Protein AF-0000000087418492 (afdb_homodimer)

pLDDT: mean 70.51, std 34.25, range [21.16, 98.94]

Secondary structure (DSSP, 8-state):
---------------GGGGHHHHHHHHHH-----------------S----------GGGGGGGGGGS--------------------S----SS-HHHHHHHHHHHHHHHHHHHHHHHHHHHHHHH--SGGGHHHHHHHHHHHHHHHHHHHHHHHHHHHTT-----GGG-----GGGS--S-TT-HHHHHHHHHHHHHHHHHHHHHHHHHHTTT-HHHHHHHHHHHHHHHHHHHHHHHHHHHHHHH-/---------------GGGGHHHHHHHHHH-----------------S----------GGGGGGGGGGG--------------------S----SS-HHHHHHHHHHHHHHHHHHHHHHHHHHHHHHH--SGGGHHHHHHHHHHHHHHHHHHHHHHHHHHHTT-----GGG-----GGGS--S-TT-HHHHHHHHHHHHHHHHHHHHHHHHHHTTT-HHHHHHHHHHHHHHHHHHHHHHHHHHHHHHH-

Solvent-accessible surface area (backbone atoms only — not comparable to full-atom values): 29375 Å² total; per-residue (Å²): 136,84,77,77,78,74,77,76,75,76,73,78,67,71,82,74,71,73,59,62,70,60,52,62,61,57,52,65,70,58,65,74,76,72,76,77,81,86,80,75,80,69,74,76,63,81,83,77,74,73,80,70,79,71,80,68,73,72,76,76,58,64,75,68,60,69,73,70,68,86,77,82,69,78,77,75,80,66,81,67,77,70,72,76,68,71,69,64,72,72,69,58,75,84,38,49,68,67,57,50,53,51,50,41,54,54,46,51,51,51,26,50,52,24,50,45,46,28,43,22,26,52,19,47,30,57,48,48,40,60,80,86,30,48,68,57,25,50,53,30,52,61,43,28,61,55,30,45,49,52,22,52,54,41,39,49,50,31,38,73,76,72,41,75,40,67,23,49,78,70,69,74,74,78,63,74,61,41,44,67,64,92,58,37,66,50,52,64,56,49,43,52,15,50,40,52,50,28,50,51,50,42,53,50,30,52,52,47,34,60,70,18,62,99,48,33,63,69,61,22,50,55,32,51,56,53,33,53,52,36,51,51,53,32,50,54,40,52,51,51,48,53,53,53,62,71,72,104,134,84,78,76,79,75,76,76,74,76,74,78,68,74,84,74,71,75,58,62,70,58,53,59,61,57,53,65,69,57,64,73,75,73,75,78,79,86,80,76,80,70,76,77,65,80,83,75,71,72,79,69,80,70,79,68,73,71,75,78,58,66,73,68,62,68,74,70,68,84,82,79,69,81,74,79,77,69,85,68,79,74,72,76,69,72,71,66,73,71,70,57,76,84,40,50,69,68,58,50,52,51,49,40,54,53,45,51,51,52,25,49,53,25,49,43,46,29,42,22,25,52,18,46,29,56,46,49,40,61,80,86,32,47,66,57,25,50,50,32,52,61,42,28,61,54,31,43,49,51,20,52,53,42,40,50,49,31,36,73,76,72,41,76,39,68,23,48,78,72,67,72,71,80,62,73,60,40,44,67,63,94,59,38,67,51,52,63,57,50,42,53,15,49,39,52,50,29,49,52,50,43,52,50,30,50,52,48,34,59,69,16,61,98,49,34,64,69,60,24,51,55,31,51,56,53,35,53,51,35,51,51,54,33,50,53,40,53,51,52,49,54,55,53,62,72,72,106

InterPro domains:
  IPR008331 Ferritin/DPS domain [PF00210] (113-244)
  IPR009040 Ferritin-like diiron domain [PS50905] (97-248)
  IPR009078 Ferritin-like superfamily [SSF47240] (95-244)
  IPR012347 Ferritin-like [G3DSA:1.20.1260.10] (94-247)

Structure (mmCIF, N/CA/C/O backbone):
data_AF-0000000087418492-model_v1
#
loop_
_entity.id
_entity.type
_entity.pdbx_description
1 polymer 'Ferritin-like domain protein'
#
loop_
_atom_site.group_PDB
_atom_site.id
_atom_site.type_symbol
_atom_site.label_atom_id
_atom_site.label_alt_id
_atom_site.label_comp_id
_atom_site.label_asym_id
_atom_site.label_entity_id
_atom_site.label_seq_id
_atom_site.pdbx_PDB_ins_code
_atom_site.Cartn_x
_atom_site.Cartn_y
_atom_site.Cartn_z
_atom_site.occupancy
_atom_site.B_iso_or_equiv
_atom_site.auth_seq_id
_atom_site.auth_comp_id
_atom_site.auth_asym_id
_atom_site.auth_atom_id
_atom_site.pdbx_PDB_model_num
ATOM 1 N N . MET A 1 1 ? 41.906 -41.469 24.531 1 24.77 1 MET A N 1
ATOM 2 C CA . MET A 1 1 ? 41.969 -40.5 23.422 1 24.77 1 MET A CA 1
ATOM 3 C C . MET A 1 1 ? 40.719 -39.625 23.375 1 24.77 1 MET A C 1
ATOM 5 O O . MET A 1 1 ? 39.594 -40.125 23.203 1 24.77 1 MET A O 1
ATOM 9 N N . THR A 1 2 ? 40.656 -38.594 24.281 1 26.53 2 THR A N 1
ATOM 10 C CA . THR A 1 2 ? 39.656 -37.656 24.766 1 26.53 2 THR A CA 1
ATOM 11 C C . THR A 1 2 ? 39.25 -36.688 23.641 1 26.53 2 THR A C 1
ATOM 13 O O . THR A 1 2 ? 40.062 -35.938 23.141 1 26.53 2 THR A O 1
ATOM 16 N N . GLY A 1 3 ? 38.562 -37.25 22.625 1 24.55 3 GLY A N 1
ATOM 17 C CA . GLY A 1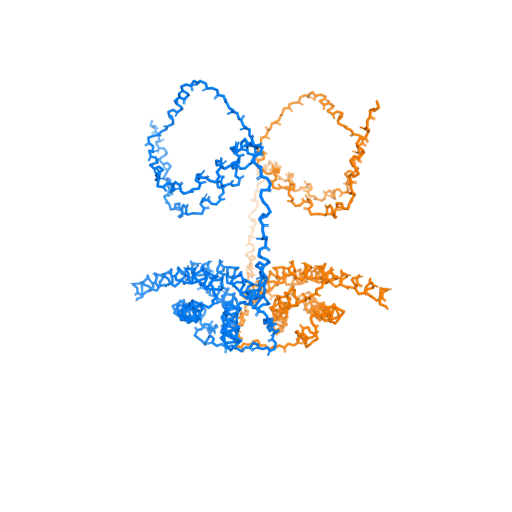 3 ? 38.156 -36.531 21.438 1 24.55 3 GLY A CA 1
ATOM 18 C C . GLY A 1 3 ? 37.406 -35.25 21.719 1 24.55 3 GLY A C 1
ATOM 19 O O . GLY A 1 3 ? 36.406 -35.281 22.453 1 24.55 3 GLY A O 1
ATOM 20 N N . ASN A 1 4 ? 38.125 -34.062 21.875 1 24.94 4 ASN A N 1
ATOM 21 C CA . ASN A 1 4 ? 37.688 -32.688 22.094 1 24.94 4 ASN A CA 1
ATOM 22 C C . ASN A 1 4 ? 36.719 -32.219 21.016 1 24.94 4 ASN A C 1
ATOM 24 O O . ASN A 1 4 ? 37.094 -32.188 19.828 1 24.94 4 ASN A O 1
ATOM 28 N N . TYR A 1 5 ? 35.469 -32.656 21.031 1 24.55 5 TYR A N 1
ATOM 29 C CA . TYR A 1 5 ? 34.469 -32.188 20.094 1 24.55 5 TYR A CA 1
ATOM 30 C C . TYR A 1 5 ? 34.344 -30.672 20.141 1 24.55 5 TYR A C 1
ATOM 32 O O . TYR A 1 5 ? 34.094 -30.094 21.188 1 24.55 5 TYR A O 1
ATOM 40 N N . GLU A 1 6 ? 35.344 -29.891 19.5 1 25.05 6 GLU A N 1
ATOM 41 C CA . GLU A 1 6 ? 35.312 -28.438 19.375 1 25.05 6 GLU A CA 1
ATOM 42 C C . GLU A 1 6 ? 34.062 -27.984 18.594 1 25.05 6 GLU A C 1
ATOM 44 O O . GLU A 1 6 ? 33.844 -28.422 17.469 1 25.05 6 GLU A O 1
ATOM 49 N N . PHE A 1 7 ? 32.969 -27.875 19.266 1 23.45 7 PHE A N 1
ATOM 50 C CA . PHE A 1 7 ? 31.766 -27.234 18.719 1 23.45 7 PHE A CA 1
ATOM 51 C C . PHE A 1 7 ? 32.094 -25.859 18.141 1 23.45 7 PHE A C 1
ATOM 53 O O . PHE A 1 7 ? 32.656 -25.016 18.828 1 23.45 7 PHE A O 1
ATOM 60 N N . LEU A 1 8 ? 32.594 -25.797 16.922 1 24.36 8 LEU A N 1
ATOM 61 C CA . LEU A 1 8 ? 32.812 -24.547 16.203 1 24.36 8 LEU A CA 1
ATOM 62 C C . LEU A 1 8 ? 31.547 -23.719 16.125 1 24.36 8 LEU A C 1
ATOM 64 O O . LEU A 1 8 ? 30.531 -24.172 15.602 1 24.36 8 LEU A O 1
ATOM 68 N N . ILE A 1 9 ? 31.203 -23.031 17.203 1 24.17 9 ILE A N 1
ATOM 69 C CA . ILE A 1 9 ? 30.156 -22.016 17.25 1 24.17 9 ILE A CA 1
ATOM 70 C C . ILE A 1 9 ? 30.391 -20.984 16.141 1 24.17 9 ILE A C 1
ATOM 72 O O . ILE A 1 9 ? 31.422 -20.328 16.094 1 24.17 9 ILE A O 1
ATOM 76 N N . SER A 1 10 ? 30.094 -21.406 14.898 1 23.59 10 SER A N 1
ATOM 77 C CA . SER A 1 10 ? 30.156 -20.422 13.828 1 23.59 10 SER A CA 1
ATOM 78 C C . SER A 1 10 ? 29.453 -19.125 14.234 1 23.59 10 SER A C 1
ATOM 80 O O . SER A 1 10 ? 28.375 -19.156 14.828 1 23.59 10 SER A O 1
ATOM 82 N N . ASP A 1 11 ? 30.188 -18.094 14.5 1 26.8 11 ASP A N 1
ATOM 83 C CA . ASP A 1 11 ? 30.016 -16.688 14.875 1 26.8 11 ASP A CA 1
ATOM 84 C C . ASP A 1 11 ? 28.984 -16 13.984 1 26.8 11 ASP A C 1
ATOM 86 O O . ASP A 1 11 ? 28.891 -14.781 13.977 1 26.8 11 ASP A O 1
ATOM 90 N N . ALA A 1 12 ? 28.516 -16.703 12.914 1 25.92 12 ALA A N 1
ATOM 91 C CA . ALA A 1 12 ? 27.797 -15.805 12.008 1 25.92 12 ALA A CA 1
ATOM 92 C C . ALA A 1 12 ? 26.547 -15.227 12.68 1 25.92 12 ALA A C 1
ATOM 94 O O . ALA A 1 12 ? 25.422 -15.539 12.289 1 25.92 12 ALA A O 1
ATOM 95 N N . CYS A 1 13 ? 26.469 -15.211 14.039 1 25.44 13 CYS A N 1
ATOM 96 C CA . CYS A 1 13 ? 25.219 -14.758 14.641 1 25.44 13 CYS A CA 1
ATOM 97 C C . CYS A 1 13 ? 24.875 -13.336 14.203 1 25.44 13 CYS A C 1
ATOM 99 O O . CYS A 1 13 ? 25.703 -12.43 14.352 1 25.44 13 CYS A O 1
ATOM 101 N N . PRO A 1 14 ? 23.969 -13.242 13.219 1 24.33 14 PRO A N 1
ATOM 102 C CA . PRO A 1 14 ? 23.547 -11.922 12.742 1 24.33 14 PRO A CA 1
ATOM 103 C C . PRO A 1 14 ? 23.328 -10.922 13.875 1 24.33 14 PRO A C 1
ATOM 105 O O . PRO A 1 14 ? 23.234 -11.312 15.039 1 24.33 14 PRO A O 1
ATOM 108 N N . LYS A 1 15 ? 23.312 -9.602 13.508 1 24.16 15 LYS A N 1
ATOM 109 C CA . LYS A 1 15 ? 23.391 -8.336 14.227 1 24.16 15 LYS A CA 1
ATOM 110 C C . LYS A 1 15 ? 22.312 -8.242 15.297 1 24.16 15 LYS A C 1
ATOM 112 O O . LYS A 1 15 ? 21.203 -8.758 15.117 1 24.16 15 LYS A O 1
ATOM 117 N N . GLN A 1 16 ? 22.688 -8.023 16.578 1 25.05 16 GLN A N 1
ATOM 118 C CA . GLN A 1 16 ? 22.141 -7.789 17.906 1 25.05 16 GLN A CA 1
ATOM 119 C C . GLN A 1 16 ? 21.078 -6.695 17.891 1 25.05 16 GLN A C 1
ATOM 121 O O . GLN A 1 16 ? 20.562 -6.305 18.922 1 25.05 16 GLN A O 1
ATOM 126 N N . HIS A 1 17 ? 20.844 -6.109 16.719 1 24.67 17 HIS A N 1
ATOM 127 C CA . HIS A 1 17 ? 20.172 -4.836 16.938 1 24.67 17 HIS A CA 1
ATOM 128 C C . HIS A 1 17 ? 18.766 -5.047 17.484 1 24.67 17 HIS A C 1
ATOM 130 O O . HIS A 1 17 ? 18.125 -4.105 17.969 1 24.67 17 HIS A O 1
ATOM 136 N N . GLN A 1 18 ? 18.188 -6.156 17.047 1 24.22 18 GLN A N 1
ATOM 137 C CA . GLN A 1 18 ? 16.75 -6.082 17.25 1 24.22 18 GLN A CA 1
ATOM 138 C C . GLN A 1 18 ? 16.359 -6.367 18.688 1 24.22 18 GLN A C 1
ATOM 140 O O . GLN A 1 18 ? 15.195 -6.621 19 1 24.22 18 GLN A O 1
ATOM 145 N N . LEU A 1 19 ? 17.391 -6.598 19.547 1 28.31 19 LEU A N 1
ATOM 146 C CA . LEU A 1 19 ? 17 -7.109 20.844 1 28.31 19 LEU A CA 1
ATOM 147 C C . LEU A 1 19 ? 16.312 -6.02 21.672 1 28.31 19 LEU A C 1
ATOM 149 O O . LEU A 1 19 ? 15.875 -6.27 22.797 1 28.31 19 LEU A O 1
ATOM 153 N N . GLY A 1 20 ? 16.516 -4.836 21.156 1 27.22 20 GLY A N 1
ATOM 154 C CA . GLY A 1 20 ? 16.188 -3.76 22.078 1 27.22 20 GLY A CA 1
ATOM 155 C C . GLY A 1 20 ? 14.719 -3.736 22.484 1 27.22 20 GLY A C 1
ATOM 156 O O . GLY A 1 20 ? 14.391 -3.395 23.625 1 27.22 20 GLY A O 1
ATOM 157 N N . HIS A 1 21 ? 13.906 -4.016 21.469 1 29.98 21 HIS A N 1
ATOM 158 C CA . HIS A 1 21 ? 12.531 -3.639 21.75 1 29.98 21 HIS A CA 1
ATOM 159 C C . HIS A 1 21 ? 11.867 -4.652 22.672 1 29.98 21 HIS A C 1
ATOM 161 O O . HIS A 1 21 ? 10.742 -4.434 23.141 1 29.98 21 HIS A O 1
ATOM 167 N N . TYR A 1 22 ? 12.516 -5.859 22.734 1 31.2 22 TYR A N 1
ATOM 168 C CA . TYR A 1 22 ? 11.797 -6.879 23.484 1 31.2 22 TYR A CA 1
ATOM 169 C C . TYR A 1 22 ? 11.93 -6.645 24.984 1 31.2 22 TYR A C 1
ATOM 171 O O . TYR A 1 22 ? 11.188 -7.219 25.781 1 31.2 22 TYR A O 1
ATOM 179 N N . SER A 1 23 ? 12.977 -5.867 25.312 1 29.39 23 SER A N 1
ATOM 180 C CA . SER A 1 23 ? 13.242 -5.723 26.734 1 29.39 23 SER A CA 1
ATOM 181 C C . SER A 1 23 ? 12.109 -4.973 27.438 1 29.39 23 SER A C 1
ATOM 183 O O . SER A 1 23 ? 11.75 -5.293 28.562 1 29.39 23 SER A O 1
ATOM 185 N N . GLU A 1 24 ? 11.586 -4.016 26.688 1 30.03 24 GLU A N 1
ATOM 186 C CA . GLU A 1 24 ? 10.664 -3.143 27.406 1 30.03 24 GLU A CA 1
ATOM 187 C C . GLU A 1 24 ? 9.367 -3.877 27.766 1 30.03 24 GLU A C 1
ATOM 189 O O . GLU A 1 24 ? 8.773 -3.627 28.812 1 30.03 24 GLU A O 1
ATOM 194 N N . PHE A 1 25 ? 9.039 -4.832 26.891 1 29.27 25 PHE A N 1
ATOM 195 C CA . PHE A 1 25 ? 7.742 -5.449 27.156 1 29.27 25 PHE A CA 1
ATOM 196 C C . PHE A 1 25 ? 7.801 -6.348 28.375 1 29.27 25 PHE A C 1
ATOM 198 O O . PHE A 1 25 ? 6.859 -6.391 29.172 1 29.27 25 PHE A O 1
ATOM 205 N N . ILE A 1 26 ? 9.039 -6.938 28.609 1 29.98 26 ILE A N 1
ATOM 206 C CA . ILE A 1 26 ? 9.109 -7.891 29.703 1 29.98 26 ILE A CA 1
ATOM 207 C C . ILE A 1 26 ? 9.062 -7.145 31.031 1 29.98 26 ILE A C 1
ATOM 209 O O . ILE A 1 26 ? 8.445 -7.613 32 1 29.98 26 ILE A O 1
ATOM 213 N N . ALA A 1 27 ? 9.578 -5.957 30.906 1 27.22 27 ALA A N 1
ATOM 214 C CA . ALA A 1 27 ? 9.711 -5.238 32.156 1 27.22 27 ALA A CA 1
ATOM 215 C C . ALA A 1 27 ? 8.344 -4.922 32.781 1 27.22 27 ALA A C 1
ATOM 217 O O . ALA A 1 27 ? 8.172 -4.953 34 1 27.22 27 ALA A O 1
ATOM 218 N N . CYS A 1 28 ? 7.379 -4.566 31.844 1 27.27 28 CYS A N 1
ATOM 219 C CA . CYS A 1 28 ? 6.129 -4.035 32.375 1 27.27 28 CYS A CA 1
ATOM 220 C C . CYS A 1 28 ? 5.363 -5.109 33.156 1 27.27 28 CYS A C 1
ATOM 222 O O . CYS A 1 28 ? 4.602 -4.805 34.062 1 27.27 28 CYS A O 1
ATOM 224 N N . MET A 1 29 ? 5.562 -6.34 32.625 1 27.28 29 MET A N 1
ATOM 225 C CA . MET A 1 29 ? 4.672 -7.32 33.25 1 27.28 29 MET A CA 1
ATOM 226 C C . MET A 1 29 ? 5.082 -7.602 34.688 1 27.28 29 MET A C 1
ATOM 228 O O . MET A 1 29 ? 4.34 -8.242 35.438 1 27.28 29 MET A O 1
ATOM 232 N N . LEU A 1 30 ? 6.5 -7.539 34.844 1 31.09 30 LEU A N 1
ATOM 233 C CA . LEU A 1 30 ? 6.871 -7.98 36.156 1 31.09 30 LEU A CA 1
ATOM 234 C C . LEU A 1 30 ? 6.559 -6.906 37.219 1 31.09 30 LEU A C 1
ATOM 236 O O . LEU A 1 30 ? 7.113 -5.805 37.156 1 31.09 30 LEU A O 1
ATOM 240 N N . GLY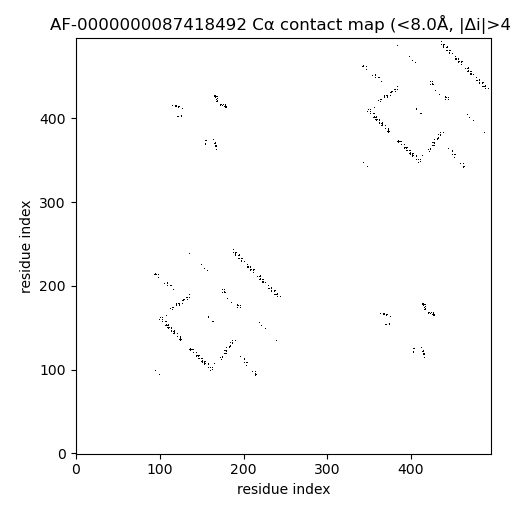 A 1 31 ? 5.332 -6.539 37.406 1 25.97 31 GLY A N 1
ATOM 241 C CA . GLY A 1 31 ? 4.758 -5.629 38.375 1 25.97 31 GLY A CA 1
ATOM 242 C C . GLY A 1 31 ? 5.395 -5.746 39.75 1 25.97 31 GLY A C 1
ATOM 243 O O . GLY A 1 31 ? 4.902 -5.168 40.719 1 25.97 31 GLY A O 1
ATOM 244 N N . THR A 1 32 ? 6.199 -6.887 39.844 1 26.66 32 THR A N 1
ATOM 245 C CA . THR A 1 32 ? 6.391 -7.172 41.25 1 26.66 32 THR A CA 1
ATOM 246 C C . THR A 1 32 ? 7.254 -6.098 41.906 1 26.66 32 THR A C 1
ATOM 248 O O . THR A 1 32 ? 8.328 -5.762 41.406 1 26.66 32 THR A O 1
ATOM 251 N N . SER A 1 33 ? 6.637 -5.059 42.438 1 26.44 33 SER A N 1
ATOM 252 C CA . SER A 1 33 ? 7.184 -4.012 43.312 1 26.44 33 SER A CA 1
ATOM 253 C C . SER A 1 33 ? 8 -4.602 44.438 1 26.44 33 SER A C 1
ATOM 255 O O . SER A 1 33 ? 7.449 -4.965 45.5 1 26.44 33 SER A O 1
ATOM 257 N N . LEU A 1 34 ? 8.82 -5.707 44.156 1 26.03 34 LEU A N 1
ATOM 258 C CA . LEU A 1 34 ? 9.484 -6.219 45.344 1 26.03 34 LEU A CA 1
ATOM 259 C C . LEU A 1 34 ? 10.445 -5.184 45.906 1 26.03 34 LEU A C 1
ATOM 261 O O . LEU A 1 34 ? 11.43 -4.812 45.281 1 26.03 34 LEU A O 1
ATOM 265 N N . CYS A 1 35 ? 9.922 -4.199 46.688 1 24.14 35 CYS A N 1
ATOM 266 C CA . CYS A 1 35 ? 10.68 -3.23 47.469 1 24.14 35 CYS A CA 1
ATOM 267 C C . CYS A 1 35 ? 11.617 -3.936 48.469 1 24.14 35 CYS A C 1
ATOM 269 O O . CYS A 1 35 ? 11.758 -3.508 49.594 1 24.14 35 CYS A O 1
ATOM 271 N N . THR A 1 36 ? 12.211 -5.156 48.125 1 23.66 36 THR A N 1
ATOM 272 C CA . THR A 1 36 ? 12.898 -5.73 49.281 1 23.66 36 THR A CA 1
ATOM 273 C C . THR A 1 36 ? 14.102 -4.875 49.656 1 23.66 36 THR A C 1
ATOM 275 O O . THR A 1 36 ? 14.734 -4.25 48.812 1 23.66 36 THR A O 1
ATOM 278 N N . PRO A 1 37 ? 14.227 -4.516 50.969 1 24.38 37 PRO A N 1
ATOM 279 C CA . PRO A 1 37 ? 15.234 -3.678 51.625 1 24.38 37 PRO A CA 1
ATOM 280 C C . PRO A 1 37 ? 16.656 -4.039 51.188 1 24.38 37 PRO A C 1
ATOM 282 O O . PRO A 1 37 ? 17.438 -3.164 50.812 1 24.38 37 PRO A O 1
ATOM 285 N N . GLN A 1 38 ? 17.281 -4.969 52 1 23.98 38 GLN A N 1
ATOM 286 C CA . GLN A 1 38 ? 18.672 -4.918 52.438 1 23.98 38 GLN A CA 1
ATOM 287 C C . GLN A 1 38 ? 19.594 -5.371 51.312 1 23.98 38 GLN A C 1
ATOM 289 O O . GLN A 1 38 ? 20.609 -4.727 51.031 1 23.98 38 GLN A O 1
ATOM 294 N N . GLY A 1 39 ? 19.812 -6.77 51.156 1 22.36 39 GLY A N 1
ATOM 295 C CA . GLY A 1 39 ? 21 -7.617 51.125 1 22.36 39 GLY A CA 1
ATOM 296 C C . GLY A 1 39 ? 21.688 -7.641 49.781 1 22.36 39 GLY A C 1
ATOM 297 O O . GLY A 1 39 ? 21.094 -7.25 48.781 1 22.36 39 GLY A O 1
ATOM 298 N N . VAL A 1 40 ? 23.016 -8.125 49.719 1 25.64 40 VAL A N 1
ATOM 299 C CA . VAL A 1 40 ? 24.25 -8.156 48.938 1 25.64 40 VAL A CA 1
ATOM 300 C C . VAL A 1 40 ? 24.031 -8.961 47.656 1 25.64 40 VAL A C 1
ATOM 302 O O . VAL A 1 40 ? 24.922 -9.039 46.812 1 25.64 40 VAL A O 1
ATOM 305 N N . THR A 1 41 ? 22.844 -9.086 47.094 1 24.58 41 THR A N 1
ATOM 306 C CA . THR A 1 41 ? 22.922 -10.281 46.25 1 24.58 41 THR A CA 1
ATOM 307 C C . THR A 1 41 ? 23.859 -10.062 45.062 1 24.58 41 THR A C 1
ATOM 309 O O . THR A 1 41 ? 23.625 -9.188 44.219 1 24.58 41 THR A O 1
ATOM 312 N N . ALA A 1 42 ? 25.172 -10.102 45.375 1 24.28 42 ALA A N 1
ATOM 313 C CA . ALA A 1 42 ? 26.203 -9.945 44.344 1 24.28 42 ALA A CA 1
ATOM 314 C C . ALA A 1 42 ? 26.047 -10.977 43.219 1 24.28 42 ALA A C 1
ATOM 316 O O . ALA A 1 42 ? 26.125 -12.18 43.469 1 24.28 42 ALA A O 1
ATOM 317 N N . ALA A 1 43 ? 24.859 -10.992 42.594 1 24.62 43 ALA A N 1
ATOM 318 C CA . ALA A 1 43 ? 24.922 -12.07 41.625 1 24.62 43 ALA A CA 1
ATOM 319 C C . ALA A 1 43 ? 26.047 -11.836 40.625 1 24.62 43 ALA A C 1
ATOM 321 O O . ALA A 1 43 ? 26.141 -10.766 40 1 24.62 43 ALA A O 1
ATOM 322 N N . PHE A 1 44 ? 27.234 -12.352 40.906 1 24.02 44 PHE A N 1
ATOM 323 C CA . PHE A 1 44 ? 28.484 -12.328 40.156 1 24.02 44 PHE A CA 1
ATOM 324 C C . PHE A 1 44 ? 28.281 -12.828 38.75 1 24.02 44 PHE A C 1
ATOM 326 O O . PHE A 1 44 ? 28.172 -14.031 38.5 1 24.02 44 PHE A O 1
ATOM 333 N N . PHE A 1 45 ? 27.234 -12.484 38.094 1 23.3 45 PHE A N 1
ATOM 334 C CA . PHE A 1 45 ? 27.422 -13.156 36.812 1 23.3 45 PHE A CA 1
ATOM 335 C C . PHE A 1 45 ? 28.688 -12.68 36.125 1 23.3 45 PHE A C 1
ATOM 337 O O . PHE A 1 45 ? 29.234 -11.633 36.5 1 23.3 45 PHE A O 1
ATOM 344 N N . GLY A 1 46 ? 29.125 -13.258 35.062 1 28.42 46 GLY A N 1
ATOM 345 C CA . GLY A 1 46 ? 30.359 -13.039 34.312 1 28.42 46 GLY A CA 1
ATOM 346 C C . GLY A 1 46 ? 30.609 -11.586 33.969 1 28.42 46 GLY A C 1
ATOM 347 O O . GLY A 1 46 ? 29.719 -10.742 34.156 1 28.42 46 GLY A O 1
ATOM 348 N N . GLY A 1 47 ? 31.828 -11.164 33.594 1 27.41 47 GLY A N 1
ATOM 349 C CA . GLY A 1 47 ? 32.688 -9.992 33.438 1 27.41 47 GLY A CA 1
ATOM 350 C C . GLY A 1 47 ? 32.062 -8.93 32.531 1 27.41 47 GLY A C 1
ATOM 351 O O . GLY A 1 47 ? 32.75 -7.969 32.156 1 27.41 47 GLY A O 1
ATOM 352 N N . ILE A 1 48 ? 31.078 -9.297 31.688 1 26.42 48 ILE A N 1
ATOM 353 C CA . ILE A 1 48 ? 30.922 -8.289 30.656 1 26.42 48 ILE A CA 1
ATOM 354 C C . ILE A 1 48 ? 30.281 -7.031 31.25 1 26.42 48 ILE A C 1
ATOM 356 O O . ILE A 1 48 ? 29.203 -7.094 31.844 1 26.42 48 ILE A O 1
ATOM 360 N N . GLU A 1 49 ? 31.062 -6.199 31.75 1 26.84 49 GLU A N 1
ATOM 361 C CA . GLU A 1 49 ? 30.672 -4.902 32.281 1 26.84 49 GLU A CA 1
ATOM 362 C C . GLU A 1 49 ? 29.922 -4.066 31.266 1 26.84 49 GLU A C 1
ATOM 364 O O . GLU A 1 49 ? 30.422 -3.811 30.172 1 26.84 49 GLU A O 1
ATOM 369 N N . VAL A 1 50 ? 28.75 -4.391 31.062 1 22.67 50 VAL A N 1
ATOM 370 C CA . VAL A 1 50 ? 28.047 -3.502 30.156 1 22.67 50 VAL A CA 1
ATOM 371 C C . VAL A 1 50 ? 27.844 -2.139 30.812 1 22.67 50 VAL A C 1
ATOM 373 O O . VAL A 1 50 ? 27.344 -2.055 31.938 1 22.67 50 VAL A O 1
ATOM 376 N N . LYS A 1 51 ? 28.781 -1.219 30.516 1 24.12 51 LYS A N 1
ATOM 377 C CA . LYS A 1 51 ? 28.688 0.168 30.969 1 24.12 51 LYS A CA 1
ATOM 378 C C . LYS A 1 51 ? 27.406 0.825 30.469 1 24.12 51 LYS A C 1
ATOM 380 O O . LYS A 1 51 ? 27.078 0.745 29.281 1 24.12 51 LYS A O 1
ATOM 385 N N . ILE A 1 52 ? 26.297 0.693 31.172 1 25.03 52 ILE A N 1
ATOM 386 C CA . ILE A 1 52 ? 25.047 1.392 30.891 1 25.03 52 ILE A CA 1
ATOM 387 C C . ILE A 1 52 ? 25.297 2.896 30.844 1 25.03 52 ILE A C 1
ATOM 389 O O . ILE A 1 52 ? 25.906 3.465 31.75 1 25.03 52 ILE A O 1
ATOM 393 N N . PRO A 1 53 ? 25.328 3.453 29.625 1 22.86 53 PRO A N 1
ATOM 394 C CA . PRO A 1 53 ? 25.641 4.887 29.547 1 22.86 53 PRO A CA 1
ATOM 395 C C . PRO A 1 53 ? 24.688 5.73 30.391 1 22.86 53 PRO A C 1
ATOM 397 O O . PRO A 1 53 ? 23.516 5.383 30.547 1 22.86 53 PRO A O 1
ATOM 400 N N . ARG A 1 54 ? 25.156 6.289 31.453 1 24.03 54 ARG A N 1
ATOM 401 C CA . ARG A 1 54 ? 24.609 7.129 32.5 1 24.03 54 ARG A CA 1
ATOM 402 C C . ARG A 1 54 ? 23.797 8.289 31.938 1 24.03 54 ARG A C 1
ATOM 404 O O . ARG A 1 54 ? 23.266 9.117 32.656 1 24.03 54 ARG A O 1
ATOM 411 N N . HIS A 1 55 ? 23.906 8.625 30.625 1 24.48 55 HIS A N 1
ATOM 412 C CA . HIS A 1 55 ? 23.547 10.031 30.516 1 24.48 55 HIS A CA 1
ATOM 413 C C . HIS A 1 55 ? 22.031 10.227 30.625 1 24.48 55 HIS A C 1
ATOM 415 O O . HIS A 1 55 ? 21.312 10.094 29.641 1 24.48 55 HIS A O 1
ATOM 421 N N . ILE A 1 56 ? 21.359 9.414 31.438 1 25.7 56 ILE A N 1
ATOM 422 C CA . ILE A 1 56 ? 19.938 9.711 31.484 1 25.7 56 ILE A CA 1
ATOM 423 C C . ILE A 1 56 ? 19.719 11.164 31.891 1 25.7 56 ILE A C 1
ATOM 425 O O . ILE A 1 56 ? 20.266 11.625 32.906 1 25.7 56 ILE A O 1
ATOM 429 N N . SER A 1 57 ? 19.391 12.039 30.953 1 22.16 57 SER A N 1
ATOM 430 C CA . SER A 1 57 ? 19.219 13.469 31.172 1 22.16 57 SER A CA 1
ATOM 431 C C . SER A 1 57 ? 18.188 13.742 32.25 1 22.16 57 SER A C 1
ATOM 433 O O . SER A 1 57 ? 17.203 13.008 32.406 1 22.16 57 SER A O 1
ATOM 435 N N . PRO A 1 58 ? 18.531 14.367 33.344 1 26.36 58 PRO A N 1
ATOM 436 C CA . PRO A 1 58 ? 17.828 14.727 34.594 1 26.36 58 PRO A CA 1
ATOM 437 C C . PRO A 1 58 ? 16.484 15.391 34.344 1 26.36 58 PRO A C 1
ATOM 439 O O . PRO A 1 58 ? 15.797 15.781 35.281 1 26.36 58 PRO A O 1
ATOM 442 N N . PHE A 1 59 ? 16.109 15.68 33.062 1 27.64 59 PHE A N 1
ATOM 443 C CA . PHE A 1 59 ? 15.039 16.656 33 1 27.64 59 PHE A CA 1
ATOM 444 C C . PHE A 1 59 ? 13.734 16.094 33.562 1 27.64 59 PHE A C 1
ATOM 446 O O . PHE A 1 59 ? 12.812 16.844 33.875 1 27.64 59 PHE A O 1
ATOM 453 N N . GLN A 1 60 ? 13.594 14.766 33.562 1 24.91 60 GLN A N 1
ATOM 454 C CA . GLN A 1 60 ? 12.234 14.305 33.812 1 24.91 60 GLN A CA 1
ATOM 455 C C . GLN A 1 60 ? 11.859 14.453 35.281 1 24.91 60 GLN A C 1
ATOM 457 O O . GLN A 1 60 ? 10.75 14.078 35.688 1 24.91 60 GLN A O 1
ATOM 462 N N . SER A 1 61 ? 12.891 14.859 36 1 23.8 61 SER A N 1
ATOM 463 C CA . SER A 1 61 ? 12.648 14.617 37.406 1 23.8 61 SER A CA 1
ATOM 464 C C . SER A 1 61 ? 11.602 15.578 37.969 1 23.8 61 SER A C 1
ATOM 466 O O . SER A 1 61 ? 10.898 15.25 38.938 1 23.8 61 SER A O 1
ATOM 468 N N . GLU A 1 62 ? 11.656 16.75 37.406 1 27.36 62 GLU A N 1
ATOM 469 C CA . GLU A 1 62 ? 11.172 17.781 38.312 1 27.36 62 GLU A CA 1
ATOM 470 C C . GLU A 1 62 ? 9.656 17.75 38.438 1 27.36 62 GLU A C 1
ATOM 472 O O . GLU A 1 62 ? 9.078 18.469 39.281 1 27.36 62 GLU A O 1
ATOM 477 N N . ARG A 1 63 ? 8.984 17.047 37.562 1 24.95 63 ARG A N 1
ATOM 478 C CA . ARG A 1 63 ? 7.543 17.297 37.562 1 24.95 63 ARG A CA 1
ATOM 479 C C . ARG A 1 63 ? 6.898 16.734 38.812 1 24.95 63 ARG A C 1
ATOM 481 O O . ARG A 1 63 ? 5.699 16.906 39.031 1 24.95 63 ARG A O 1
ATOM 488 N N . TRP A 1 64 ? 7.754 15.852 39.438 1 25.64 64 TRP A N 1
ATOM 489 C CA . TRP A 1 64 ? 7.043 15.125 40.5 1 25.64 64 TRP A CA 1
ATOM 490 C C . TRP A 1 64 ? 6.672 16.062 41.625 1 25.64 64 TRP A C 1
ATOM 492 O O . TRP A 1 64 ? 5.82 15.719 42.469 1 25.64 64 TRP A O 1
ATOM 502 N N . ARG A 1 65 ? 7.539 17.094 41.688 1 25.7 65 ARG A N 1
ATOM 503 C CA . ARG A 1 65 ? 7.586 17.703 43.031 1 25.7 65 ARG A CA 1
ATOM 504 C C . ARG A 1 65 ? 6.297 18.453 43.344 1 25.7 65 ARG A C 1
ATOM 506 O O . ARG A 1 65 ? 6.09 18.906 44.469 1 25.7 65 ARG A O 1
ATOM 513 N N . ARG A 1 66 ? 5.715 18.875 42.219 1 26.2 66 ARG A N 1
ATOM 514 C CA . ARG A 1 66 ? 4.898 20.047 42.531 1 26.2 66 ARG A CA 1
ATOM 515 C C . ARG A 1 66 ? 3.699 19.672 43.375 1 26.2 66 ARG A C 1
ATOM 517 O O . ARG A 1 66 ? 2.859 20.516 43.688 1 26.2 66 ARG A O 1
ATOM 524 N N . SER A 1 67 ? 3.541 18.328 43.469 1 23.44 67 SER A N 1
ATOM 525 C CA . SER A 1 67 ? 2.213 18.094 44.031 1 23.44 67 SER A CA 1
ATOM 526 C C . SER A 1 67 ? 2.133 18.578 45.469 1 23.44 67 SER A C 1
ATOM 528 O O . SER A 1 67 ? 1.06 18.562 46.062 1 23.44 67 SER A O 1
ATOM 530 N N . CYS A 1 68 ? 3.338 18.516 46.062 1 23.2 68 CYS A N 1
ATOM 531 C CA . CYS A 1 68 ? 3.057 18.375 47.469 1 23.2 68 CYS A CA 1
ATOM 532 C C . CYS A 1 68 ? 2.525 19.672 48.062 1 23.2 68 CYS A C 1
ATOM 534 O O . CYS A 1 68 ? 2.143 19.734 49.25 1 23.2 68 CYS A O 1
ATOM 536 N N . ARG A 1 69 ? 3.008 20.844 47.531 1 21.17 69 ARG A N 1
ATOM 537 C CA . ARG A 1 69 ? 3.334 21.859 48.531 1 21.17 69 ARG A CA 1
ATOM 538 C C . ARG A 1 69 ? 2.074 22.391 49.219 1 21.17 69 ARG A C 1
ATOM 540 O O . ARG A 1 69 ? 1.999 22.438 50.438 1 21.17 69 ARG A O 1
ATOM 547 N N . THR A 1 70 ? 1.43 23.562 48.688 1 21.47 70 THR A N 1
ATOM 548 C CA . THR A 1 70 ? 1.326 24.891 49.281 1 21.47 70 THR A CA 1
ATOM 549 C C . THR A 1 70 ? 0.079 25.016 50.156 1 21.47 70 THR A C 1
ATOM 551 O O . THR A 1 70 ? -0.993 24.531 49.781 1 21.47 70 THR A O 1
ATOM 554 N N . ASP A 1 71 ? 0.286 25.016 51.531 1 22.34 71 ASP A N 1
ATOM 555 C CA . ASP A 1 71 ? -0.574 25.281 52.688 1 22.34 71 ASP A CA 1
ATOM 556 C C . ASP A 1 71 ? -1.445 26.516 52.438 1 22.34 71 ASP A C 1
ATOM 558 O O . ASP A 1 71 ? -0.965 27.531 51.938 1 22.34 71 ASP A O 1
ATOM 562 N N . GLY A 1 72 ? -2.723 26.422 52.219 1 23.89 72 GLY A N 1
ATOM 563 C CA . GLY A 1 72 ? -3.861 27.281 51.906 1 23.89 72 GLY A CA 1
ATOM 564 C C . GLY A 1 72 ? -4.035 28.422 52.875 1 23.89 72 GLY A C 1
ATOM 565 O O . GLY A 1 72 ? -4.961 28.422 53.719 1 23.89 72 GLY A O 1
ATOM 566 N N . GLY A 1 73 ? -2.82 29.062 53.438 1 23.38 73 GLY A N 1
ATOM 567 C CA . GLY A 1 73 ? -3.209 30.125 54.344 1 23.38 73 GLY A CA 1
ATOM 568 C C . GLY A 1 73 ? -4.23 31.078 53.781 1 23.38 73 GLY A C 1
ATOM 569 O O . GLY A 1 73 ? -4.41 31.125 52.562 1 23.38 73 GLY A O 1
ATOM 570 N N . LEU A 1 74 ? -5.004 31.781 54.594 1 25.41 74 LEU A N 1
ATOM 571 C CA . LEU A 1 74 ? -6.227 32.562 54.625 1 25.41 74 LEU A CA 1
ATOM 572 C C . LEU A 1 74 ? -6.066 33.844 53.781 1 25.41 74 LEU A C 1
ATOM 574 O O . LEU A 1 74 ? -6.906 34.719 53.812 1 25.41 74 LEU A O 1
ATOM 578 N N . TYR A 1 75 ? -5.027 33.938 52.844 1 22.47 75 TYR A N 1
ATOM 579 C CA . TYR A 1 75 ? -4.891 35.344 52.438 1 22.47 75 TYR A CA 1
ATOM 580 C C . TYR A 1 75 ? -6.203 35.875 51.875 1 22.47 75 TYR A C 1
ATOM 582 O O . TYR A 1 75 ? -7.039 35.094 51.375 1 22.47 75 TYR A O 1
ATOM 590 N N . ASN A 1 76 ? -6.477 37.156 52.375 1 23.17 76 ASN A N 1
ATOM 591 C CA . ASN A 1 76 ? -7.504 38.156 52.188 1 23.17 76 ASN A CA 1
ATOM 592 C C . ASN A 1 76 ? -7.805 38.375 50.688 1 23.17 76 ASN A C 1
ATOM 594 O O . ASN A 1 76 ? -6.902 38.344 49.875 1 23.17 76 ASN A O 1
ATOM 598 N N . ARG A 1 77 ? -9.016 38.156 50.375 1 24.17 77 ARG A N 1
ATOM 599 C CA . ARG A 1 77 ? -9.797 38.094 49.156 1 24.17 77 ARG A CA 1
ATOM 600 C C . ARG A 1 77 ? -9.719 39.406 48.375 1 24.17 77 ARG A C 1
ATOM 602 O O . ARG A 1 77 ? -10.484 40.312 48.656 1 24.17 77 ARG A O 1
ATOM 609 N N . GLY A 1 78 ? -8.469 40.125 48.406 1 24.47 78 GLY A N 1
ATOM 610 C CA . GLY A 1 78 ? -8.625 41.344 47.625 1 24.47 78 GLY A CA 1
ATOM 611 C C . GLY A 1 78 ? -9.266 41.125 46.281 1 24.47 78 GLY A C 1
ATOM 612 O O . GLY A 1 78 ? -9.25 40.031 45.75 1 24.47 78 GLY A O 1
ATOM 613 N N . HIS A 1 79 ? -10.289 41.969 46 1 25.62 79 HIS A N 1
ATOM 614 C CA . HIS A 1 79 ? -11.125 42.125 44.812 1 25.62 79 HIS A CA 1
ATOM 615 C C . HIS A 1 79 ? -10.281 42.062 43.531 1 25.62 79 HIS A C 1
ATOM 617 O O . HIS A 1 79 ? -9.5 43 43.281 1 25.62 79 HIS A O 1
ATOM 623 N N . ASN A 1 80 ? -9.445 41 43.406 1 24.3 80 ASN A N 1
ATOM 624 C CA . ASN A 1 80 ? -8.695 41.062 42.156 1 24.3 80 ASN A CA 1
ATOM 625 C C . ASN A 1 80 ? -9.609 41.25 40.969 1 24.3 80 ASN A C 1
ATOM 627 O O . ASN A 1 80 ? -10.555 40.469 40.781 1 24.3 80 ASN A O 1
ATOM 631 N N . LYS A 1 81 ? -9.859 42.594 40.594 1 29.14 81 LYS A N 1
ATOM 632 C CA . LYS A 1 81 ? -10.391 42.938 39.281 1 29.14 81 LYS A CA 1
ATOM 633 C C . LYS A 1 81 ? -9.852 42 38.188 1 29.14 81 LYS A C 1
ATOM 635 O O . LYS A 1 81 ? -8.641 41.938 37.969 1 29.14 81 LYS A O 1
ATOM 640 N N . HIS A 1 82 ? -10.492 40.875 38.156 1 26.2 82 HIS A N 1
ATOM 641 C CA . HIS A 1 82 ? -10.203 39.938 37.094 1 26.2 82 HIS A CA 1
ATOM 642 C C . HIS A 1 82 ? -10.336 40.594 35.719 1 26.2 82 HIS A C 1
ATOM 644 O O . HIS A 1 82 ? -11.406 41.094 35.375 1 26.2 82 HIS A O 1
ATOM 650 N N . ALA A 1 83 ? -9.383 41.531 35.406 1 28.17 83 ALA A N 1
ATOM 651 C CA . ALA A 1 83 ? -9.336 41.875 33.969 1 28.17 83 ALA A CA 1
ATOM 652 C C . ALA A 1 83 ? -9.555 40.625 33.125 1 28.17 83 ALA A C 1
ATOM 654 O O . ALA A 1 83 ? -8.93 39.594 33.344 1 28.17 83 ALA A O 1
ATOM 655 N N . GLY A 1 84 ? -10.812 40.469 32.719 1 28.55 84 GLY A N 1
ATOM 656 C CA . GLY A 1 84 ? -11.172 39.5 31.688 1 28.55 84 GLY A CA 1
ATOM 657 C C . GLY A 1 84 ? -10.133 39.375 30.594 1 28.55 84 GLY A C 1
ATOM 658 O O . GLY A 1 84 ? -10 40.281 29.766 1 28.55 84 GLY A O 1
ATOM 659 N N . PHE A 1 85 ? -8.953 38.969 30.922 1 28.97 85 PHE A N 1
ATOM 660 C CA . PHE A 1 85 ? -8.18 38.594 29.75 1 28.97 85 PHE A CA 1
ATOM 661 C C . PHE A 1 85 ? -8.992 37.688 28.828 1 28.97 85 PHE A C 1
ATOM 663 O O . PHE A 1 85 ? -9.438 36.594 29.25 1 28.97 85 PHE A O 1
ATOM 670 N N . LYS A 1 86 ? -9.82 38.312 28.031 1 33.16 86 LYS A N 1
ATOM 671 C CA . LYS A 1 86 ? -10.289 37.531 26.891 1 33.16 86 LYS A CA 1
ATOM 672 C C . LYS A 1 86 ? -9.164 36.688 26.328 1 33.16 86 LYS A C 1
ATOM 674 O O . LYS A 1 86 ? -8.148 37.188 25.859 1 33.16 86 LYS A O 1
ATOM 679 N N . PHE A 1 87 ? -8.953 35.562 26.969 1 32.47 87 PHE A N 1
ATOM 680 C CA . PHE A 1 87 ? -8.258 34.562 26.172 1 32.47 87 PHE A CA 1
ATOM 681 C C . PHE A 1 87 ? -8.82 34.5 24.75 1 32.47 87 PHE A C 1
ATOM 683 O O . PHE A 1 87 ? -9.977 34.125 24.562 1 32.47 87 PHE A O 1
ATOM 690 N N . ASN A 1 88 ? -8.484 35.5 23.984 1 32.41 88 ASN A N 1
ATOM 691 C CA . ASN A 1 88 ? -8.672 35.156 22.562 1 32.41 88 ASN A CA 1
ATOM 692 C C . ASN A 1 88 ? -8.312 33.719 22.297 1 32.41 88 ASN A C 1
ATOM 694 O O . ASN A 1 88 ? -7.141 33.344 22.266 1 32.41 88 ASN A O 1
ATOM 698 N N . ALA A 1 89 ? -8.961 32.75 22.812 1 37.25 89 ALA A N 1
ATOM 699 C CA . ALA A 1 89 ? -8.914 31.312 22.484 1 37.25 89 ALA A CA 1
ATOM 700 C C . ALA A 1 89 ? -8.625 31.094 21 1 37.25 89 ALA A C 1
ATOM 702 O O . ALA A 1 89 ? -8.43 29.969 20.562 1 37.25 89 ALA A O 1
ATOM 703 N N . GLU A 1 90 ? -9.102 32.031 20.203 1 35.31 90 GLU A N 1
ATOM 704 C CA . GLU A 1 90 ? -8.641 31.781 18.828 1 35.31 90 GLU A CA 1
ATOM 705 C C . GLU A 1 90 ? -7.125 31.859 18.734 1 35.31 90 GLU A C 1
ATOM 707 O O . GLU A 1 90 ? -6.57 32.906 18.375 1 35.31 90 GLU A O 1
ATOM 712 N N . GLU A 1 91 ? -6.43 31.719 19.734 1 38.25 91 GLU A N 1
ATOM 713 C CA . GLU A 1 91 ? -5.055 31.594 19.266 1 38.25 91 GLU A CA 1
ATOM 714 C C . GLU A 1 91 ? -4.977 30.703 18.031 1 38.25 91 GLU A C 1
ATOM 716 O O . GLU A 1 91 ? -5.105 29.484 18.125 1 38.25 91 GLU A O 1
ATOM 721 N N . ASP A 1 92 ? -5.617 30.953 16.844 1 42.81 92 ASP A N 1
ATOM 722 C CA . ASP A 1 92 ? -5.586 30.562 15.438 1 42.81 92 ASP A CA 1
ATOM 723 C C . ASP A 1 92 ? -4.227 29.984 15.062 1 42.81 92 ASP A C 1
ATOM 725 O O . ASP A 1 92 ? -3.191 30.422 15.57 1 42.81 92 ASP A O 1
ATOM 729 N N . SER A 1 93 ? -4.016 28.719 14.758 1 53.03 93 SER A N 1
ATOM 730 C CA . SER A 1 93 ? -2.832 28.266 14.039 1 53.03 93 SER A CA 1
ATOM 731 C C . SER A 1 93 ? -2.178 29.406 13.266 1 53.03 93 SER A C 1
ATOM 733 O O . SER A 1 93 ? -2.854 30.141 12.539 1 53.03 93 SER A O 1
ATOM 735 N N . THR A 1 94 ? -1.304 30.219 13.867 1 68.19 94 THR A N 1
ATOM 736 C CA . THR A 1 94 ? -0.464 31.281 13.328 1 68.19 94 THR A CA 1
ATOM 737 C C . THR A 1 94 ? -0.022 30.953 11.906 1 68.19 94 THR A C 1
ATOM 739 O O . THR A 1 94 ? 0.546 31.812 11.219 1 68.19 94 THR A O 1
ATOM 742 N N . MET A 1 95 ? -0.39 29.719 11.508 1 83.12 95 MET A N 1
ATOM 743 C CA . MET A 1 95 ? 0.01 29.375 10.148 1 83.12 95 MET A CA 1
ATOM 744 C C . MET A 1 95 ? -0.96 29.969 9.133 1 83.12 95 MET A C 1
ATOM 746 O O . MET A 1 95 ? -2.176 29.812 9.258 1 83.12 95 MET A O 1
ATOM 750 N N . SER A 1 96 ? -0.472 30.859 8.297 1 88.94 96 SER A N 1
ATOM 751 C CA . SER A 1 96 ? -1.336 31.438 7.27 1 88.94 96 SER A CA 1
ATOM 752 C C . SER A 1 96 ? -2.008 30.344 6.438 1 88.94 96 SER A C 1
ATOM 754 O O . SER A 1 96 ? -1.469 29.25 6.297 1 88.94 96 SER A O 1
ATOM 756 N N . ASP A 1 97 ? -3.16 30.641 5.973 1 91.69 97 ASP A N 1
ATOM 757 C CA . ASP A 1 97 ? -3.932 29.688 5.172 1 91.69 97 ASP A CA 1
ATOM 758 C C . ASP A 1 97 ? -3.158 29.266 3.926 1 91.69 97 ASP A C 1
ATOM 760 O O . ASP A 1 97 ? -3.215 28.109 3.518 1 91.69 97 ASP A O 1
ATOM 764 N N . ASP A 1 98 ? -2.469 30.172 3.391 1 93.44 98 ASP A N 1
ATOM 765 C CA . ASP A 1 98 ? -1.705 29.891 2.182 1 93.44 98 ASP A CA 1
ATOM 766 C C . ASP A 1 98 ? -0.575 28.906 2.469 1 93.44 98 ASP A C 1
ATOM 768 O O . ASP A 1 98 ? -0.339 27.969 1.689 1 93.44 98 ASP A O 1
ATOM 772 N N . VAL A 1 99 ? 0.086 29.109 3.545 1 95.44 99 VAL A N 1
ATOM 773 C CA . VAL A 1 99 ? 1.18 28.219 3.926 1 95.44 99 VAL A CA 1
ATOM 774 C C . VAL A 1 99 ? 0.627 26.844 4.277 1 95.44 99 VAL A C 1
ATOM 776 O O . VAL A 1 99 ? 1.199 25.812 3.885 1 95.44 99 VAL A O 1
ATOM 779 N N . ARG A 1 100 ? -0.47 26.797 4.918 1 97.25 100 ARG A N 1
ATOM 780 C CA . ARG A 1 100 ? -1.117 25.547 5.281 1 97.25 100 ARG A CA 1
ATOM 781 C C . ARG A 1 100 ? -1.478 24.734 4.039 1 97.25 100 ARG A C 1
ATOM 783 O O . ARG A 1 100 ? -1.223 23.531 3.98 1 97.25 100 ARG A O 1
ATOM 790 N N . LYS A 1 101 ? -2.02 25.422 3.027 1 97.81 101 LYS A N 1
ATOM 791 C CA . LYS A 1 101 ? -2.393 24.75 1.78 1 97.81 101 LYS A CA 1
ATOM 792 C C . LYS A 1 101 ? -1.167 24.188 1.071 1 97.81 101 LYS A C 1
ATOM 794 O O . LYS A 1 101 ? -1.211 23.078 0.536 1 97.81 101 LYS A O 1
ATOM 799 N N . LYS A 1 102 ? -0.135 24.969 1.124 1 98.38 102 LYS A N 1
ATOM 800 C CA . LYS A 1 102 ? 1.103 24.5 0.502 1 98.38 102 LYS A CA 1
ATOM 801 C C . LYS A 1 102 ? 1.664 23.281 1.228 1 98.38 102 LYS A C 1
ATOM 803 O O . LYS A 1 102 ? 2.119 22.328 0.591 1 98.38 102 LYS A O 1
ATOM 808 N N . ILE A 1 103 ? 1.614 23.281 2.537 1 98.69 103 ILE A N 1
ATOM 809 C CA . ILE A 1 103 ? 2.092 22.156 3.33 1 98.69 103 ILE A CA 1
ATOM 810 C C . ILE A 1 103 ? 1.257 20.906 3.02 1 98.69 103 ILE A C 1
ATOM 812 O O . ILE A 1 103 ? 1.801 19.828 2.83 1 98.69 103 ILE A O 1
ATOM 816 N N . ILE A 1 104 ? -0.044 21.078 2.898 1 98.88 104 ILE A N 1
ATOM 817 C CA . ILE A 1 104 ? -0.941 19.969 2.611 1 98.88 104 ILE A CA 1
ATOM 818 C C . ILE A 1 104 ? -0.597 19.359 1.251 1 98.88 104 ILE A C 1
ATOM 820 O O . ILE A 1 104 ? -0.511 18.141 1.108 1 98.88 104 ILE A O 1
ATOM 824 N N . GLU A 1 105 ? -0.359 20.203 0.302 1 98.81 105 GLU A N 1
ATOM 825 C CA . GLU A 1 105 ? -0.034 19.734 -1.037 1 98.81 105 GLU A CA 1
ATOM 826 C C . GLU A 1 105 ? 1.292 18.969 -1.045 1 98.81 105 GLU A C 1
ATOM 828 O O . GLU A 1 105 ? 1.412 17.922 -1.688 1 98.81 105 GLU A O 1
ATOM 833 N N . GLU A 1 106 ? 2.266 19.5 -0.341 1 98.88 106 GLU A N 1
ATOM 834 C CA . GLU A 1 106 ? 3.566 18.844 -0.291 1 98.88 106 GLU A CA 1
ATOM 835 C C . GLU A 1 106 ? 3.498 17.547 0.528 1 98.88 106 GLU A C 1
ATOM 837 O O . GLU A 1 106 ? 4.207 16.578 0.234 1 98.88 106 GLU A O 1
ATOM 842 N N . LEU A 1 107 ? 2.645 17.484 1.561 1 98.94 107 LEU A N 1
ATOM 843 C CA . LEU A 1 107 ? 2.406 16.25 2.305 1 98.94 107 LEU A CA 1
ATOM 844 C C . LEU A 1 107 ? 1.796 15.18 1.404 1 98.94 107 LEU A C 1
ATOM 846 O O . LEU A 1 107 ? 2.129 14 1.522 1 98.94 107 LEU A O 1
ATOM 850 N N . LYS A 1 108 ? 0.911 15.57 0.48 1 98.94 108 LYS A N 1
ATOM 851 C CA . LYS A 1 108 ? 0.309 14.625 -0.449 1 98.94 108 LYS A CA 1
ATOM 852 C C . LYS A 1 108 ? 1.358 14.031 -1.385 1 98.94 108 LYS A C 1
ATOM 854 O O . LYS A 1 108 ? 1.29 12.852 -1.734 1 98.94 108 LYS A O 1
ATOM 859 N N . VAL A 1 109 ? 2.318 14.852 -1.741 1 98.94 109 VAL A N 1
ATOM 860 C CA . VAL A 1 109 ? 3.418 14.344 -2.559 1 98.94 109 VAL A CA 1
ATOM 861 C C . VAL A 1 109 ? 4.176 13.266 -1.793 1 98.94 109 VAL A C 1
ATOM 863 O O . VAL A 1 109 ? 4.41 12.172 -2.318 1 98.94 109 VAL A O 1
ATOM 866 N N . ALA A 1 110 ? 4.527 13.539 -0.54 1 98.94 110 ALA A N 1
ATOM 867 C CA . ALA A 1 110 ? 5.242 12.57 0.285 1 98.94 110 ALA A CA 1
ATOM 868 C C . ALA A 1 110 ? 4.41 11.305 0.492 1 98.94 110 ALA A C 1
ATOM 870 O O . ALA A 1 110 ? 4.941 10.195 0.454 1 98.94 110 ALA A O 1
ATOM 871 N N . TYR A 1 111 ? 3.096 11.492 0.741 1 98.94 111 TYR A N 1
ATOM 872 C CA . TYR A 1 111 ? 2.164 10.383 0.908 1 98.94 111 TYR A CA 1
ATOM 873 C C . TYR A 1 111 ? 2.221 9.445 -0.289 1 98.94 111 TYR A C 1
ATOM 875 O O . TYR A 1 111 ? 2.4 8.234 -0.127 1 98.94 111 TYR A O 1
ATOM 883 N N . TRP A 1 112 ? 2.207 9.961 -1.484 1 98.94 112 TRP A N 1
ATOM 884 C CA . TRP A 1 112 ? 2.203 9.156 -2.697 1 98.94 112 TRP A CA 1
ATOM 885 C C . TRP A 1 112 ? 3.57 8.523 -2.934 1 98.94 112 TRP A C 1
ATOM 887 O O . TRP A 1 112 ? 3.664 7.395 -3.432 1 98.94 112 TRP A O 1
ATOM 897 N N . MET A 1 113 ? 4.633 9.242 -2.596 1 98.88 113 MET A N 1
ATOM 898 C CA . MET A 1 113 ? 5.965 8.648 -2.723 1 98.88 113 MET A CA 1
ATOM 899 C C . MET A 1 113 ? 6.082 7.387 -1.88 1 98.88 113 MET A C 1
ATOM 901 O O . MET A 1 113 ? 6.613 6.375 -2.342 1 98.88 113 MET A O 1
ATOM 905 N N . GLU A 1 114 ? 5.547 7.441 -0.674 1 98.88 114 GLU A N 1
ATOM 906 C CA . GLU A 1 114 ? 5.621 6.285 0.215 1 98.88 114 GLU A CA 1
ATOM 907 C C . GLU A 1 114 ? 4.738 5.145 -0.288 1 98.88 114 GLU A C 1
ATOM 909 O O . GLU A 1 114 ? 5.148 3.98 -0.27 1 98.88 114 GLU A O 1
ATOM 914 N N . ILE A 1 115 ? 3.523 5.418 -0.759 1 98.94 115 ILE A N 1
ATOM 915 C CA . ILE A 1 115 ? 2.629 4.402 -1.304 1 98.94 115 ILE A CA 1
ATOM 916 C C . ILE A 1 115 ? 3.279 3.738 -2.516 1 98.94 115 ILE A C 1
ATOM 918 O O . ILE A 1 115 ? 3.246 2.514 -2.652 1 98.94 115 ILE A O 1
ATOM 922 N N . GLU A 1 116 ? 3.816 4.57 -3.354 1 98.94 116 GLU A N 1
ATOM 923 C CA . GLU A 1 116 ? 4.469 4.035 -4.543 1 98.94 116 GLU A CA 1
ATOM 924 C C . GLU A 1 116 ? 5.641 3.129 -4.172 1 98.94 116 GLU A C 1
ATOM 926 O O . GLU A 1 116 ? 5.848 2.086 -4.793 1 98.94 116 GLU A O 1
ATOM 931 N N . THR A 1 117 ? 6.398 3.582 -3.148 1 98.88 117 THR A N 1
ATOM 932 C CA . THR A 1 117 ? 7.523 2.787 -2.678 1 98.88 117 THR A CA 1
ATOM 933 C C . THR A 1 117 ? 7.055 1.43 -2.164 1 98.88 117 THR A C 1
ATOM 935 O O . THR A 1 117 ? 7.711 0.412 -2.389 1 98.88 117 THR A O 1
ATOM 938 N N . VAL A 1 118 ? 5.941 1.366 -1.508 1 98.88 118 VAL A N 1
ATOM 939 C CA . VAL A 1 118 ? 5.359 0.106 -1.06 1 98.88 118 VAL A CA 1
ATOM 940 C C . VAL A 1 118 ? 5.156 -0.824 -2.254 1 98.88 118 VAL A C 1
ATOM 942 O O . VAL A 1 118 ? 5.59 -1.979 -2.229 1 98.88 118 VAL A O 1
ATOM 945 N N . MET A 1 119 ? 4.57 -0.31 -3.326 1 98.88 119 MET A N 1
ATOM 946 C CA . MET A 1 119 ? 4.309 -1.096 -4.527 1 98.88 119 MET A CA 1
ATOM 947 C C . MET A 1 119 ? 5.605 -1.628 -5.129 1 98.88 119 MET A C 1
ATOM 949 O O . MET A 1 119 ? 5.719 -2.82 -5.414 1 98.88 119 MET A O 1
ATOM 953 N N . ASN A 1 120 ? 6.535 -0.787 -5.273 1 98.88 120 ASN A N 1
ATOM 954 C CA . ASN A 1 120 ? 7.762 -1.15 -5.977 1 98.88 120 ASN A CA 1
ATOM 955 C C . ASN A 1 120 ? 8.664 -2.027 -5.113 1 98.88 120 ASN A C 1
ATOM 957 O O . ASN A 1 120 ? 9.375 -2.889 -5.633 1 98.88 120 ASN A O 1
ATOM 961 N N . TYR A 1 121 ? 8.641 -1.811 -3.783 1 98.81 121 TYR A N 1
ATOM 962 C CA . TYR A 1 121 ? 9.414 -2.686 -2.908 1 98.81 121 TYR A CA 1
ATOM 963 C C . TYR A 1 121 ? 8.828 -4.094 -2.889 1 98.81 121 TYR A C 1
ATOM 965 O O . TYR A 1 121 ? 9.57 -5.078 -2.832 1 98.81 121 TYR A O 1
ATOM 973 N N . ILE A 1 122 ? 7.523 -4.211 -2.943 1 98.88 122 ILE A N 1
ATOM 974 C CA . ILE A 1 122 ? 6.906 -5.527 -3.082 1 98.88 122 ILE A CA 1
ATOM 975 C C . ILE A 1 122 ? 7.379 -6.184 -4.379 1 98.88 122 ILE A C 1
ATOM 977 O O . ILE A 1 122 ? 7.887 -7.309 -4.359 1 98.88 122 ILE A O 1
ATOM 981 N N . ALA A 1 123 ? 7.309 -5.477 -5.484 1 98.81 123 ALA A N 1
ATOM 982 C CA . ALA A 1 123 ? 7.641 -6.031 -6.793 1 98.81 123 ALA A CA 1
ATOM 983 C C . ALA A 1 123 ? 9.094 -6.48 -6.848 1 98.81 123 ALA A C 1
ATOM 985 O O . ALA A 1 123 ? 9.391 -7.617 -7.223 1 98.81 123 ALA A O 1
ATOM 986 N N . ASN A 1 124 ? 9.977 -5.633 -6.402 1 98.56 124 ASN A N 1
ATOM 987 C CA . ASN A 1 124 ? 11.398 -5.918 -6.566 1 98.56 124 ASN A CA 1
ATOM 988 C C . ASN A 1 124 ? 11.891 -6.945 -5.551 1 98.56 124 ASN A C 1
ATOM 990 O O . ASN A 1 124 ? 12.758 -7.762 -5.855 1 98.56 124 ASN A O 1
ATOM 994 N N . SER A 1 125 ? 11.344 -6.918 -4.309 1 98.31 125 SER A N 1
ATOM 995 C CA . SER A 1 125 ? 11.727 -7.918 -3.314 1 98.31 125 SER A CA 1
ATOM 996 C C . SER A 1 125 ? 11.359 -9.32 -3.775 1 98.31 125 SER A C 1
ATOM 998 O O . SER A 1 125 ? 12.047 -10.289 -3.428 1 98.31 125 SER A O 1
ATOM 1000 N N . ILE A 1 126 ? 10.375 -9.453 -4.586 1 98.56 126 ILE A N 1
ATOM 1001 C CA . ILE A 1 126 ? 9.859 -10.758 -4.977 1 98.56 126 ILE A CA 1
ATOM 1002 C C . ILE A 1 126 ? 10.445 -11.164 -6.328 1 98.56 126 ILE A C 1
ATOM 1004 O O . ILE A 1 126 ? 10.797 -12.328 -6.535 1 98.56 126 ILE A O 1
ATOM 1008 N N . ASN A 1 127 ? 10.602 -10.25 -7.262 1 98.44 127 ASN A N 1
ATOM 1009 C CA . ASN A 1 127 ? 11.07 -10.539 -8.609 1 98.44 127 ASN A CA 1
ATOM 1010 C C . ASN A 1 127 ? 12.547 -10.922 -8.625 1 98.44 127 ASN A C 1
ATOM 1012 O O . ASN A 1 127 ? 12.977 -11.742 -9.438 1 98.44 127 ASN A O 1
ATOM 1016 N N . LEU A 1 128 ? 13.328 -10.32 -7.738 1 97.31 128 LEU A N 1
ATOM 1017 C CA . LEU A 1 128 ? 14.766 -10.547 -7.762 1 97.31 128 LEU A CA 1
ATOM 1018 C C . LEU A 1 128 ? 15.086 -12.023 -7.555 1 97.31 128 LEU A C 1
ATOM 1020 O O . LEU A 1 128 ? 14.461 -12.688 -6.727 1 97.31 128 LEU A O 1
ATOM 1024 N N . ASP A 1 129 ? 15.992 -12.438 -8.312 1 95.19 129 ASP A N 1
ATOM 1025 C CA . ASP A 1 129 ? 16.469 -13.812 -8.242 1 95.19 129 ASP A CA 1
ATOM 1026 C C . ASP A 1 129 ? 17.953 -13.859 -7.922 1 95.19 129 ASP A C 1
ATOM 1028 O O . ASP A 1 129 ? 18.688 -12.891 -8.164 1 95.19 129 ASP A O 1
ATOM 1032 N N . GLY A 1 130 ? 18.375 -15.047 -7.387 1 90.81 130 GLY A N 1
ATOM 1033 C CA . GLY A 1 130 ? 19.797 -15.328 -7.184 1 90.81 130 GLY A CA 1
ATOM 1034 C C . GLY A 1 130 ? 20.219 -15.234 -5.73 1 90.81 130 GLY A C 1
ATOM 1035 O O . GLY A 1 130 ? 19.609 -14.484 -4.949 1 90.81 130 GLY A O 1
ATOM 1036 N N . VAL A 1 131 ? 21.141 -15.953 -5.41 1 88.06 131 VAL A N 1
ATOM 1037 C CA . VAL A 1 131 ? 21.641 -16.047 -4.043 1 88.06 131 VAL A CA 1
ATOM 1038 C C . VAL A 1 131 ? 22.188 -14.703 -3.59 1 88.06 131 VAL A C 1
ATOM 1040 O O . VAL A 1 131 ? 22 -14.305 -2.436 1 88.06 131 VAL A O 1
ATOM 1043 N N . ARG A 1 132 ? 22.766 -13.984 -4.523 1 87.56 132 ARG A N 1
ATOM 1044 C CA . ARG A 1 132 ? 23.375 -12.703 -4.203 1 87.56 132 ARG A CA 1
ATOM 1045 C C . ARG A 1 132 ? 22.328 -11.641 -3.891 1 87.56 132 ARG A C 1
ATOM 1047 O O . ARG A 1 132 ? 22.625 -10.617 -3.281 1 87.56 132 ARG A O 1
ATOM 1054 N N . ALA A 1 133 ? 21.172 -11.977 -4.32 1 93.69 133 ALA A N 1
ATOM 1055 C CA . ALA A 1 133 ? 20.109 -10.984 -4.191 1 93.69 133 ALA A CA 1
ATOM 1056 C C . ALA A 1 133 ? 19.375 -11.133 -2.859 1 93.69 133 ALA A C 1
ATOM 1058 O O . ALA A 1 133 ? 18.547 -10.297 -2.5 1 93.69 133 ALA A O 1
ATOM 1059 N N . GLU A 1 134 ? 19.672 -12.117 -2.09 1 95.81 134 GLU A N 1
ATOM 1060 C CA . GLU A 1 134 ? 18.859 -12.5 -0.942 1 95.81 134 GLU A CA 1
ATOM 1061 C C . GLU A 1 134 ? 18.812 -11.391 0.1 1 95.81 134 GLU A C 1
ATOM 1063 O O . GLU A 1 134 ? 17.75 -11.078 0.64 1 95.81 134 GLU A O 1
ATOM 1068 N N . GLU A 1 135 ? 19.969 -10.828 0.349 1 95.69 135 GLU A N 1
ATOM 1069 C CA . GLU A 1 135 ? 20.016 -9.758 1.348 1 95.69 135 GLU A CA 1
ATOM 1070 C C . GLU A 1 135 ? 19.203 -8.555 0.901 1 95.69 135 GLU A C 1
ATOM 1072 O O . GLU A 1 135 ? 18.547 -7.906 1.717 1 95.69 135 GLU A O 1
ATOM 1077 N N . ILE A 1 136 ? 19.219 -8.234 -0.354 1 97.75 136 ILE A N 1
ATOM 1078 C CA . ILE A 1 136 ? 18.484 -7.105 -0.908 1 97.75 136 ILE A CA 1
ATOM 1079 C C . ILE A 1 136 ? 16.984 -7.391 -0.864 1 97.75 136 ILE A C 1
ATOM 1081 O O . ILE A 1 136 ? 16.188 -6.527 -0.482 1 97.75 136 ILE A O 1
ATOM 1085 N N . LYS A 1 137 ? 16.578 -8.609 -1.243 1 98 137 LYS A N 1
ATOM 1086 C CA . LYS A 1 137 ? 15.188 -9.023 -1.182 1 98 137 LYS A CA 1
ATOM 1087 C C . LYS A 1 137 ? 14.625 -8.867 0.229 1 98 137 LYS A C 1
ATOM 1089 O O . LYS A 1 137 ? 13.531 -8.32 0.41 1 98 137 LYS A O 1
ATOM 1094 N N . LYS A 1 138 ? 15.383 -9.258 1.201 1 97.88 138 LYS A N 1
ATOM 1095 C CA . LYS A 1 138 ? 14.953 -9.203 2.598 1 97.88 138 LYS A CA 1
ATOM 1096 C C . LYS A 1 138 ? 14.836 -7.754 3.072 1 97.88 138 LYS A C 1
ATOM 1098 O O . LYS A 1 138 ? 13.891 -7.402 3.779 1 97.88 138 LYS A O 1
ATOM 1103 N N . ALA A 1 139 ? 15.836 -6.969 2.693 1 97.75 139 ALA A N 1
ATOM 1104 C CA . ALA A 1 139 ? 15.812 -5.559 3.086 1 97.75 139 ALA A CA 1
ATOM 1105 C C . ALA A 1 139 ? 14.594 -4.848 2.518 1 97.75 139 ALA A C 1
ATOM 1107 O O . ALA A 1 139 ? 13.906 -4.113 3.232 1 97.75 139 ALA A O 1
ATOM 1108 N N . LEU A 1 140 ? 14.312 -5.102 1.23 1 98.5 140 LEU A N 1
ATOM 1109 C CA . LEU A 1 140 ? 13.156 -4.48 0.588 1 98.5 140 LEU A CA 1
ATOM 1110 C C . LEU A 1 140 ? 11.859 -4.965 1.222 1 98.5 140 LEU A C 1
ATOM 1112 O O . LEU A 1 140 ? 10.961 -4.168 1.488 1 98.5 140 LEU A O 1
ATOM 1116 N N . ALA A 1 141 ? 11.742 -6.234 1.483 1 98.12 141 ALA A N 1
ATOM 1117 C CA . ALA A 1 141 ? 10.547 -6.805 2.094 1 98.12 141 ALA A CA 1
ATOM 1118 C C . ALA A 1 141 ? 10.305 -6.211 3.479 1 98.12 141 ALA A C 1
ATOM 1120 O O . ALA A 1 141 ? 9.164 -5.906 3.836 1 98.12 141 ALA A O 1
ATOM 1121 N N . ALA A 1 142 ? 11.328 -6.043 4.219 1 97.12 142 ALA A N 1
ATOM 1122 C CA . ALA A 1 142 ? 11.227 -5.488 5.566 1 97.12 142 ALA A CA 1
ATOM 1123 C C . ALA A 1 142 ? 10.766 -4.035 5.531 1 97.12 142 ALA A C 1
ATOM 1125 O O . ALA A 1 142 ? 10.055 -3.58 6.426 1 97.12 142 ALA A O 1
ATOM 1126 N N . ASP A 1 143 ? 11.148 -3.342 4.484 1 98.06 143 ASP A N 1
ATOM 1127 C CA . ASP A 1 143 ? 10.867 -1.912 4.41 1 98.06 143 ASP A CA 1
ATOM 1128 C C . ASP A 1 143 ? 9.438 -1.661 3.936 1 98.06 143 ASP A C 1
ATOM 1130 O O . ASP A 1 143 ? 8.922 -0.547 4.055 1 98.06 143 ASP A O 1
ATOM 1134 N N . VAL A 1 144 ? 8.742 -2.662 3.408 1 98.56 144 VAL A N 1
ATOM 1135 C CA . VAL A 1 144 ? 7.395 -2.486 2.877 1 98.56 144 VAL A CA 1
ATOM 1136 C C . VAL A 1 144 ? 6.469 -1.967 3.977 1 98.56 144 VAL A C 1
ATOM 1138 O O . VAL A 1 144 ? 5.789 -0.954 3.797 1 98.56 144 VAL A O 1
ATOM 1141 N N . GLN A 1 145 ? 6.504 -2.621 5.117 1 97.5 145 GLN A N 1
ATOM 1142 C CA . GLN A 1 145 ? 5.621 -2.225 6.207 1 97.5 145 GLN A CA 1
ATOM 1143 C C . GLN A 1 145 ? 6 -0.851 6.75 1 97.5 145 GLN A C 1
ATOM 1145 O O . GLN A 1 145 ? 5.129 -0.061 7.121 1 97.5 145 GLN A O 1
ATOM 1150 N N . GLU A 1 146 ? 7.254 -0.603 6.824 1 98 146 GLU A N 1
ATOM 1151 C CA . GLU A 1 146 ? 7.711 0.696 7.309 1 98 146 GLU A CA 1
ATOM 1152 C C . GLU A 1 146 ? 7.223 1.826 6.406 1 98 146 GLU A C 1
ATOM 1154 O O . GLU A 1 146 ? 6.703 2.832 6.891 1 98 146 GLU A O 1
ATOM 1159 N N . GLU A 1 147 ? 7.355 1.624 5.102 1 98.75 147 GLU A N 1
ATOM 1160 C CA . GLU A 1 147 ? 6.926 2.652 4.156 1 98.75 147 GLU A CA 1
ATOM 1161 C C . GLU A 1 147 ? 5.414 2.84 4.191 1 98.75 147 GLU A C 1
ATOM 1163 O O . GLU A 1 147 ? 4.918 3.957 4.031 1 98.75 147 GLU A O 1
ATOM 1168 N N . LEU A 1 148 ? 4.711 1.767 4.391 1 98.69 148 LEU A N 1
ATOM 1169 C CA . LEU A 1 148 ? 3.27 1.899 4.57 1 98.69 148 LEU A CA 1
ATOM 1170 C C . LEU A 1 148 ? 2.951 2.717 5.816 1 98.69 148 LEU A C 1
ATOM 1172 O O . LEU A 1 148 ? 2.045 3.553 5.801 1 98.69 148 LEU A O 1
ATOM 1176 N N . GLY A 1 149 ? 3.656 2.43 6.879 1 98.5 149 GLY A N 1
ATOM 1177 C CA . GLY A 1 149 ? 3.496 3.217 8.094 1 98.5 149 GLY A CA 1
ATOM 1178 C C . GLY A 1 149 ? 3.73 4.699 7.879 1 98.5 149 GLY A C 1
ATOM 1179 O O . GLY A 1 149 ? 2.979 5.531 8.383 1 98.5 149 GLY A O 1
ATOM 1180 N N . HIS A 1 150 ? 4.805 5.047 7.098 1 98.75 150 HIS A N 1
ATOM 1181 C CA . HIS A 1 150 ? 5.051 6.445 6.754 1 98.75 150 HIS A CA 1
ATOM 1182 C C . HIS A 1 150 ? 3.852 7.051 6.031 1 98.75 150 HIS A C 1
ATOM 1184 O O . HIS A 1 150 ? 3.406 8.148 6.375 1 98.75 150 HIS A O 1
ATOM 1190 N N . ALA A 1 151 ? 3.352 6.32 5.074 1 98.88 151 ALA A N 1
ATOM 1191 C CA . ALA A 1 151 ? 2.209 6.801 4.301 1 98.88 151 ALA A CA 1
ATOM 1192 C C . ALA A 1 151 ? 1.006 7.059 5.207 1 98.88 151 ALA A C 1
ATOM 1194 O O . ALA A 1 151 ? 0.327 8.078 5.07 1 98.88 151 ALA A O 1
ATOM 1195 N N . GLN A 1 152 ? 0.78 6.156 6.137 1 98.81 152 GLN A N 1
ATOM 1196 C CA . GLN A 1 152 ? -0.381 6.27 7.012 1 98.81 152 GLN A CA 1
ATOM 1197 C C . GLN A 1 152 ? -0.236 7.449 7.965 1 98.81 152 GLN A C 1
ATOM 1199 O O . GLN A 1 152 ? -1.208 8.156 8.234 1 98.81 152 GLN A O 1
ATOM 1204 N N . VAL A 1 153 ? 0.95 7.66 8.484 1 98.81 153 VAL A N 1
ATOM 1205 C CA . VAL A 1 153 ? 1.213 8.797 9.359 1 98.81 153 VAL A CA 1
ATOM 1206 C C . VAL A 1 153 ? 1.003 10.102 8.594 1 98.81 153 VAL A C 1
ATOM 1208 O O . VAL A 1 153 ? 0.387 11.039 9.109 1 98.81 153 VAL A O 1
ATOM 1211 N N . LEU A 1 154 ? 1.476 10.156 7.391 1 98.94 154 LEU A N 1
ATOM 1212 C CA . LEU A 1 154 ? 1.323 11.328 6.543 1 98.94 154 LEU A CA 1
ATOM 1213 C C . LEU A 1 154 ? -0.147 11.586 6.227 1 98.94 154 LEU A C 1
ATOM 1215 O O . LEU A 1 154 ? -0.605 12.734 6.266 1 98.94 154 LEU A O 1
ATOM 1219 N N . ALA A 1 155 ? -0.881 10.562 5.965 1 98.94 155 ALA A N 1
ATOM 1220 C CA . ALA A 1 155 ? -2.305 10.672 5.664 1 98.94 155 ALA A CA 1
ATOM 1221 C C . ALA A 1 155 ? -3.072 11.266 6.84 1 98.94 155 ALA A C 1
ATOM 1223 O O . ALA A 1 155 ? -3.898 12.164 6.664 1 98.94 155 ALA A O 1
ATOM 1224 N N . ARG A 1 156 ? -2.764 10.758 8.016 1 98.81 156 ARG A N 1
ATOM 1225 C CA . ARG A 1 156 ? -3.43 11.273 9.203 1 98.81 156 ARG A CA 1
ATOM 1226 C C . ARG A 1 156 ? -3.123 12.75 9.406 1 98.81 156 ARG A C 1
ATOM 1228 O O . ARG A 1 156 ? -4.008 13.531 9.773 1 98.81 156 ARG A O 1
ATOM 1235 N N . ARG A 1 157 ? -1.888 13.148 9.164 1 98.88 157 ARG A N 1
ATOM 1236 C CA . ARG A 1 157 ? -1.511 14.547 9.344 1 98.88 157 ARG A CA 1
ATOM 1237 C C . ARG A 1 157 ? -2.213 15.438 8.328 1 98.88 157 ARG A C 1
ATOM 1239 O O . ARG A 1 157 ? -2.662 16.531 8.664 1 98.88 157 ARG A O 1
ATOM 1246 N N . ILE A 1 158 ? -2.316 14.977 7.066 1 98.81 158 ILE A N 1
ATOM 1247 C CA . ILE A 1 158 ? -3.043 15.695 6.027 1 98.81 158 ILE A CA 1
ATOM 1248 C C . ILE A 1 158 ? -4.449 16.031 6.52 1 98.81 158 ILE A C 1
ATOM 1250 O O . ILE A 1 158 ? -4.879 17.188 6.445 1 98.81 158 ILE A O 1
ATOM 1254 N N . LYS A 1 159 ? -5.098 15.086 7.082 1 98.5 159 LYS A N 1
ATOM 1255 C CA . LYS A 1 159 ? -6.457 15.281 7.582 1 98.5 159 LYS A CA 1
ATOM 1256 C C . LYS A 1 159 ? -6.469 16.219 8.789 1 98.5 159 LYS A C 1
ATOM 1258 O O . LYS A 1 159 ? -7.305 17.125 8.867 1 98.5 159 LYS A O 1
ATOM 1263 N N . THR A 1 160 ? -5.535 16.062 9.695 1 98.31 160 THR A N 1
ATOM 1264 C CA . THR A 1 160 ? -5.48 16.828 10.945 1 98.31 160 THR A CA 1
ATOM 1265 C C . THR A 1 160 ? -5.395 18.312 10.664 1 98.31 160 THR A C 1
ATOM 1267 O O . THR A 1 160 ? -6 19.125 11.367 1 98.31 160 THR A O 1
ATOM 1270 N N . ILE A 1 161 ? -4.727 18.703 9.562 1 98 161 ILE A N 1
ATOM 1271 C CA . ILE A 1 161 ? -4.504 20.125 9.344 1 98 161 ILE A CA 1
ATOM 1272 C C . ILE A 1 161 ? -5.453 20.625 8.266 1 98 161 ILE A C 1
ATOM 1274 O O . ILE A 1 161 ? -5.199 21.672 7.645 1 98 161 ILE A O 1
ATOM 1278 N N . GLY A 1 162 ? -6.441 19.859 7.973 1 96.94 162 GLY A N 1
ATOM 1279 C CA . GLY A 1 162 ? -7.566 20.359 7.207 1 96.94 162 GLY A CA 1
ATOM 1280 C C . GLY A 1 162 ? -7.566 19.891 5.766 1 96.94 162 GLY A C 1
ATOM 1281 O O . GLY A 1 162 ? -8.352 20.391 4.949 1 96.94 162 GLY A O 1
ATOM 1282 N N . GLY A 1 163 ? -6.633 18.969 5.414 1 98 163 GLY A N 1
ATOM 1283 C CA . GLY A 1 163 ? -6.613 18.422 4.066 1 98 163 GLY A CA 1
ATOM 1284 C C . GLY A 1 163 ? -7.477 17.188 3.914 1 98 163 GLY A C 1
ATOM 1285 O O . GLY A 1 163 ? -8.07 16.703 4.887 1 98 163 GLY A O 1
ATOM 1286 N N . GLU A 1 164 ? -7.582 16.75 2.67 1 98.38 164 GLU A N 1
ATOM 1287 C CA . GLU A 1 164 ? -8.242 15.5 2.307 1 98.38 164 GLU A CA 1
ATOM 1288 C C . GLU A 1 164 ? -7.246 14.477 1.766 1 98.38 164 GLU A C 1
ATOM 1290 O O . GLU A 1 164 ? -6.461 14.789 0.863 1 98.38 164 GLU A O 1
ATOM 1295 N N . VAL A 1 165 ? -7.254 13.273 2.369 1 98.81 165 VAL A N 1
ATOM 1296 C CA . VAL A 1 165 ? -6.398 12.219 1.847 1 98.81 165 VAL A CA 1
ATOM 1297 C C . VAL A 1 165 ? -6.918 11.758 0.485 1 98.81 165 VAL A C 1
ATOM 1299 O O . VAL A 1 165 ? -8.086 11.391 0.353 1 98.81 165 VAL A O 1
ATOM 1302 N N . PRO A 1 166 ? -6.086 11.797 -0.553 1 98.75 166 PRO A N 1
ATOM 1303 C CA . PRO A 1 166 ? -6.562 11.422 -1.888 1 98.75 166 PRO A CA 1
ATOM 1304 C C . PRO A 1 166 ? -6.789 9.922 -2.035 1 98.75 166 PRO A C 1
ATOM 1306 O O . PRO A 1 166 ? -6.145 9.125 -1.352 1 98.75 166 PRO A O 1
ATOM 1309 N N . GLY A 1 167 ? -7.723 9.547 -2.895 1 98.62 167 GLY A N 1
ATOM 1310 C CA . GLY A 1 167 ? -7.965 8.156 -3.254 1 98.62 167 GLY A CA 1
ATOM 1311 C C . GLY A 1 167 ? -7.07 7.664 -4.375 1 98.62 167 GLY A C 1
ATOM 1312 O O . GLY A 1 167 ? -6.246 8.422 -4.895 1 98.62 167 GLY A O 1
ATOM 1313 N N . SER A 1 168 ? -7.262 6.477 -4.742 1 98.81 168 SER A N 1
ATOM 1314 C CA . SER A 1 168 ? -6.391 5.777 -5.676 1 98.81 168 SER A CA 1
ATOM 1315 C C . SER A 1 168 ? -6.348 6.48 -7.027 1 98.81 168 SER A C 1
ATOM 1317 O O . SER A 1 168 ? -5.344 6.414 -7.742 1 98.81 168 SER A O 1
ATOM 1319 N N . GLN A 1 169 ? -7.359 7.168 -7.422 1 98.62 169 GLN A N 1
ATOM 1320 C CA . GLN A 1 169 ? -7.438 7.785 -8.742 1 98.62 169 GLN A CA 1
ATOM 1321 C C . GLN A 1 169 ? -6.469 8.961 -8.859 1 98.62 169 GLN A C 1
ATOM 1323 O O . GLN A 1 169 ? -6.172 9.422 -9.961 1 98.62 169 GLN A O 1
ATOM 1328 N N . ALA A 1 170 ? -5.977 9.406 -7.762 1 98.62 170 ALA A N 1
ATOM 1329 C CA . ALA A 1 170 ? -5.055 10.539 -7.758 1 98.62 170 ALA A CA 1
ATOM 1330 C C . ALA A 1 170 ? -3.609 10.078 -7.918 1 98.62 170 ALA A C 1
ATOM 1332 O O . ALA A 1 170 ? -2.705 10.891 -8.102 1 98.62 170 ALA A O 1
ATOM 1333 N N . PHE A 1 171 ? -3.357 8.805 -7.875 1 98.88 171 PHE A N 1
ATOM 1334 C CA . PHE A 1 171 ? -1.997 8.281 -7.93 1 98.88 171 PHE A CA 1
ATOM 1335 C C . PHE A 1 171 ? -1.402 8.461 -9.32 1 98.88 171 PHE A C 1
ATOM 1337 O O . PHE A 1 171 ? -2.055 8.172 -10.328 1 98.88 171 PHE A O 1
ATOM 1344 N N . VAL A 1 172 ? -0.2 8.922 -9.352 1 98.38 172 VAL A N 1
ATOM 1345 C CA . VAL A 1 172 ? 0.625 8.992 -10.555 1 98.38 172 VAL A CA 1
ATOM 1346 C C . VAL A 1 172 ? 2.02 8.445 -10.258 1 98.38 172 VAL A C 1
ATOM 1348 O O . VAL A 1 172 ? 2.703 8.93 -9.352 1 98.38 172 VAL A O 1
ATOM 1351 N N . ALA A 1 173 ? 2.42 7.473 -11.008 1 98.5 173 ALA A N 1
ATOM 1352 C CA . ALA A 1 173 ? 3.725 6.855 -10.781 1 98.5 173 ALA A CA 1
ATOM 1353 C C . ALA A 1 173 ? 4.855 7.816 -11.141 1 98.5 173 ALA A C 1
ATOM 1355 O O . ALA A 1 173 ? 4.758 8.57 -12.109 1 98.5 173 ALA A O 1
ATOM 1356 N N . SER A 1 174 ? 5.973 7.727 -10.352 1 98.06 174 SER A N 1
ATOM 1357 C CA . SER A 1 174 ? 7.078 8.641 -10.609 1 98.06 174 SER A CA 1
ATOM 1358 C C . SER A 1 174 ? 8.422 7.973 -10.336 1 98.06 174 SER A C 1
ATOM 1360 O O . SER A 1 174 ? 9.477 8.586 -10.523 1 98.06 174 SER A O 1
ATOM 1362 N N . GLN A 1 175 ? 8.43 6.758 -9.875 1 98.25 175 GLN A N 1
ATOM 1363 C CA . GLN A 1 175 ? 9.672 6.051 -9.562 1 98.25 175 GLN A CA 1
ATOM 1364 C C . GLN A 1 175 ? 10.125 5.195 -10.742 1 98.25 175 GLN A C 1
ATOM 1366 O O . GLN A 1 175 ? 10.188 3.969 -10.641 1 98.25 175 GLN A O 1
ATOM 1371 N N . ASP A 1 176 ? 10.609 5.82 -11.758 1 97.56 176 ASP A N 1
ATOM 1372 C CA . ASP A 1 176 ? 10.93 5.195 -13.039 1 97.56 176 ASP A CA 1
ATOM 1373 C C . ASP A 1 176 ? 12.047 4.16 -12.883 1 97.56 176 ASP A C 1
ATOM 1375 O O . ASP A 1 176 ? 12 3.094 -13.492 1 97.56 176 ASP A O 1
ATOM 1379 N N . THR A 1 177 ? 13.016 4.426 -12.047 1 97.06 177 THR A N 1
ATOM 1380 C CA . THR A 1 177 ? 14.211 3.594 -11.961 1 97.06 177 THR A CA 1
ATOM 1381 C C . THR A 1 177 ? 13.969 2.396 -11.047 1 97.06 177 THR A C 1
ATOM 1383 O O . THR A 1 177 ? 14.852 1.55 -10.883 1 97.06 177 THR A O 1
ATOM 1386 N N . LEU A 1 178 ? 12.781 2.367 -10.461 1 97.38 178 LEU A N 1
ATOM 1387 C CA . LEU A 1 178 ? 12.5 1.288 -9.516 1 97.38 178 LEU A CA 1
ATOM 1388 C C . LEU A 1 178 ? 11.445 0.339 -10.078 1 97.38 178 LEU A C 1
ATOM 1390 O O . LEU A 1 178 ? 10.898 -0.484 -9.336 1 97.38 178 LEU A O 1
ATOM 1394 N N . GLN A 1 179 ? 11.141 0.514 -11.375 1 97.94 179 GLN A N 1
ATOM 1395 C CA . GLN A 1 179 ? 10.258 -0.439 -12.039 1 97.94 179 GLN A CA 1
ATOM 1396 C C . GLN A 1 179 ? 10.969 -1.76 -12.305 1 97.94 179 GLN A C 1
ATOM 1398 O O . GLN A 1 179 ? 12.172 -1.774 -12.578 1 97.94 179 GLN A O 1
ATOM 1403 N N . PRO A 1 180 ? 10.227 -2.873 -12.203 1 94.69 180 PRO A N 1
ATOM 1404 C CA . PRO A 1 180 ? 10.875 -4.16 -12.461 1 94.69 180 PRO A CA 1
ATOM 1405 C C . PRO A 1 180 ? 11.461 -4.258 -13.867 1 94.69 180 PRO A C 1
ATOM 14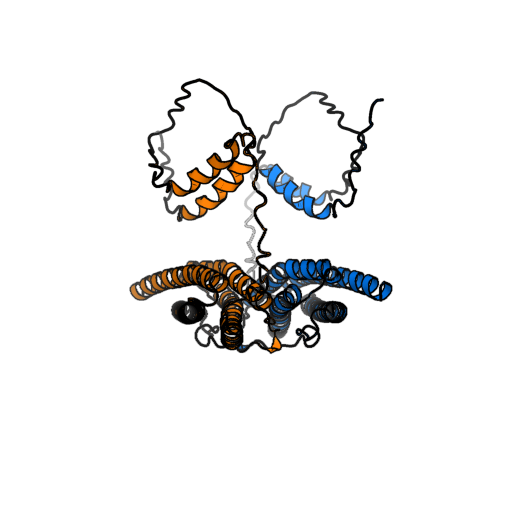07 O O . PRO A 1 180 ? 10.875 -3.736 -14.82 1 94.69 180 PRO A O 1
ATOM 1410 N N . THR A 1 181 ? 12.609 -4.938 -13.859 1 89.44 181 THR A N 1
ATOM 1411 C CA . THR A 1 181 ? 13.258 -5.191 -15.148 1 89.44 181 THR A CA 1
ATOM 1412 C C . THR A 1 181 ? 13.047 -6.641 -15.578 1 89.44 181 THR A C 1
ATOM 1414 O O . THR A 1 181 ? 12.656 -7.484 -14.773 1 89.44 181 THR A O 1
ATOM 1417 N N . SER A 1 182 ? 13.305 -6.906 -16.859 1 89.12 182 SER A N 1
ATOM 1418 C CA . SER A 1 182 ? 13.156 -8.266 -17.375 1 89.12 182 SER A CA 1
ATOM 1419 C C . SER A 1 182 ? 14.258 -9.18 -16.859 1 89.12 182 SER A C 1
ATOM 1421 O O . SER A 1 182 ? 14.078 -10.398 -16.766 1 89.12 182 SER A O 1
ATOM 1423 N N . ASP A 1 183 ? 15.391 -8.617 -16.516 1 94.38 183 ASP A N 1
ATOM 1424 C CA . ASP A 1 183 ? 16.469 -9.391 -15.906 1 94.38 183 ASP A CA 1
ATOM 1425 C C . ASP A 1 183 ? 16.359 -9.375 -14.383 1 94.38 183 ASP A C 1
ATOM 1427 O O . ASP A 1 183 ? 16.859 -8.461 -13.734 1 94.38 183 ASP A O 1
ATOM 1431 N N . HIS A 1 184 ? 15.852 -10.453 -13.828 1 95.5 184 HIS A N 1
ATOM 1432 C CA . HIS A 1 184 ? 15.578 -10.531 -12.398 1 95.5 184 HIS A CA 1
ATOM 1433 C C . HIS A 1 184 ? 16.844 -10.82 -11.609 1 95.5 184 HIS A C 1
ATOM 1435 O O . HIS A 1 184 ? 16.812 -10.906 -10.383 1 95.5 184 HIS A O 1
ATOM 1441 N N . THR A 1 185 ? 18.016 -10.883 -12.289 1 94.19 185 THR A N 1
ATOM 1442 C CA . THR A 1 185 ? 19.281 -11.086 -11.594 1 94.19 185 THR A CA 1
ATOM 1443 C C . THR A 1 185 ? 20.062 -9.789 -11.523 1 94.19 185 THR A C 1
ATOM 1445 O O . THR A 1 185 ? 21.141 -9.742 -10.922 1 94.19 185 THR A O 1
ATOM 1448 N N . ASP A 1 186 ? 19.438 -8.734 -12.109 1 93.81 186 ASP A N 1
ATOM 1449 C CA . ASP A 1 186 ? 20.094 -7.434 -12.109 1 93.81 186 ASP A CA 1
ATOM 1450 C C . ASP A 1 186 ? 19.875 -6.711 -10.781 1 93.81 186 ASP A C 1
ATOM 1452 O O . ASP A 1 186 ? 19.219 -5.672 -10.734 1 93.81 186 ASP A O 1
ATOM 1456 N N . VAL A 1 187 ? 20.578 -7.141 -9.766 1 95.69 187 VAL A N 1
ATOM 1457 C CA . VAL A 1 187 ? 20.422 -6.645 -8.406 1 95.69 187 VAL A CA 1
ATOM 1458 C C . VAL A 1 187 ? 20.906 -5.199 -8.32 1 95.69 187 VAL A C 1
ATOM 1460 O O . VAL A 1 187 ? 20.312 -4.379 -7.617 1 95.69 187 VAL A O 1
ATOM 1463 N N . MET A 1 188 ? 21.906 -4.871 -9.047 1 95.38 188 MET A N 1
ATOM 1464 C CA . MET A 1 188 ? 22.5 -3.539 -8.984 1 95.38 188 MET A CA 1
ATOM 1465 C C . MET A 1 188 ? 21.5 -2.482 -9.469 1 95.38 188 MET A C 1
ATOM 1467 O O . MET A 1 188 ? 21.406 -1.402 -8.875 1 95.38 188 MET A O 1
ATOM 1471 N N . SER A 1 189 ? 20.797 -2.783 -10.531 1 96 189 SER A N 1
ATOM 1472 C CA . SER A 1 189 ? 19.781 -1.851 -11.016 1 96 189 SER A CA 1
ATOM 1473 C C . SER A 1 189 ? 18.734 -1.581 -9.953 1 96 189 SER A C 1
ATOM 1475 O O . SER A 1 189 ? 18.281 -0.445 -9.797 1 96 189 SER A O 1
ATOM 1477 N N . VAL A 1 190 ? 18.344 -2.607 -9.242 1 97.75 190 VAL A N 1
ATOM 1478 C CA . VAL A 1 190 ? 17.344 -2.455 -8.188 1 97.75 190 VAL A CA 1
ATOM 1479 C C . VAL A 1 190 ? 17.922 -1.612 -7.055 1 97.75 190 VAL A C 1
ATOM 1481 O O . VAL A 1 190 ? 17.266 -0.704 -6.551 1 97.75 190 VAL A O 1
ATOM 1484 N N . ILE A 1 191 ? 19.172 -1.897 -6.641 1 98 191 ILE A N 1
ATOM 1485 C CA . ILE A 1 191 ? 19.844 -1.141 -5.582 1 98 191 ILE A CA 1
ATOM 1486 C C . ILE A 1 191 ? 19.875 0.34 -5.953 1 98 191 ILE A C 1
ATOM 1488 O O . ILE A 1 191 ? 19.5 1.197 -5.145 1 98 191 ILE A O 1
ATOM 1492 N N . LYS A 1 192 ? 20.266 0.63 -7.168 1 98.19 192 LYS A N 1
ATOM 1493 C CA . LYS A 1 192 ? 20.328 2.014 -7.629 1 98.19 192 LYS A CA 1
ATOM 1494 C C . LYS A 1 192 ? 18.953 2.65 -7.672 1 98.19 192 LYS A C 1
ATOM 1496 O O . LYS A 1 192 ? 18.797 3.836 -7.367 1 98.19 192 LYS A O 1
ATOM 1501 N N . GLY A 1 193 ? 17.953 1.906 -8.094 1 98.38 193 GLY A N 1
ATOM 1502 C CA . GLY A 1 193 ? 16.578 2.393 -8.07 1 98.38 193 GLY A CA 1
ATOM 1503 C C . GLY A 1 193 ? 16.094 2.746 -6.676 1 98.38 193 GLY A C 1
ATOM 1504 O O . GLY A 1 193 ? 15.414 3.756 -6.484 1 98.38 193 GLY A O 1
ATOM 1505 N N . VAL A 1 194 ? 16.453 1.912 -5.68 1 98.69 194 VAL A N 1
ATOM 1506 C CA . VAL A 1 194 ? 16.078 2.172 -4.293 1 98.69 194 VAL A CA 1
ATOM 1507 C C . VAL A 1 194 ? 16.75 3.461 -3.812 1 98.69 194 VAL A C 1
ATOM 1509 O O . VAL A 1 194 ? 16.094 4.305 -3.189 1 98.69 194 VAL A O 1
ATOM 1512 N N . ILE A 1 195 ? 18.031 3.58 -4.094 1 98.75 195 ILE A N 1
ATOM 1513 C CA . ILE A 1 195 ? 18.766 4.773 -3.689 1 98.75 195 ILE A CA 1
ATOM 1514 C C . ILE A 1 195 ? 18.109 6.012 -4.305 1 98.75 195 ILE A C 1
ATOM 1516 O O . ILE A 1 195 ? 17.922 7.02 -3.621 1 98.75 195 ILE A O 1
ATOM 1520 N N . ALA A 1 196 ? 17.688 5.953 -5.551 1 98.75 196 ALA A N 1
ATOM 1521 C CA . ALA A 1 196 ? 17.031 7.078 -6.215 1 98.75 196 ALA A CA 1
ATOM 1522 C C . ALA A 1 196 ? 15.711 7.414 -5.539 1 98.75 196 ALA A C 1
ATOM 1524 O O . ALA A 1 196 ? 15.391 8.586 -5.328 1 98.75 196 ALA A O 1
ATOM 1525 N N . ALA A 1 197 ? 14.922 6.391 -5.234 1 98.56 197 ALA A N 1
ATOM 1526 C CA . ALA A 1 197 ? 13.648 6.605 -4.555 1 98.56 197 ALA A CA 1
ATOM 1527 C C . ALA A 1 197 ? 13.859 7.242 -3.184 1 98.56 197 ALA A C 1
ATOM 1529 O O . ALA A 1 197 ? 13.148 8.18 -2.812 1 98.56 197 ALA A O 1
ATOM 1530 N N . GLU A 1 198 ? 14.852 6.719 -2.422 1 98.75 198 GLU A N 1
ATOM 1531 C CA . GLU A 1 198 ? 15.148 7.266 -1.102 1 98.75 198 GLU A CA 1
ATOM 1532 C C . GLU A 1 198 ? 15.656 8.703 -1.199 1 98.75 198 GLU A C 1
ATOM 1534 O O . GLU A 1 198 ? 15.312 9.539 -0.366 1 98.75 198 GLU A O 1
ATOM 1539 N N . ASP A 1 199 ? 16.453 8.977 -2.211 1 98.75 199 ASP A N 1
ATOM 1540 C CA . ASP A 1 199 ? 16.906 10.344 -2.447 1 98.75 199 ASP A CA 1
ATOM 1541 C C . ASP A 1 199 ? 15.711 11.273 -2.691 1 98.75 199 ASP A C 1
ATOM 1543 O O . ASP A 1 199 ? 15.688 12.406 -2.199 1 98.75 199 ASP A O 1
ATOM 1547 N N . GLY A 1 200 ? 14.805 10.789 -3.51 1 98.69 200 GLY A N 1
ATOM 1548 C CA . GLY A 1 200 ? 13.594 11.555 -3.729 1 98.69 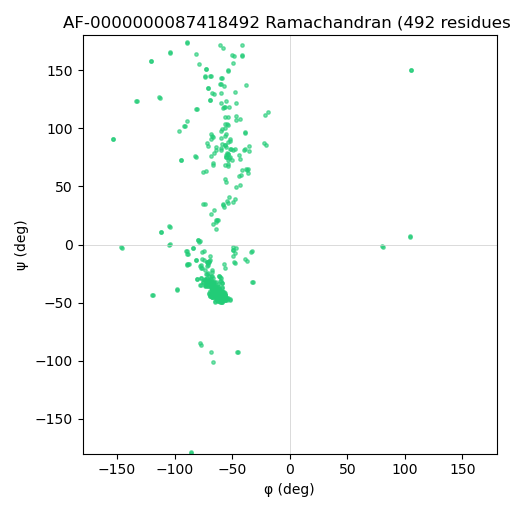200 GLY A CA 1
ATOM 1549 C C . GLY A 1 200 ? 12.82 11.828 -2.451 1 98.69 200 GLY A C 1
ATOM 1550 O O . GLY A 1 200 ? 12.383 12.953 -2.213 1 98.69 200 GLY A O 1
ATOM 1551 N N . ALA A 1 201 ? 12.664 10.805 -1.612 1 98.75 201 ALA A N 1
ATOM 1552 C CA . ALA A 1 201 ? 11.961 10.961 -0.339 1 98.75 201 ALA A CA 1
ATOM 1553 C C . ALA A 1 201 ? 12.695 11.93 0.578 1 98.75 201 ALA A C 1
ATOM 1555 O O . ALA A 1 201 ? 12.07 12.797 1.203 1 98.75 201 ALA A O 1
ATOM 1556 N N . ILE A 1 202 ? 14.008 11.781 0.689 1 98.88 202 ILE A N 1
ATOM 1557 C CA . ILE A 1 202 ? 14.836 12.648 1.523 1 98.88 202 ILE A CA 1
ATOM 1558 C C . ILE A 1 202 ? 14.688 14.102 1.076 1 98.88 202 ILE A C 1
ATOM 1560 O O . ILE A 1 202 ? 14.5 14.992 1.904 1 98.88 202 ILE A O 1
ATOM 1564 N N . LYS A 1 203 ? 14.742 14.328 -0.215 1 98.88 203 LYS A N 1
ATOM 1565 C CA . LYS A 1 203 ? 14.555 15.672 -0.756 1 98.88 203 LYS A CA 1
ATOM 1566 C C . LYS A 1 203 ? 13.18 16.234 -0.385 1 98.88 203 LYS A C 1
ATOM 1568 O O . LYS A 1 203 ? 13.062 17.375 0.037 1 98.88 203 LYS A O 1
ATOM 1573 N N . GLN A 1 204 ? 12.18 15.445 -0.535 1 98.94 204 GLN A N 1
ATOM 1574 C CA . GLN A 1 204 ? 10.812 15.859 -0.25 1 98.94 204 GLN A CA 1
ATOM 1575 C C . GLN A 1 204 ? 10.633 16.188 1.229 1 98.94 204 GLN A C 1
ATOM 1577 O O . GLN A 1 204 ? 10.008 17.203 1.577 1 98.94 204 GLN A O 1
ATOM 1582 N N . TYR A 1 205 ? 11.164 15.344 2.139 1 98.94 205 TYR A N 1
ATOM 1583 C CA . TYR A 1 205 ? 11.031 15.594 3.568 1 98.94 205 TYR A CA 1
ATOM 1584 C C . TYR A 1 205 ? 11.805 16.844 3.98 1 98.94 205 TYR A C 1
ATOM 1586 O O . TYR A 1 205 ? 11.344 17.609 4.832 1 98.94 205 TYR A O 1
ATOM 1594 N N . ASN A 1 206 ? 12.977 17.047 3.402 1 98.94 206 ASN A N 1
ATOM 1595 C CA . ASN A 1 206 ? 13.711 18.281 3.682 1 98.94 206 ASN A CA 1
ATOM 1596 C C . ASN A 1 206 ? 12.922 19.516 3.248 1 98.94 206 ASN A C 1
ATOM 1598 O O . ASN A 1 206 ? 12.906 20.531 3.957 1 98.94 206 ASN A O 1
ATOM 1602 N N . LYS A 1 207 ? 12.312 19.422 2.062 1 98.88 207 LYS A N 1
ATOM 1603 C CA . LYS A 1 207 ? 11.453 20.516 1.593 1 98.88 207 LYS A CA 1
ATOM 1604 C C . LYS A 1 207 ? 10.328 20.797 2.586 1 98.88 207 LYS A C 1
ATOM 1606 O O . LYS A 1 207 ? 10.07 21.938 2.932 1 98.88 207 LYS A O 1
ATOM 1611 N N . LEU A 1 208 ? 9.688 19.766 3.094 1 98.94 208 LEU A N 1
ATOM 1612 C CA . LEU A 1 208 ? 8.578 19.891 4.039 1 98.94 208 LEU A CA 1
ATOM 1613 C C . LEU A 1 208 ? 9.062 20.484 5.359 1 98.94 208 LEU A C 1
ATOM 1615 O O . LEU A 1 208 ? 8.391 21.328 5.949 1 98.94 208 LEU A O 1
ATOM 1619 N N . ILE A 1 209 ? 10.211 20 5.84 1 98.81 209 ILE A N 1
ATOM 1620 C CA . ILE A 1 209 ? 10.773 20.484 7.094 1 98.81 209 ILE A CA 1
ATOM 1621 C C . ILE A 1 209 ? 11.031 21.984 7 1 98.81 209 ILE A C 1
ATOM 1623 O O . ILE A 1 209 ? 10.695 22.734 7.918 1 98.81 209 ILE A O 1
ATOM 1627 N N . GLN A 1 210 ? 11.539 22.422 5.883 1 98.56 210 GLN A N 1
ATOM 1628 C CA . GLN A 1 210 ? 11.797 23.844 5.676 1 98.56 210 GLN A CA 1
ATOM 1629 C C . GLN A 1 210 ? 10.5 24.625 5.613 1 98.56 210 GLN A C 1
ATOM 1631 O O . GLN A 1 210 ? 10.383 25.703 6.223 1 98.56 210 GLN A O 1
ATOM 1636 N N . LEU A 1 211 ? 9.531 24.125 4.891 1 98.06 211 LEU A N 1
ATOM 1637 C CA . LEU A 1 211 ? 8.234 24.766 4.73 1 98.06 211 LEU A CA 1
ATOM 1638 C C . LEU A 1 211 ? 7.539 24.938 6.082 1 98.06 211 LEU A C 1
ATOM 1640 O O . LEU A 1 211 ? 6.812 25.906 6.297 1 98.06 211 LEU A O 1
ATOM 1644 N N . CYS A 1 212 ? 7.746 24.062 7.02 1 98.19 212 CYS A N 1
ATOM 1645 C CA . CYS A 1 212 ? 7.023 24 8.281 1 98.19 212 CYS A CA 1
ATOM 1646 C C . CYS A 1 212 ? 7.719 24.859 9.344 1 98.19 212 CYS A C 1
ATOM 1648 O O . CYS A 1 212 ? 7.137 25.141 10.391 1 98.19 212 CYS A O 1
ATOM 1650 N N . ASP A 1 213 ? 8.961 25.203 9.109 1 97.06 213 ASP A N 1
ATOM 1651 C CA . ASP A 1 213 ? 9.742 25.922 10.109 1 97.06 213 ASP A CA 1
ATOM 1652 C C . ASP A 1 213 ? 9.062 27.234 10.508 1 97.06 213 ASP A C 1
ATOM 1654 O O . ASP A 1 213 ? 8.781 28.078 9.648 1 97.06 213 ASP A O 1
ATOM 1658 N N . GLY A 1 214 ? 8.688 27.375 11.781 1 96.19 214 GLY A N 1
ATOM 1659 C CA . GLY A 1 214 ? 8.016 28.562 12.281 1 96.19 214 GLY A CA 1
ATOM 1660 C C . GLY A 1 214 ? 6.527 28.578 11.977 1 96.19 214 GLY A C 1
ATOM 1661 O O . GLY A 1 214 ? 5.824 29.516 12.344 1 96.19 214 GLY A O 1
ATOM 1662 N N . GLU A 1 215 ? 6.051 27.578 11.305 1 96.75 215 GLU A N 1
ATOM 1663 C CA . GLU A 1 215 ? 4.664 27.562 10.852 1 96.75 215 GLU A CA 1
ATOM 1664 C C . GLU A 1 215 ? 3.902 26.375 11.445 1 96.75 215 GLU A C 1
ATOM 1666 O O . GLU A 1 215 ? 2.779 26.531 11.93 1 96.75 215 GLU A O 1
ATOM 1671 N N . ASP A 1 216 ? 4.496 25.25 11.461 1 97.88 216 ASP A N 1
ATOM 1672 C CA . ASP A 1 216 ? 3.846 24 11.859 1 97.88 216 ASP A CA 1
ATOM 1673 C C . ASP A 1 216 ? 4.863 23 12.391 1 97.88 216 ASP A C 1
ATOM 1675 O O . ASP A 1 216 ? 5.348 22.141 11.648 1 97.88 216 ASP A O 1
ATOM 1679 N N . TYR A 1 217 ? 5.117 23 13.641 1 97.75 217 TYR A N 1
ATOM 1680 C CA . TYR A 1 217 ? 6.191 22.234 14.25 1 97.75 217 TYR A CA 1
ATOM 1681 C C . TYR A 1 217 ? 5.805 20.766 14.375 1 97.75 217 TYR A C 1
ATOM 1683 O O . TYR A 1 217 ? 6.668 19.891 14.359 1 97.75 217 TYR A O 1
ATOM 1691 N N . VAL A 1 218 ? 4.504 20.453 14.508 1 98.44 218 VAL A N 1
ATOM 1692 C CA . VAL A 1 218 ? 4.059 19.062 14.594 1 98.44 218 VAL A CA 1
ATOM 1693 C C . VAL A 1 218 ? 4.359 18.344 13.281 1 98.44 218 VAL A C 1
ATOM 1695 O O . VAL A 1 218 ? 4.934 17.25 13.281 1 98.44 218 VAL A O 1
ATOM 1698 N N . THR A 1 219 ? 3.969 18.984 12.18 1 98.75 219 THR A N 1
ATOM 1699 C CA . THR A 1 219 ? 4.277 18.422 10.867 1 98.75 219 THR A CA 1
ATOM 1700 C C . THR A 1 219 ? 5.789 18.328 10.664 1 98.75 219 THR A C 1
ATOM 1702 O O . THR A 1 219 ? 6.285 17.344 10.117 1 98.75 219 THR A O 1
ATOM 1705 N N . GLN A 1 220 ? 6.492 19.375 11.062 1 98.69 220 GLN A N 1
ATOM 1706 C CA . GLN A 1 220 ? 7.945 19.359 10.93 1 98.69 220 GLN A CA 1
ATOM 1707 C C . GLN A 1 220 ? 8.555 18.156 11.617 1 98.69 220 GLN A C 1
ATOM 1709 O O . GLN A 1 220 ? 9.398 17.453 11.039 1 98.69 220 GLN A O 1
ATOM 1714 N N . ASP A 1 221 ? 8.141 17.875 12.82 1 98.75 221 ASP A N 1
ATOM 1715 C CA . ASP A 1 221 ? 8.672 16.766 13.609 1 98.75 221 ASP A CA 1
ATOM 1716 C C . ASP A 1 221 ? 8.367 15.422 12.953 1 98.75 221 ASP A C 1
ATOM 1718 O O . ASP A 1 221 ? 9.211 14.531 12.938 1 98.75 221 ASP A O 1
ATOM 1722 N N . LEU A 1 222 ? 7.137 15.289 12.461 1 98.75 222 LEU A N 1
ATOM 1723 C CA . LEU A 1 222 ? 6.738 14.086 11.742 1 98.75 222 LEU A CA 1
ATOM 1724 C C . LEU A 1 222 ? 7.656 13.836 10.547 1 98.75 222 LEU A C 1
ATOM 1726 O O . LEU A 1 222 ? 8.094 12.703 10.32 1 98.75 222 LEU A O 1
ATOM 1730 N N . CYS A 1 223 ? 7.953 14.898 9.852 1 98.88 223 CYS A N 1
ATOM 1731 C CA . CYS A 1 223 ? 8.797 14.789 8.664 1 98.88 223 CYS A CA 1
ATOM 1732 C C . CYS A 1 223 ? 10.234 14.477 9.047 1 98.88 223 CYS A C 1
ATOM 1734 O O . CYS A 1 223 ? 10.914 13.719 8.352 1 98.88 223 CYS A O 1
ATOM 1736 N N . ILE A 1 224 ? 10.695 15.016 10.148 1 98.88 224 ILE A N 1
ATOM 1737 C CA . ILE A 1 224 ? 12.039 14.727 10.633 1 98.88 224 ILE A CA 1
ATOM 1738 C C . ILE A 1 224 ? 12.156 13.25 10.992 1 98.88 224 ILE A C 1
ATOM 1740 O O . ILE A 1 224 ? 13.156 12.602 10.664 1 98.88 224 ILE A O 1
ATOM 1744 N N . THR A 1 225 ? 11.156 12.656 11.586 1 98.81 225 THR A N 1
ATOM 1745 C CA . THR A 1 225 ? 11.141 11.242 11.953 1 98.81 225 THR A CA 1
ATOM 1746 C C . THR A 1 225 ? 11.227 10.359 10.711 1 98.81 225 THR A C 1
ATOM 1748 O O . THR A 1 225 ? 12.039 9.43 10.656 1 98.81 225 THR A O 1
ATOM 1751 N N . SER A 1 226 ? 10.398 10.68 9.719 1 98.56 226 SER A N 1
ATOM 1752 C CA . SER A 1 226 ? 10.438 9.906 8.484 1 98.56 226 SER A CA 1
ATOM 1753 C C . SER A 1 226 ? 11.766 10.086 7.762 1 98.56 226 SER A C 1
ATOM 1755 O O . SER A 1 226 ? 12.297 9.141 7.18 1 98.56 226 SER A O 1
ATOM 1757 N N . LEU A 1 227 ? 12.297 11.32 7.793 1 98.81 227 LEU A N 1
ATOM 1758 C CA . LEU A 1 227 ? 13.586 11.609 7.168 1 98.81 227 LEU A CA 1
ATOM 1759 C C . LEU A 1 227 ? 14.68 10.719 7.742 1 98.81 227 LEU A C 1
ATOM 1761 O O . LEU A 1 227 ? 15.492 10.172 6.996 1 98.81 227 LEU A O 1
ATOM 1765 N N . ALA A 1 228 ? 14.688 10.555 9.023 1 98.81 228 ALA A N 1
ATOM 1766 C CA . ALA A 1 228 ? 15.695 9.727 9.672 1 98.81 228 ALA A CA 1
ATOM 1767 C C . ALA A 1 228 ? 15.633 8.289 9.156 1 98.81 228 ALA A C 1
ATOM 1769 O O . ALA A 1 228 ? 16.672 7.68 8.875 1 98.81 228 ALA A O 1
ATOM 1770 N N . ASP A 1 229 ? 14.461 7.77 8.969 1 98.62 229 ASP A N 1
ATOM 1771 C CA . ASP A 1 229 ? 14.289 6.41 8.461 1 98.62 229 ASP A CA 1
ATOM 1772 C C . ASP A 1 229 ? 14.773 6.305 7.012 1 98.62 229 ASP A C 1
ATOM 1774 O O . ASP A 1 229 ? 15.484 5.359 6.66 1 98.62 229 ASP A O 1
ATOM 1778 N N . GLU A 1 230 ? 14.414 7.289 6.23 1 98.69 230 GLU A N 1
ATOM 1779 C CA . GLU A 1 230 ? 14.805 7.23 4.828 1 98.69 230 GLU A CA 1
ATOM 1780 C C . GLU A 1 230 ? 16.312 7.367 4.664 1 98.69 230 GLU A C 1
ATOM 1782 O O . GLU A 1 230 ? 16.906 6.766 3.766 1 98.69 230 GLU A O 1
ATOM 1787 N N . GLU A 1 231 ? 16.891 8.234 5.512 1 98.75 231 GLU A N 1
ATOM 1788 C CA . GLU A 1 231 ? 18.344 8.336 5.484 1 98.75 231 GLU A CA 1
ATOM 1789 C C . GLU A 1 231 ? 19.016 7.016 5.859 1 98.75 231 GLU A C 1
ATOM 1791 O O . GLU A 1 231 ? 20.031 6.637 5.281 1 98.75 231 GLU A O 1
ATOM 1796 N N . GLU A 1 232 ? 18.453 6.34 6.816 1 98.62 232 GLU A N 1
ATOM 1797 C CA . GLU A 1 232 ? 18.969 5.023 7.184 1 98.62 232 GLU A CA 1
ATOM 1798 C C . GLU A 1 232 ? 18.812 4.031 6.031 1 98.62 232 GLU A C 1
ATOM 1800 O O . GLU A 1 232 ? 19.734 3.295 5.711 1 98.62 232 GLU A O 1
ATOM 1805 N N . HIS A 1 233 ? 17.641 3.973 5.371 1 98.25 233 HIS A N 1
ATOM 1806 C CA . HIS A 1 233 ? 17.438 3.115 4.211 1 98.25 233 HIS A CA 1
ATOM 1807 C C . HIS A 1 233 ? 18.453 3.406 3.113 1 98.25 233 HIS A C 1
ATOM 1809 O O . HIS A 1 233 ? 19.062 2.484 2.574 1 98.25 233 HIS A O 1
ATOM 1815 N N . ARG A 1 234 ? 18.625 4.691 2.855 1 98.5 234 ARG A N 1
ATOM 1816 C CA . ARG A 1 234 ? 19.562 5.098 1.816 1 98.5 234 ARG A CA 1
ATOM 1817 C C . ARG A 1 234 ? 20.969 4.652 2.154 1 98.5 234 ARG A C 1
ATOM 1819 O O . ARG A 1 234 ? 21.688 4.141 1.291 1 98.5 234 ARG A O 1
ATOM 1826 N N . ARG A 1 235 ? 21.375 4.852 3.363 1 98.25 235 ARG A N 1
ATOM 1827 C CA . ARG A 1 235 ? 22.703 4.445 3.809 1 98.25 235 ARG A CA 1
ATOM 1828 C C . ARG A 1 235 ? 22.906 2.947 3.619 1 98.25 235 ARG A C 1
ATOM 1830 O O . ARG A 1 235 ? 23.953 2.516 3.119 1 98.25 235 ARG A O 1
ATOM 1837 N N . ASP A 1 236 ? 21.922 2.156 4.059 1 97.94 236 ASP A N 1
ATOM 1838 C CA . ASP A 1 236 ? 22.016 0.707 3.904 1 97.94 236 ASP A CA 1
ATOM 1839 C C . ASP A 1 236 ? 22.203 0.319 2.439 1 97.94 236 ASP A C 1
ATOM 1841 O O . ASP A 1 236 ? 23.062 -0.5 2.115 1 97.94 236 ASP A O 1
ATOM 1845 N N . PHE A 1 237 ? 21.547 0.929 1.546 1 98.38 237 PHE A N 1
ATOM 1846 C CA . PHE A 1 237 ? 21.578 0.532 0.143 1 98.38 237 PHE A CA 1
ATOM 1847 C C . PHE A 1 237 ? 22.844 1.069 -0.536 1 98.38 237 PHE A C 1
ATOM 1849 O O . PHE A 1 237 ? 23.359 0.455 -1.47 1 98.38 237 PHE A O 1
ATOM 1856 N N . LEU A 1 238 ? 23.359 2.217 -0.063 1 98.12 238 LEU A N 1
ATOM 1857 C CA . LEU A 1 238 ? 24.672 2.646 -0.512 1 98.12 238 LEU A CA 1
ATOM 1858 C C . LEU A 1 238 ? 25.75 1.633 -0.111 1 98.12 238 LEU A C 1
ATOM 1860 O O . LEU A 1 238 ? 26.672 1.368 -0.875 1 98.12 238 LEU A O 1
ATOM 1864 N N . GLY A 1 239 ? 25.578 1.093 1.081 1 97.12 239 GLY A N 1
ATOM 1865 C CA . GLY A 1 239 ? 26.469 0.02 1.504 1 97.12 239 GLY A CA 1
ATOM 1866 C C . GLY A 1 239 ? 26.391 -1.204 0.61 1 97.12 239 GLY A C 1
ATOM 1867 O O . GLY A 1 239 ? 27.422 -1.762 0.223 1 97.12 239 GLY A O 1
ATOM 1868 N N . TYR A 1 240 ? 25.203 -1.614 0.285 1 96.62 240 TYR A N 1
ATOM 1869 C CA . TYR A 1 240 ? 25.016 -2.736 -0.629 1 96.62 240 TYR A CA 1
ATOM 1870 C C . TYR A 1 240 ? 25.672 -2.453 -1.979 1 96.62 240 TYR A C 1
ATOM 1872 O O . TYR A 1 240 ? 26.328 -3.32 -2.547 1 96.62 240 TYR A O 1
ATOM 1880 N N . LEU A 1 241 ? 25.469 -1.207 -2.473 1 96.19 241 LEU A N 1
ATOM 1881 C CA . LEU A 1 241 ? 26.016 -0.826 -3.771 1 96.19 241 LEU A CA 1
ATOM 1882 C C . LEU A 1 241 ? 27.531 -0.972 -3.787 1 96.19 241 LEU A C 1
ATOM 1884 O O . LEU A 1 241 ? 28.094 -1.514 -4.738 1 96.19 241 LEU A O 1
ATOM 1888 N N . THR A 1 242 ? 28.141 -0.521 -2.764 1 95.5 242 THR A N 1
ATOM 1889 C CA . THR A 1 242 ? 29.594 -0.592 -2.65 1 95.5 242 THR A CA 1
ATOM 1890 C C . THR A 1 242 ? 30.062 -2.043 -2.676 1 95.5 242 THR A C 1
ATOM 1892 O O . THR A 1 242 ? 31.062 -2.367 -3.338 1 95.5 242 THR A O 1
ATOM 1895 N N . GLU A 1 243 ? 29.344 -2.875 -1.982 1 92.12 243 GLU A N 1
ATOM 1896 C CA . GLU A 1 243 ? 29.703 -4.289 -1.932 1 92.12 243 GLU A CA 1
ATOM 1897 C C . GLU A 1 243 ? 29.547 -4.949 -3.299 1 92.12 243 GLU A C 1
ATOM 1899 O O . GLU A 1 243 ? 30.391 -5.742 -3.711 1 92.12 243 GLU A O 1
ATOM 1904 N N . TYR A 1 244 ? 28.547 -4.648 -4.023 1 91 244 TYR A N 1
ATOM 1905 C CA . TYR A 1 244 ? 28.297 -5.246 -5.324 1 91 244 TYR A CA 1
ATOM 1906 C C . TYR A 1 244 ? 29.266 -4.723 -6.375 1 91 244 TYR A C 1
ATOM 1908 O O . TYR A 1 244 ? 29.641 -5.441 -7.301 1 91 244 TYR A O 1
ATOM 1916 N N . GLU A 1 245 ? 29.641 -3.461 -6.258 1 89.12 245 GLU A N 1
ATOM 1917 C CA . GLU A 1 245 ? 30.594 -2.887 -7.188 1 89.12 245 GLU A CA 1
ATOM 1918 C C . GLU A 1 245 ? 31.984 -3.488 -6.98 1 89.12 245 GLU A C 1
ATOM 1920 O O . GLU A 1 245 ? 32.75 -3.635 -7.934 1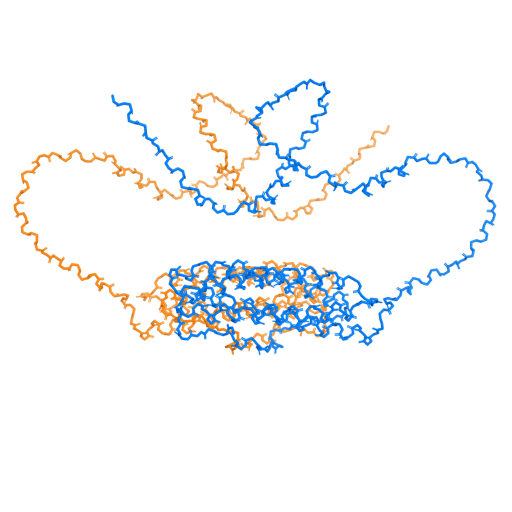 89.12 245 GLU A O 1
ATOM 1925 N N . GLN A 1 246 ? 32.281 -3.828 -5.777 1 85.44 246 GLN A N 1
ATOM 1926 C CA . GLN A 1 246 ? 33.562 -4.438 -5.488 1 85.44 246 GLN A CA 1
ATOM 1927 C C . GLN A 1 246 ? 33.625 -5.879 -5.977 1 85.44 246 GLN A C 1
ATOM 1929 O O . GLN A 1 246 ? 34.688 -6.391 -6.309 1 85.44 246 GLN A O 1
ATOM 1934 N N . ARG A 1 247 ? 32.562 -6.543 -5.996 1 76.25 247 ARG A N 1
ATOM 1935 C CA . ARG A 1 247 ? 32.531 -7.945 -6.395 1 76.25 247 ARG A CA 1
ATOM 1936 C C . ARG A 1 247 ? 32.344 -8.086 -7.902 1 76.25 247 ARG A C 1
ATOM 1938 O O . ARG A 1 247 ? 32.5 -9.18 -8.453 1 76.25 247 ARG A O 1
ATOM 1945 N N . SER A 1 248 ? 31.922 -7.109 -8.656 1 68.19 248 SER A N 1
ATOM 1946 C CA . SER A 1 248 ? 31.812 -7.16 -10.109 1 68.19 248 SER A CA 1
ATOM 1947 C C . SER A 1 248 ? 33.156 -6.824 -10.781 1 68.19 248 SER A C 1
ATOM 1949 O O . SER A 1 248 ? 33.469 -7.383 -11.828 1 68.19 248 SER A O 1
ATOM 1951 N N . MET B 1 1 ? -25.141 4.246 57.844 1 25.02 1 MET B N 1
ATOM 1952 C CA . MET B 1 1 ? -25.734 4.371 56.531 1 25.02 1 MET B CA 1
ATOM 1953 C C . MET B 1 1 ? -24.75 3.977 55.438 1 25.02 1 MET B C 1
ATOM 1955 O O . MET B 1 1 ? -23.719 4.633 55.281 1 25.02 1 MET B O 1
ATOM 1959 N N . THR B 1 2 ? -24.531 2.654 55.281 1 26.58 2 THR B N 1
ATOM 1960 C CA . THR B 1 2 ? -23.531 1.845 54.562 1 26.58 2 THR B CA 1
ATOM 1961 C C . THR B 1 2 ? -23.672 2.006 53.062 1 26.58 2 THR B C 1
ATOM 1963 O O . THR B 1 2 ? -24.719 1.687 52.5 1 26.58 2 THR B O 1
ATOM 1966 N N . GLY B 1 3 ? -23.312 3.203 52.531 1 24.3 3 GLY B N 1
ATOM 1967 C CA . GLY B 1 3 ? -23.5 3.596 51.156 1 24.3 3 GLY B CA 1
ATOM 1968 C C . GLY B 1 3 ? -22.906 2.613 50.156 1 24.3 3 GLY B C 1
ATOM 1969 O O . GLY B 1 3 ? -21.719 2.275 50.281 1 24.3 3 GLY B O 1
ATOM 1970 N N . ASN B 1 4 ? -23.641 1.557 49.688 1 25.16 4 ASN B N 1
ATOM 1971 C CA . ASN B 1 4 ? -23.375 0.49 48.719 1 25.16 4 ASN B CA 1
ATOM 1972 C C . ASN B 1 4 ? -22.969 1.047 47.344 1 25.16 4 ASN B C 1
ATOM 1974 O O . ASN B 1 4 ? -23.734 1.776 46.719 1 25.16 4 ASN B O 1
ATOM 1978 N N . TYR B 1 5 ? -21.781 1.655 47.25 1 25.05 5 TYR B N 1
ATOM 1979 C CA . TYR B 1 5 ? -21.359 2.16 45.938 1 25.05 5 TYR B CA 1
ATOM 1980 C C . TYR B 1 5 ? -21.391 1.056 44.906 1 25.05 5 TYR B C 1
ATOM 1982 O O . TYR B 1 5 ? -20.766 0.004 45.094 1 25.05 5 TYR B O 1
ATOM 1990 N N . GLU B 1 6 ? -22.578 0.736 44.25 1 25.02 6 GLU B N 1
ATOM 1991 C CA . GLU B 1 6 ? -22.797 -0.183 43.156 1 25.02 6 GLU B CA 1
ATOM 1992 C C . GLU B 1 6 ? -21.984 0.225 41.938 1 25.02 6 GLU B C 1
ATOM 1994 O O . GLU B 1 6 ? -22.094 1.352 41.438 1 25.02 6 GLU B O 1
ATOM 1999 N N . PHE B 1 7 ? -20.734 -0.117 41.906 1 23.75 7 PHE B N 1
ATOM 2000 C CA . PHE B 1 7 ? -19.891 0.046 40.719 1 23.75 7 PHE B CA 1
ATOM 2001 C C . PHE B 1 7 ? -20.547 -0.588 39.5 1 23.75 7 PHE B C 1
ATOM 2003 O O . PHE B 1 7 ? -20.922 -1.763 39.531 1 23.75 7 PHE B O 1
ATOM 2010 N N . LEU B 1 8 ? -21.469 0.117 38.844 1 24.69 8 LEU B N 1
ATOM 2011 C CA . LEU B 1 8 ? -22.094 -0.303 37.594 1 24.69 8 LEU B CA 1
ATOM 2012 C C . LEU B 1 8 ? -21.047 -0.634 36.531 1 24.69 8 LEU B C 1
ATOM 2014 O O . LEU B 1 8 ? -20.219 0.217 36.188 1 24.69 8 LEU B O 1
ATOM 2018 N N . ILE B 1 9 ? -20.438 -1.806 36.625 1 24.47 9 ILE B N 1
ATOM 2019 C CA . ILE B 1 9 ? -19.578 -2.375 35.594 1 24.47 9 ILE B CA 1
ATOM 2020 C C . ILE B 1 9 ? -20.312 -2.359 34.25 1 24.47 9 ILE B C 1
ATOM 2022 O O . ILE B 1 9 ? -21.375 -2.967 34.094 1 24.47 9 ILE B O 1
ATOM 2026 N N . SER B 1 10 ? -20.422 -1.156 33.625 1 23.67 10 SER B N 1
ATOM 2027 C CA . SER B 1 10 ? -21 -1.11 32.281 1 23.67 10 SER B CA 1
ATOM 2028 C C . SER B 1 10 ? -20.391 -2.186 31.391 1 23.67 10 SER B C 1
ATOM 2030 O O . SER B 1 10 ? -19.188 -2.439 31.453 1 23.67 10 SER B O 1
ATOM 2032 N N . ASP B 1 11 ? -21.141 -3.174 31.047 1 27.09 11 ASP B N 1
ATOM 2033 C CA . ASP B 1 11 ? -21.062 -4.387 30.234 1 27.09 11 ASP B CA 1
ATOM 2034 C C . ASP B 1 11 ? -20.484 -4.082 28.859 1 27.09 11 ASP B C 1
ATOM 2036 O O . ASP B 1 11 ? -20.547 -4.926 27.953 1 27.09 11 ASP B O 1
ATOM 2040 N N . ALA B 1 12 ? -20.328 -2.752 28.516 1 25.92 12 ALA B N 1
ATOM 2041 C CA . ALA B 1 12 ? -20.125 -2.635 27.078 1 25.92 12 ALA B CA 1
ATOM 2042 C C . ALA B 1 12 ? -18.828 -3.311 26.656 1 25.92 12 ALA B C 1
ATOM 2044 O O . ALA B 1 12 ? -17.859 -2.635 26.297 1 25.92 12 ALA B O 1
ATOM 2045 N N . CYS B 1 13 ? -18.234 -4.219 27.438 1 25.77 13 CYS B N 1
ATOM 2046 C CA . CYS B 1 13 ? -16.938 -4.746 27.031 1 25.77 13 CYS B CA 1
ATOM 2047 C C . CYS B 1 13 ? -17.016 -5.426 25.672 1 25.77 13 CYS B C 1
ATOM 2049 O O . CYS B 1 13 ? -17.844 -6.324 25.469 1 25.77 13 CYS B O 1
ATOM 2051 N N . PRO B 1 14 ? -16.625 -4.645 24.625 1 24.27 14 PRO B N 1
ATOM 2052 C CA . PRO B 1 14 ? -16.672 -5.195 23.266 1 24.27 14 PRO B CA 1
ATOM 2053 C C . PRO B 1 14 ? -16.188 -6.645 23.203 1 24.27 14 PRO B C 1
ATOM 2055 O O . PRO B 1 14 ? -15.586 -7.141 24.156 1 24.27 14 PRO B O 1
ATOM 2058 N N . LYS B 1 15 ? -16.391 -7.266 21.969 1 23.91 15 LYS B N 1
ATOM 2059 C CA . LYS B 1 15 ? -16.438 -8.648 21.484 1 23.91 15 LYS B CA 1
ATOM 2060 C C . LYS B 1 15 ? -15.109 -9.359 21.75 1 23.91 15 LYS B C 1
ATOM 2062 O O . LYS B 1 15 ? -14.047 -8.75 21.672 1 23.91 15 LYS B O 1
ATOM 2067 N N . GLN B 1 16 ? -15.109 -10.484 22.5 1 24.88 16 GLN B N 1
ATOM 2068 C CA . GLN B 1 16 ? -14.242 -11.562 22.969 1 24.88 16 GLN B CA 1
ATOM 2069 C C . GLN B 1 16 ? -13.414 -12.133 21.828 1 24.88 16 GLN B C 1
ATOM 2071 O O . GLN B 1 16 ? -12.68 -13.109 22.016 1 24.88 16 GLN B O 1
ATOM 2076 N N . HIS B 1 17 ? -13.641 -11.633 20.609 1 24.7 17 HIS B N 1
ATOM 2077 C CA . HIS B 1 17 ? -13.148 -12.562 19.609 1 24.7 17 HIS B CA 1
ATOM 2078 C C . HIS B 1 17 ? -11.625 -12.641 19.625 1 24.7 17 HIS B C 1
ATOM 2080 O O . HIS B 1 17 ? -11.031 -13.531 19.016 1 24.7 17 HIS B O 1
ATOM 2086 N N . GLN B 1 18 ? -11.047 -11.516 20.016 1 24.39 18 GLN B N 1
ATOM 2087 C CA . GLN B 1 18 ? -9.641 -11.516 19.609 1 24.39 18 GLN B CA 1
ATOM 2088 C C . GLN B 1 18 ? -8.805 -12.375 20.547 1 24.39 18 GLN B C 1
ATOM 2090 O O . GLN B 1 18 ? -7.574 -12.273 20.562 1 24.39 18 GLN B O 1
ATOM 2095 N N . LEU B 1 19 ? -9.492 -13.016 21.516 1 28.41 19 LEU B N 1
ATOM 2096 C CA . LEU B 1 19 ? -8.648 -13.609 22.547 1 28.41 19 LEU B CA 1
ATOM 2097 C C . LEU B 1 19 ? -7.91 -14.828 22 1 28.41 19 LEU B C 1
ATOM 2099 O O . LEU B 1 19 ? -7.113 -15.445 22.719 1 28.41 19 LEU B O 1
ATOM 2103 N N . GLY B 1 20 ? -8.43 -15.242 20.875 1 27.56 20 GLY B N 1
ATOM 2104 C CA . GLY B 1 20 ? -8.008 -16.578 20.516 1 27.56 20 GLY B CA 1
ATOM 2105 C C . GLY B 1 20 ? -6.516 -16.703 20.266 1 27.56 20 GLY B C 1
ATOM 2106 O O . GLY B 1 20 ? -5.902 -17.719 20.594 1 27.56 20 GLY B O 1
ATOM 2107 N N . HIS B 1 21 ? -6.023 -15.633 19.625 1 30.05 21 HIS B N 1
ATOM 2108 C CA . HIS B 1 21 ? -4.703 -15.906 19.062 1 30.05 21 HIS B CA 1
ATOM 2109 C C . HIS B 1 21 ? -3.629 -15.852 20.141 1 30.05 21 HIS B C 1
ATOM 2111 O O . HIS B 1 21 ? -2.469 -16.188 19.891 1 30.05 21 HIS B O 1
ATOM 2117 N N . TYR B 1 22 ? -4.043 -15.188 21.266 1 30.81 22 TYR B N 1
ATOM 2118 C CA . TYR B 1 22 ? -2.969 -14.977 22.234 1 30.81 22 TYR B CA 1
ATOM 2119 C C . TYR B 1 22 ? -2.646 -16.266 22.984 1 30.81 22 TYR B C 1
ATOM 2121 O O . TYR B 1 22 ? -1.602 -16.375 23.625 1 30.81 22 TYR B O 1
ATOM 2129 N N . SER B 1 23 ? -3.637 -17.141 22.922 1 29.69 23 SER B N 1
ATOM 2130 C CA . SER B 1 23 ? -3.451 -18.328 23.734 1 29.69 23 SER B CA 1
ATOM 2131 C C . SER B 1 23 ? -2.281 -19.172 23.234 1 29.69 23 SER B C 1
ATOM 2133 O O . SER B 1 23 ? -1.533 -19.75 24.031 1 29.69 23 SER B O 1
ATOM 2135 N N . GLU B 1 24 ? -2.166 -19.156 21.906 1 30.2 24 GLU B N 1
ATOM 2136 C CA . GLU B 1 24 ? -1.196 -20.109 21.391 1 30.2 24 GLU B CA 1
ATOM 2137 C C . GLU B 1 24 ? 0.231 -19.703 21.734 1 30.2 24 GLU B C 1
ATOM 2139 O O . GLU B 1 24 ? 1.088 -20.547 21.984 1 30.2 24 GLU B O 1
ATOM 2144 N N . PHE B 1 25 ? 0.399 -18.359 21.812 1 29.09 25 PHE B N 1
ATOM 2145 C CA . PHE B 1 25 ? 1.782 -17.953 22.016 1 29.09 25 PHE B CA 1
ATOM 2146 C C . PHE B 1 25 ? 2.248 -18.281 23.422 1 29.09 25 PHE B C 1
ATOM 2148 O O . PHE B 1 25 ? 3.398 -18.672 23.625 1 29.09 25 PHE B O 1
ATOM 2155 N N . ILE B 1 26 ? 1.238 -18.219 24.359 1 30.3 26 ILE B N 1
ATOM 2156 C CA . ILE B 1 26 ? 1.653 -18.406 25.75 1 30.3 26 ILE B CA 1
ATOM 2157 C C . ILE B 1 26 ? 2.027 -19.875 25.969 1 30.3 26 ILE B C 1
ATOM 2159 O O . ILE B 1 26 ? 2.969 -20.188 26.703 1 30.3 26 ILE B O 1
ATOM 2163 N N . ALA B 1 27 ? 1.341 -20.625 25.156 1 27.27 27 ALA B N 1
ATOM 2164 C CA . ALA B 1 27 ? 1.52 -22.047 25.406 1 27.27 27 ALA B CA 1
ATOM 2165 C C . ALA B 1 27 ? 2.949 -22.484 25.109 1 27.27 27 ALA B C 1
ATOM 2167 O O . ALA B 1 27 ? 3.508 -23.344 25.797 1 27.27 27 ALA B O 1
ATOM 2168 N N . CYS B 1 28 ? 3.496 -21.891 23.984 1 27.27 28 CYS B N 1
ATOM 2169 C CA . CYS B 1 28 ? 4.762 -22.438 23.5 1 27.27 28 CYS B CA 1
ATOM 2170 C C . CYS B 1 28 ? 5.883 -22.156 24.5 1 27.27 28 CYS B C 1
ATOM 2172 O O . CYS B 1 28 ? 6.875 -22.891 24.547 1 27.27 28 CYS B O 1
ATOM 2174 N N . MET B 1 29 ? 5.699 -20.969 25.125 1 27.22 29 MET B N 1
ATOM 2175 C CA . MET B 1 29 ? 6.879 -20.625 25.922 1 27.22 29 MET B CA 1
ATOM 2176 C C . MET B 1 29 ? 7.016 -21.547 27.125 1 27.22 29 MET B C 1
ATOM 2178 O O . MET B 1 29 ? 8.031 -21.516 27.828 1 27.22 29 MET B O 1
ATOM 2182 N N . LEU B 1 30 ? 5.727 -21.906 27.625 1 31.14 30 LEU B N 1
ATOM 2183 C CA . LEU B 1 30 ? 5.891 -22.672 28.859 1 31.14 30 LEU B CA 1
ATOM 2184 C C . LEU B 1 30 ? 6.406 -24.062 28.562 1 31.14 30 LEU B C 1
ATOM 2186 O O . LEU B 1 30 ? 5.738 -24.859 27.891 1 31.14 30 LEU B O 1
ATOM 2190 N N . GLY B 1 31 ? 7.57 -24.203 28.031 1 26.06 31 GLY B N 1
ATOM 2191 C CA . GLY B 1 31 ? 8.336 -25.406 27.766 1 26.06 31 GLY B CA 1
ATOM 2192 C C . GLY B 1 31 ? 8.195 -26.453 28.844 1 26.06 31 GLY B C 1
ATOM 2193 O O . GLY B 1 31 ? 8.922 -27.469 28.844 1 26.06 31 GLY B O 1
ATOM 2194 N N . THR B 1 32 ? 7.609 -25.906 30.016 1 26.61 32 THR B N 1
ATOM 2195 C CA . THR B 1 32 ? 7.926 -26.797 31.125 1 26.61 32 THR B CA 1
ATOM 2196 C C . THR B 1 32 ? 7.223 -28.141 30.953 1 26.61 32 THR B C 1
ATOM 2198 O O . THR B 1 32 ? 6.016 -28.188 30.703 1 26.61 32 THR B O 1
ATOM 2201 N N . SER B 1 33 ? 7.875 -29.109 30.344 1 26.3 33 SER B N 1
ATOM 2202 C CA . SER B 1 33 ? 7.531 -30.516 30.25 1 26.3 33 SER B CA 1
ATOM 2203 C C . SER B 1 33 ? 7.195 -31.109 31.609 1 26.3 33 SER B C 1
ATOM 2205 O O . SER B 1 33 ? 8.086 -31.578 32.312 1 26.3 33 SER B O 1
ATOM 2207 N N . LEU B 1 34 ? 6.496 -30.297 32.531 1 26.06 34 LEU B N 1
ATOM 2208 C CA . LEU B 1 34 ? 6.332 -30.969 33.812 1 26.06 34 LEU B CA 1
ATOM 2209 C C . LEU B 1 34 ? 5.469 -32.219 33.656 1 26.06 34 LEU B C 1
ATOM 2211 O O . LEU B 1 34 ? 4.293 -32.125 33.312 1 26.06 34 LEU B O 1
ATOM 2215 N N . CYS B 1 35 ? 6.07 -33.375 33.25 1 23.97 35 CYS B N 1
ATOM 2216 C CA . CYS B 1 35 ? 5.484 -34.688 33.25 1 23.97 35 CYS B CA 1
ATOM 2217 C C . CYS B 1 35 ? 5.008 -35.094 34.656 1 23.97 35 CYS B C 1
ATOM 2219 O O . CYS B 1 35 ? 4.969 -36.281 35 1 23.97 35 CYS B O 1
ATOM 2221 N N . THR B 1 36 ? 4.531 -34.156 35.562 1 23.67 36 THR B N 1
ATOM 2222 C CA . THR B 1 36 ? 4.312 -34.75 36.875 1 23.67 36 THR B CA 1
ATOM 2223 C C . THR B 1 36 ? 3.184 -35.781 36.812 1 23.67 36 THR B C 1
ATOM 2225 O O . THR B 1 36 ? 2.24 -35.625 36.031 1 23.67 36 THR B O 1
ATOM 2228 N N . PRO B 1 37 ? 3.439 -37.031 37.344 1 23.98 37 PRO B N 1
ATOM 2229 C CA . PRO B 1 37 ? 2.574 -38.219 37.438 1 23.98 37 PRO B CA 1
ATOM 2230 C C . PRO B 1 37 ? 1.16 -37.875 37.906 1 23.98 37 PRO B C 1
ATOM 2232 O O . PRO B 1 37 ? 0.184 -38.25 37.25 1 23.98 37 PRO B O 1
ATOM 2235 N N . GLN B 1 38 ? 0.987 -37.969 39.281 1 24.08 38 GLN B N 1
ATOM 2236 C CA . GLN B 1 38 ? -0.189 -38.531 39.906 1 24.08 38 GLN B CA 1
ATOM 2237 C C . GLN B 1 38 ? -1.366 -37.562 39.875 1 24.08 38 GLN B C 1
ATOM 2239 O O . GLN B 1 38 ? -2.49 -37.969 39.562 1 24.08 38 GLN B O 1
ATOM 2244 N N . GLY B 1 39 ? -1.45 -36.625 40.938 1 22.41 39 GLY B N 1
ATOM 2245 C CA . GLY B 1 39 ? -2.471 -36.25 41.906 1 22.41 39 GLY B CA 1
ATOM 2246 C C . GLY B 1 39 ? -3.543 -35.344 41.344 1 22.41 39 GLY B C 1
ATOM 2247 O O . GLY B 1 39 ? -3.344 -34.719 40.312 1 22.41 39 GLY B O 1
ATOM 2248 N N . VAL B 1 40 ? -4.801 -35.344 41.969 1 25.55 40 VAL B N 1
ATOM 2249 C CA . VAL B 1 40 ? -6.195 -34.938 41.781 1 25.55 40 VAL B CA 1
ATOM 2250 C C . VAL B 1 40 ? -6.293 -33.438 41.719 1 25.55 40 VAL B C 1
ATOM 2252 O O . VAL B 1 40 ? -7.379 -32.875 41.5 1 25.55 40 VAL B O 1
ATOM 2255 N N . THR B 1 41 ? -5.297 -32.656 41.25 1 24.19 41 THR B N 1
ATOM 2256 C CA . THR B 1 41 ? -5.516 -31.312 41.75 1 24.19 41 THR B CA 1
ATOM 2257 C C . THR B 1 41 ? -6.789 -30.719 41.156 1 24.19 41 THR B C 1
ATOM 2259 O O . THR B 1 41 ? -6.902 -30.562 39.938 1 24.19 41 THR B O 1
ATOM 2262 N N . ALA B 1 42 ? -7.926 -31.109 41.688 1 23.67 42 ALA B N 1
ATOM 2263 C CA . ALA B 1 42 ? -9.234 -30.594 41.312 1 23.67 42 ALA B CA 1
ATOM 2264 C C . ALA B 1 42 ? -9.297 -29.078 41.438 1 23.67 42 ALA B C 1
ATOM 2266 O O . ALA B 1 42 ? -9.148 -28.547 42.531 1 23.67 42 ALA B O 1
ATOM 2267 N N . ALA B 1 43 ? -8.375 -28.375 40.812 1 24.3 43 ALA B N 1
ATOM 2268 C CA . ALA B 1 43 ? -8.617 -26.953 41.094 1 24.3 43 ALA B CA 1
ATOM 2269 C C . ALA B 1 43 ? -10.016 -26.547 40.688 1 24.3 43 ALA B C 1
ATOM 2271 O O . ALA B 1 43 ? -10.43 -26.781 39.531 1 24.3 43 ALA B O 1
ATOM 2272 N N . PHE B 1 44 ? -10.977 -26.594 41.594 1 23.91 44 PHE B N 1
ATOM 2273 C CA . PHE B 1 44 ? -12.391 -26.25 41.531 1 23.91 44 PHE B CA 1
ATOM 2274 C C . PHE B 1 44 ? -12.578 -24.828 41.031 1 23.91 44 PHE B C 1
ATOM 2276 O O . PHE B 1 44 ? -12.383 -23.875 41.781 1 23.91 44 PHE B O 1
ATOM 2283 N N . PHE B 1 45 ? -11.82 -24.359 40.125 1 23.53 45 PHE B N 1
ATOM 2284 C CA . PHE B 1 45 ? -12.289 -22.984 39.938 1 23.53 45 PHE B CA 1
ATOM 2285 C C . PHE B 1 45 ? -13.766 -22.953 39.562 1 23.53 45 PHE B C 1
ATOM 2287 O O . PHE B 1 45 ? -14.32 -23.969 39.156 1 23.53 45 PHE B O 1
ATOM 2294 N N . GLY B 1 46 ? -14.422 -21.812 39.562 1 28.39 46 GLY B N 1
ATOM 2295 C CA . GLY B 1 46 ? -15.836 -21.531 39.344 1 28.39 46 GLY B CA 1
ATOM 2296 C C . GLY B 1 46 ? -16.406 -22.219 38.125 1 28.39 46 GLY B C 1
ATOM 2297 O O . GLY B 1 46 ? -15.664 -22.75 37.312 1 28.39 46 GLY B O 1
ATOM 2298 N N . GLY B 1 47 ? -17.766 -22.344 38 1 27.16 47 GLY B N 1
ATOM 2299 C CA . GLY B 1 47 ? -18.812 -23.078 37.281 1 27.16 47 GLY B CA 1
ATOM 2300 C C . GLY B 1 47 ? -18.703 -22.953 35.781 1 27.16 47 GLY B C 1
ATOM 2301 O O . GLY B 1 47 ? -19.609 -23.359 35.062 1 27.16 47 GLY B O 1
ATOM 2302 N N . ILE B 1 48 ? -17.953 -21.969 35.281 1 26.23 48 ILE B N 1
ATOM 2303 C CA . ILE B 1 48 ? -18.281 -21.766 33.875 1 26.23 48 ILE B CA 1
ATOM 2304 C C . ILE B 1 48 ? -17.75 -22.938 33.062 1 26.23 48 ILE B C 1
ATOM 2306 O O . ILE B 1 48 ? -16.547 -23.234 33.094 1 26.23 48 ILE B O 1
ATOM 2310 N N . GLU B 1 49 ? -18.469 -23.938 33 1 26.62 49 GLU B N 1
ATOM 2311 C CA . GLU B 1 49 ? -18.188 -25.109 32.188 1 26.62 49 GLU B CA 1
ATOM 2312 C C . GLU B 1 49 ? -17.938 -24.734 30.719 1 26.62 49 GLU B C 1
ATOM 2314 O O . GLU B 1 49 ? -18.797 -24.125 30.078 1 26.62 49 GLU B O 1
ATOM 2319 N N . VAL B 1 50 ? -16.875 -24.188 30.484 1 22.44 50 VAL B N 1
ATOM 2320 C CA . VAL B 1 50 ? -16.672 -23.969 29.047 1 22.44 50 VAL B CA 1
ATOM 2321 C C . VAL B 1 50 ? -16.5 -25.297 28.328 1 22.44 50 VAL B C 1
ATOM 2323 O O . VAL B 1 50 ? -15.695 -26.141 28.734 1 22.44 50 VAL B O 1
ATOM 2326 N N . LYS B 1 51 ? -17.656 -25.781 27.828 1 24.12 51 LYS B N 1
ATOM 2327 C CA . LYS B 1 51 ? -17.688 -27 27 1 24.12 51 LYS B CA 1
ATOM 2328 C C . LYS B 1 51 ? -16.766 -26.859 25.797 1 24.12 51 LYS B C 1
ATOM 2330 O O . LYS B 1 51 ? -16.797 -25.875 25.078 1 24.12 51 LYS B O 1
ATOM 2335 N N . ILE B 1 52 ? -15.484 -27.172 25.953 1 25.17 52 ILE B N 1
ATOM 2336 C CA . ILE B 1 52 ? -14.539 -27.25 24.844 1 25.17 52 ILE B CA 1
ATOM 2337 C C . ILE B 1 52 ? -15.078 -28.188 23.766 1 25.17 52 ILE B C 1
ATOM 2339 O O . ILE B 1 52 ? -15.477 -29.312 24.062 1 25.17 52 ILE B O 1
ATOM 2343 N N . PRO B 1 53 ? -15.609 -27.609 22.688 1 22.8 53 PRO B N 1
ATOM 2344 C CA . PRO B 1 53 ? -16.188 -28.5 21.688 1 22.8 53 PRO B CA 1
ATOM 2345 C C . PRO B 1 53 ? -15.203 -29.578 21.219 1 22.8 53 PRO B C 1
ATOM 2347 O O . PRO B 1 53 ? -13.992 -29.344 21.172 1 22.8 53 PRO B O 1
ATOM 2350 N N . ARG B 1 54 ? -15.422 -30.781 21.578 1 24.03 54 ARG B N 1
ATOM 2351 C CA . ARG B 1 54 ? -14.742 -32.062 21.359 1 24.03 54 ARG B CA 1
ATOM 2352 C C . ARG B 1 54 ? -14.391 -32.25 19.891 1 24.03 54 ARG B C 1
ATOM 2354 O O . ARG B 1 54 ? -13.844 -33.281 19.516 1 24.03 54 ARG B O 1
ATOM 2361 N N . HIS B 1 55 ? -14.977 -31.469 18.969 1 24.77 55 HIS B N 1
ATOM 2362 C CA . HIS B 1 55 ? -14.93 -32.25 17.719 1 24.77 55 HIS B CA 1
ATOM 2363 C C . HIS B 1 55 ? -13.523 -32.281 17.141 1 24.77 55 HIS B C 1
ATOM 2365 O O . HIS B 1 55 ? -13.109 -31.344 16.453 1 24.77 55 HIS B O 1
ATOM 2371 N N . ILE B 1 56 ? -12.516 -32.312 18.016 1 26.11 56 ILE B N 1
ATOM 2372 C CA . ILE B 1 56 ? -11.203 -32.375 17.359 1 26.11 56 ILE B CA 1
ATOM 2373 C C . ILE B 1 56 ? -11.141 -33.594 16.422 1 26.11 56 ILE B C 1
ATOM 2375 O O . ILE B 1 56 ? -11.469 -34.688 16.828 1 26.11 56 ILE B O 1
ATOM 2379 N N . SER B 1 57 ? -11.32 -33.344 15.141 1 22.33 57 SER B N 1
ATOM 2380 C CA . SER B 1 57 ? -11.352 -34.406 14.141 1 22.33 57 SER B CA 1
ATOM 2381 C C . SER B 1 57 ? -10.117 -35.312 14.242 1 22.33 57 SER B C 1
ATOM 2383 O O . SER B 1 57 ? -9.023 -34.812 14.547 1 22.33 57 SER B O 1
ATOM 2385 N N . PRO B 1 58 ? -10.227 -36.562 14.516 1 26.66 58 PRO B N 1
ATOM 2386 C CA . PRO B 1 58 ? -9.273 -37.625 14.758 1 26.66 58 PRO B CA 1
ATOM 2387 C C . PRO B 1 58 ? -8.18 -37.719 13.703 1 26.66 58 PRO B C 1
ATOM 2389 O O . PRO B 1 58 ? -7.324 -38.594 13.758 1 26.66 58 PRO B O 1
ATOM 2392 N N . PHE B 1 59 ? -8.258 -36.906 12.633 1 27.94 59 PHE B N 1
ATOM 2393 C CA . PHE B 1 59 ? -7.426 -37.344 11.516 1 27.94 59 PHE B CA 1
ATOM 2394 C C . PHE B 1 59 ? -5.949 -37.219 11.883 1 27.94 59 PHE B C 1
ATOM 2396 O O . PHE B 1 59 ? -5.098 -37.812 11.211 1 27.94 59 PHE B O 1
ATOM 2403 N N . GLN B 1 60 ? -5.613 -36.375 12.852 1 24.97 60 GLN B N 1
ATOM 2404 C CA . GLN B 1 60 ? -4.188 -36.062 12.938 1 24.97 60 GLN B CA 1
ATOM 2405 C C . GLN B 1 60 ? -3.422 -37.219 13.57 1 24.97 60 GLN B C 1
ATOM 2407 O O . GLN B 1 60 ? -2.203 -37.156 13.742 1 24.97 60 GLN B O 1
ATOM 2412 N N . SER B 1 61 ? -4.234 -38.156 14.016 1 23.92 61 SER B N 1
ATOM 2413 C CA . SER B 1 61 ? -3.566 -39.031 14.969 1 23.92 61 SER B CA 1
ATOM 2414 C C . SER B 1 61 ? -2.559 -39.938 14.273 1 23.92 61 SER B C 1
ATOM 2416 O O . SER B 1 61 ? -1.567 -40.375 14.883 1 23.92 61 SER B O 1
ATOM 2418 N N . GLU B 1 62 ? -2.943 -40.281 13.094 1 27.22 62 GLU B N 1
ATOM 2419 C CA . GLU B 1 62 ? -2.391 -41.594 12.727 1 27.22 62 GLU B CA 1
ATOM 2420 C C . GLU B 1 62 ? -0.915 -41.469 12.352 1 27.22 62 GLU B C 1
ATOM 2422 O O . GLU B 1 62 ? -0.251 -42.5 12.109 1 27.22 62 GLU B O 1
ATOM 2427 N N . ARG B 1 63 ? -0.421 -40.25 12.156 1 24.94 63 ARG B N 1
ATOM 2428 C CA . ARG B 1 63 ? 0.896 -40.25 11.531 1 24.94 63 ARG B CA 1
ATOM 2429 C C . ARG B 1 63 ? 1.967 -40.75 12.484 1 24.94 63 ARG B C 1
ATOM 2431 O O . ARG B 1 63 ? 3.137 -40.875 12.117 1 24.94 63 ARG B O 1
ATOM 2438 N N . TRP B 1 64 ? 1.511 -40.75 13.773 1 25.56 64 TRP B N 1
ATOM 2439 C CA . TRP B 1 64 ? 2.613 -40.969 14.703 1 25.56 64 TRP B CA 1
ATOM 2440 C C . TRP B 1 64 ? 3.156 -42.375 14.586 1 25.56 64 TRP B C 1
ATOM 2442 O O . TRP B 1 64 ? 4.246 -42.688 15.078 1 25.56 64 TRP B O 1
ATOM 2452 N N . ARG B 1 65 ? 2.227 -43.25 14.148 1 25.59 65 ARG B N 1
ATOM 2453 C CA . ARG B 1 65 ? 2.49 -44.625 14.516 1 25.59 65 ARG B CA 1
ATOM 2454 C C . ARG B 1 65 ? 3.67 -45.188 13.727 1 25.59 65 ARG B C 1
ATOM 2456 O O . ARG B 1 65 ? 4.125 -46.312 13.992 1 25.59 65 ARG B O 1
ATOM 2463 N N . ARG B 1 66 ? 3.871 -44.562 12.562 1 25.84 66 ARG B N 1
ATOM 2464 C CA . ARG B 1 66 ? 4.535 -45.438 11.625 1 25.84 66 ARG B CA 1
ATOM 2465 C C . ARG B 1 66 ? 5.977 -45.719 12.047 1 25.84 66 ARG B C 1
ATOM 2467 O O . ARG B 1 66 ? 6.727 -46.375 11.328 1 25.84 66 ARG B O 1
ATOM 2474 N N . SER B 1 67 ? 6.414 -44.875 13.031 1 23.42 67 SER B N 1
ATOM 2475 C CA . SER B 1 67 ? 7.863 -45.031 13.125 1 23.42 67 SER B CA 1
ATOM 2476 C C . SER B 1 67 ? 8.266 -46.438 13.562 1 23.42 67 SER B C 1
ATOM 2478 O O . SER B 1 67 ? 9.445 -46.781 13.547 1 23.42 67 SER B O 1
ATOM 2480 N N . CYS B 1 68 ? 7.387 -46.969 14.359 1 23.67 68 CYS B N 1
ATOM 2481 C CA . CYS B 1 68 ? 8.078 -47.969 15.18 1 23.67 68 CYS B CA 1
ATOM 2482 C C . CYS B 1 68 ? 8.414 -49.219 14.359 1 23.67 68 CYS B C 1
ATOM 2484 O O . CYS B 1 68 ? 8.984 -50.188 14.883 1 23.67 68 CYS B O 1
ATOM 2486 N N . ARG B 1 69 ? 7.695 -49.469 13.234 1 21.16 69 ARG B N 1
ATOM 2487 C CA . ARG B 1 69 ? 7.395 -50.875 13.062 1 21.16 69 ARG B CA 1
ATOM 2488 C C . ARG B 1 69 ? 8.664 -51.688 12.805 1 21.16 69 ARG B C 1
ATOM 2490 O O . ARG B 1 69 ? 8.922 -52.688 13.477 1 21.16 69 ARG B O 1
ATOM 2497 N N . THR B 1 70 ? 8.984 -52.094 11.43 1 21.33 70 THR B N 1
ATOM 2498 C CA . THR B 1 70 ? 8.953 -53.438 10.836 1 21.33 70 THR B CA 1
ATOM 2499 C C . THR B 1 70 ? 10.344 -54.062 10.852 1 21.33 70 THR B C 1
ATOM 2501 O O . THR B 1 70 ? 11.328 -53.406 10.5 1 21.33 70 THR B O 1
ATOM 2504 N N . ASP B 1 71 ? 10.672 -54.938 11.859 1 23.69 71 ASP B N 1
ATOM 2505 C CA . ASP B 1 71 ? 11.766 -55.875 12.078 1 23.69 71 ASP B CA 1
ATOM 2506 C C . ASP B 1 71 ? 12.102 -56.625 10.805 1 23.69 71 ASP B C 1
ATOM 2508 O O . ASP B 1 71 ? 11.297 -57.438 10.336 1 23.69 71 ASP B O 1
ATOM 2512 N N . GLY B 1 72 ? 12.57 -56 9.711 1 23.7 72 GLY B N 1
ATOM 2513 C CA . GLY B 1 72 ? 12.852 -56.562 8.398 1 23.7 72 GLY B CA 1
ATOM 2514 C C . GLY B 1 72 ? 13.773 -57.75 8.453 1 23.7 72 GLY B C 1
ATOM 2515 O O . GLY B 1 72 ? 14.914 -57.656 8.898 1 23.7 72 GLY B O 1
ATOM 2516 N N . GLY B 1 73 ? 13.211 -58.938 8.836 1 24.33 73 GLY B N 1
ATOM 2517 C CA . GLY B 1 73 ? 13.844 -60.219 8.648 1 24.33 73 GLY B CA 1
ATOM 2518 C C . GLY B 1 73 ? 14.523 -60.375 7.305 1 24.33 73 GLY B C 1
ATOM 2519 O O . GLY B 1 73 ? 14.258 -59.594 6.383 1 24.33 73 GLY B O 1
ATOM 2520 N N . LEU B 1 74 ? 15.398 -61.312 7.094 1 26.41 74 LEU B N 1
ATOM 2521 C CA . LEU B 1 74 ? 16.5 -61.75 6.223 1 26.41 74 LEU B CA 1
ATOM 2522 C C . LEU B 1 74 ? 16 -62 4.805 1 26.41 74 LEU B C 1
ATOM 2524 O O . LEU B 1 74 ? 16.734 -62.562 3.982 1 26.41 74 LEU B O 1
ATOM 2528 N N . TYR B 1 75 ? 14.727 -61.531 4.434 1 23.28 75 TYR B N 1
ATOM 2529 C CA . TYR B 1 75 ? 14.297 -62.25 3.236 1 23.28 75 TYR B CA 1
ATOM 2530 C C . TYR B 1 75 ? 15.281 -62.031 2.09 1 23.28 75 TYR B C 1
ATOM 2532 O O . TYR B 1 75 ? 15.945 -61 2.025 1 23.28 75 TYR B O 1
ATOM 2540 N N . ASN B 1 76 ? 15.68 -63.188 1.464 1 25.02 76 ASN B N 1
ATOM 2541 C CA . ASN B 1 76 ? 16.531 -63.562 0.337 1 25.02 76 ASN B CA 1
ATOM 2542 C C . ASN B 1 76 ? 16.188 -62.75 -0.915 1 25.02 76 ASN B C 1
ATOM 2544 O O . ASN B 1 76 ? 15.07 -62.844 -1.426 1 25.02 76 ASN B O 1
ATOM 2548 N N . ARG B 1 77 ? 16.547 -61.5 -0.901 1 24 77 ARG B N 1
ATOM 2549 C CA . ARG B 1 77 ? 16.141 -60.531 -1.92 1 24 77 ARG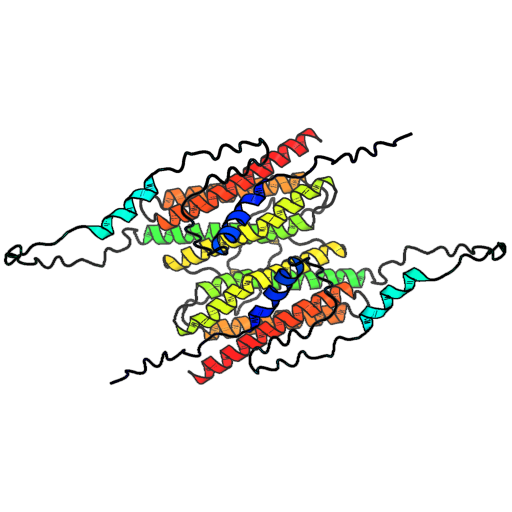 B CA 1
ATOM 2550 C C . ARG B 1 77 ? 16.547 -61 -3.312 1 24 77 ARG B C 1
ATOM 2552 O O . ARG B 1 77 ? 17.719 -61.281 -3.564 1 24 77 ARG B O 1
ATOM 2559 N N . GLY B 1 78 ? 15.656 -61.875 -3.99 1 25.98 78 GLY B N 1
ATOM 2560 C CA . GLY B 1 78 ? 15.703 -62.156 -5.414 1 25.98 78 GLY B CA 1
ATOM 2561 C C . GLY B 1 78 ? 16.047 -60.969 -6.266 1 25.98 78 GLY B C 1
ATOM 2562 O O . GLY B 1 78 ? 15.914 -59.812 -5.824 1 25.98 78 GLY B O 1
ATOM 2563 N N . HIS B 1 79 ? 16.938 -61.156 -7.289 1 26.55 79 HIS B N 1
ATOM 2564 C CA . HIS B 1 79 ? 17.547 -60.281 -8.273 1 26.55 79 HIS B CA 1
ATOM 2565 C C . HIS B 1 79 ? 16.5 -59.375 -8.93 1 26.55 79 HIS B C 1
ATOM 2567 O O . HIS B 1 79 ? 15.695 -59.844 -9.734 1 26.55 79 HIS B O 1
ATOM 2573 N N . ASN B 1 80 ? 15.641 -58.688 -8.133 1 25.23 80 ASN B N 1
ATOM 2574 C CA . ASN B 1 80 ? 14.641 -57.938 -8.859 1 25.23 80 ASN B CA 1
ATOM 2575 C C . ASN B 1 80 ? 15.281 -56.969 -9.867 1 25.23 80 ASN B C 1
ATOM 2577 O O . ASN B 1 80 ? 16.188 -56.219 -9.516 1 25.23 80 ASN B O 1
ATOM 2581 N N . LYS B 1 81 ? 15.391 -57.469 -11.211 1 30.34 81 LYS B N 1
ATOM 2582 C CA . LYS B 1 81 ? 15.656 -56.625 -12.375 1 30.34 81 LYS B CA 1
ATOM 2583 C C . LYS B 1 81 ? 14.977 -55.25 -12.242 1 30.34 81 LYS B C 1
ATOM 2585 O O . LYS B 1 81 ? 13.758 -55.188 -12.086 1 30.34 81 LYS B O 1
ATOM 2590 N N . HIS B 1 82 ? 15.703 -54.375 -11.547 1 27.11 82 HIS B N 1
ATOM 2591 C CA . HIS B 1 82 ? 15.305 -53 -11.367 1 27.11 82 HIS B CA 1
ATOM 2592 C C . HIS B 1 82 ? 15.008 -52.312 -12.703 1 27.11 82 HIS B C 1
ATOM 2594 O O . HIS B 1 82 ? 15.883 -52.219 -13.562 1 27.11 82 HIS B O 1
ATOM 2600 N N . ALA B 1 83 ? 13.875 -52.781 -13.414 1 29.45 83 ALA B N 1
ATOM 2601 C CA . ALA B 1 83 ? 13.438 -51.938 -14.516 1 29.45 83 ALA B CA 1
ATOM 2602 C C . ALA B 1 83 ? 13.555 -50.438 -14.148 1 29.45 83 ALA B C 1
ATOM 2604 O O . ALA B 1 83 ? 13.109 -50.031 -13.07 1 29.45 83 ALA B O 1
ATOM 2605 N N . GLY B 1 84 ? 14.688 -49.844 -14.57 1 30.16 84 GLY B N 1
ATOM 2606 C CA . GLY B 1 84 ? 14.906 -48.406 -14.516 1 30.16 84 GLY B CA 1
ATOM 2607 C C . GLY B 1 84 ? 13.648 -47.594 -14.812 1 30.16 84 GLY B C 1
ATOM 2608 O O . GLY B 1 84 ? 13.195 -47.531 -15.961 1 30.16 84 GLY B O 1
ATOM 2609 N N . PHE B 1 85 ? 12.664 -47.688 -13.969 1 29.95 85 PHE B N 1
ATOM 2610 C CA . PHE B 1 85 ? 11.641 -46.656 -14.141 1 29.95 85 PHE B CA 1
ATOM 2611 C C . PHE B 1 85 ? 12.258 -45.281 -14.219 1 29.95 85 PHE B C 1
ATOM 2613 O O . PHE B 1 85 ? 12.898 -44.812 -13.273 1 29.95 85 PHE B O 1
ATOM 2620 N N . LYS B 1 86 ? 12.758 -44.938 -15.414 1 33.62 86 LYS B N 1
ATOM 2621 C CA . LYS B 1 86 ? 13 -43.5 -15.625 1 33.62 86 LYS B CA 1
ATOM 2622 C C . LYS B 1 86 ? 11.883 -42.656 -15.016 1 33.62 86 LYS B C 1
ATOM 2624 O O . LYS B 1 86 ? 10.727 -42.781 -15.414 1 33.62 86 LYS B O 1
ATOM 2629 N N . PHE B 1 87 ? 12.008 -42.469 -13.75 1 33.97 87 PHE B N 1
ATOM 2630 C CA . PHE B 1 87 ? 11.219 -41.344 -13.266 1 33.97 87 PHE B CA 1
ATOM 2631 C C . PHE B 1 87 ? 11.336 -40.125 -14.203 1 33.97 87 PHE B C 1
ATOM 2633 O O . PHE B 1 87 ? 12.414 -39.562 -14.344 1 33.97 87 PHE B O 1
ATOM 2640 N N . ASN B 1 88 ? 10.633 -40.188 -15.305 1 33.38 88 ASN B N 1
ATOM 2641 C CA . ASN B 1 88 ? 10.445 -38.906 -15.961 1 33.38 88 ASN B CA 1
ATOM 2642 C C . ASN B 1 88 ? 10.227 -37.781 -14.945 1 33.38 88 ASN B C 1
ATOM 2644 O O . ASN B 1 88 ? 9.148 -37.688 -14.352 1 33.38 88 ASN B O 1
ATOM 2648 N N . ALA B 1 89 ? 11.102 -37.438 -14.156 1 38.88 89 ALA B N 1
ATOM 2649 C CA . ALA B 1 89 ? 11.172 -36.25 -13.289 1 38.88 89 ALA B CA 1
ATOM 2650 C C . ALA B 1 89 ? 10.484 -35.062 -13.945 1 38.88 89 ALA B C 1
ATOM 2652 O O . ALA B 1 89 ? 10.305 -34 -13.312 1 38.88 89 ALA B O 1
ATOM 2653 N N . GLU B 1 90 ? 10.539 -35 -15.234 1 35.84 90 GLU B N 1
ATOM 2654 C CA . GLU B 1 90 ? 9.727 -33.875 -15.758 1 35.84 90 GLU B CA 1
ATOM 2655 C C . GLU B 1 90 ? 8.25 -34.094 -15.422 1 35.84 90 GLU B C 1
ATOM 2657 O O . GLU B 1 90 ? 7.48 -34.562 -16.234 1 35.84 90 GLU B O 1
ATOM 2662 N N . GLU B 1 91 ? 7.891 -34.812 -14.539 1 38.22 91 GLU B N 1
ATOM 2663 C CA . GLU B 1 91 ? 6.469 -34.594 -14.32 1 38.22 91 GLU B CA 1
ATOM 2664 C C . GLU B 1 91 ? 6.145 -33.094 -14.328 1 38.22 91 GLU B C 1
ATOM 2666 O O . GLU B 1 91 ? 6.441 -32.375 -13.367 1 38.22 91 GLU B O 1
ATOM 2671 N N . ASP B 1 92 ? 6.375 -32.219 -15.367 1 42.72 92 ASP B N 1
ATOM 2672 C CA . ASP B 1 92 ? 5.977 -30.922 -15.867 1 42.72 92 ASP B CA 1
ATOM 2673 C C . ASP B 1 92 ? 4.648 -30.469 -15.258 1 42.72 92 ASP B C 1
ATOM 2675 O O . ASP B 1 92 ? 3.771 -31.297 -15.008 1 42.72 92 ASP B O 1
ATOM 2679 N N . SER B 1 93 ? 4.516 -29.438 -14.445 1 53.16 93 SER B N 1
ATOM 2680 C CA . SER B 1 93 ? 3.236 -28.797 -14.164 1 53.16 93 SER B CA 1
ATOM 2681 C C . SER B 1 93 ? 2.23 -29.062 -15.281 1 53.16 93 SER B C 1
ATOM 2683 O O . SER B 1 93 ? 2.553 -28.922 -16.453 1 53.16 93 SER B O 1
ATOM 2685 N N . THR B 1 94 ? 1.47 -30.156 -15.266 1 68 94 THR B N 1
ATOM 2686 C CA . THR B 1 94 ? 0.367 -30.562 -16.125 1 68 94 THR B CA 1
ATOM 2687 C C . THR B 1 94 ? -0.433 -29.344 -16.594 1 68 94 THR B C 1
ATOM 2689 O O . THR B 1 94 ? -1.295 -29.453 -17.469 1 68 94 THR B O 1
ATOM 2692 N N . MET B 1 95 ? -0.051 -28.172 -16.016 1 83.19 95 MET B N 1
ATOM 2693 C CA . MET B 1 95 ? -0.785 -26.984 -16.438 1 83.19 95 MET B CA 1
ATOM 2694 C C . MET B 1 95 ? -0.253 -26.453 -17.766 1 83.19 95 MET B C 1
ATOM 2696 O O . MET B 1 95 ? 0.954 -26.266 -17.922 1 83.19 95 MET B O 1
ATOM 2700 N N . SER B 1 96 ? -1.083 -26.469 -18.781 1 88.94 96 SER B N 1
ATOM 2701 C CA . SER B 1 96 ? -0.65 -25.938 -20.078 1 88.94 96 SER B CA 1
ATOM 2702 C C . SER B 1 96 ? -0.114 -24.516 -19.938 1 88.94 96 SER B C 1
ATOM 2704 O O . SER B 1 96 ? -0.514 -23.781 -19.031 1 88.94 96 SER B O 1
ATOM 2706 N N . ASP B 1 97 ? 0.793 -24.188 -20.781 1 91.69 97 ASP B N 1
ATOM 2707 C CA . ASP B 1 97 ? 1.412 -22.875 -20.766 1 91.69 97 ASP B CA 1
ATOM 2708 C C . ASP B 1 97 ? 0.367 -21.766 -20.938 1 91.69 97 ASP B C 1
ATOM 2710 O O . ASP B 1 97 ? 0.459 -20.703 -20.328 1 91.69 97 ASP B O 1
ATOM 2714 N N . ASP B 1 98 ? -0.572 -22.047 -21.734 1 93.44 98 ASP B N 1
ATOM 2715 C CA . ASP B 1 98 ? -1.615 -21.062 -22 1 93.44 98 ASP B CA 1
ATOM 2716 C C . ASP B 1 98 ? -2.457 -20.812 -20.75 1 93.44 98 ASP B C 1
ATOM 2718 O O . ASP B 1 98 ? -2.783 -19.672 -20.438 1 93.44 98 ASP B O 1
ATOM 2722 N N . VAL B 1 99 ? -2.791 -21.859 -20.078 1 95.44 99 VAL B N 1
ATOM 2723 C CA . VAL B 1 99 ? -3.584 -21.719 -18.859 1 95.44 99 VAL B CA 1
ATOM 2724 C C . VAL B 1 99 ? -2.764 -21.016 -17.781 1 95.44 99 VAL B C 1
ATOM 2726 O O . VAL B 1 99 ? -3.275 -20.156 -17.062 1 95.44 99 VAL B O 1
ATOM 2729 N N . ARG B 1 100 ? -1.527 -21.328 -17.703 1 97.25 100 ARG B N 1
ATOM 2730 C CA . ARG B 1 100 ? -0.632 -20.703 -16.734 1 97.25 100 ARG B CA 1
ATOM 2731 C C . ARG B 1 100 ? -0.552 -19.188 -16.953 1 97.25 100 ARG B C 1
ATOM 2733 O O . ARG B 1 100 ? -0.644 -18.406 -16.016 1 97.25 100 ARG B O 1
ATOM 2740 N N . LYS B 1 101 ? -0.436 -18.797 -18.234 1 97.81 101 LYS B N 1
ATOM 2741 C CA . LYS B 1 101 ? -0.362 -17.375 -18.562 1 97.81 101 LYS B CA 1
ATOM 2742 C C . LYS B 1 101 ? -1.652 -16.656 -18.203 1 97.81 101 LYS B C 1
ATOM 2744 O O . LYS B 1 101 ? -1.615 -15.523 -17.688 1 97.81 101 LYS B O 1
ATOM 2749 N N . LYS B 1 102 ? -2.727 -17.328 -18.438 1 98.38 102 LYS B N 1
ATOM 2750 C CA . LYS B 1 102 ? -4.016 -16.75 -18.094 1 98.38 102 LYS B CA 1
ATOM 2751 C C . LYS B 1 102 ? -4.156 -16.594 -16.578 1 98.38 102 LYS B C 1
ATOM 2753 O O . LYS B 1 102 ? -4.641 -15.562 -16.094 1 98.38 102 LYS B O 1
ATOM 2758 N N . ILE B 1 103 ? -3.723 -17.562 -15.82 1 98.75 103 ILE B N 1
ATOM 2759 C CA . ILE B 1 103 ? -3.777 -17.5 -14.367 1 98.75 103 ILE B CA 1
ATOM 2760 C C . ILE B 1 103 ? -2.906 -16.359 -13.867 1 98.75 103 ILE B C 1
ATOM 2762 O O . ILE B 1 103 ? -3.322 -15.586 -12.992 1 98.75 103 ILE B O 1
ATOM 2766 N N . ILE B 1 104 ? -1.733 -16.188 -14.453 1 98.88 104 ILE B N 1
ATOM 2767 C CA . ILE B 1 104 ? -0.816 -15.117 -14.047 1 98.88 104 ILE B CA 1
ATOM 2768 C C . ILE B 1 104 ? -1.462 -13.758 -14.289 1 98.88 104 ILE B C 1
ATOM 2770 O O . ILE B 1 104 ? -1.414 -12.875 -13.43 1 98.88 104 ILE B O 1
ATOM 2774 N N . GLU B 1 105 ? -2.098 -13.625 -15.422 1 98.81 105 GLU B N 1
ATOM 2775 C CA . GLU B 1 105 ? -2.736 -12.352 -15.75 1 98.81 105 GLU B CA 1
ATOM 2776 C C . GLU B 1 105 ? -3.885 -12.047 -14.789 1 98.81 105 GLU B C 1
ATOM 2778 O O . GLU B 1 105 ? -4.043 -10.906 -14.344 1 98.81 105 GLU B O 1
ATOM 2783 N N . GLU B 1 106 ? -4.66 -13.055 -14.477 1 98.88 106 GLU B N 1
ATOM 2784 C CA . GLU B 1 106 ? -5.781 -12.852 -13.562 1 98.88 106 GLU B CA 1
ATOM 2785 C C . GLU B 1 106 ? -5.293 -12.625 -12.141 1 98.88 106 GLU B C 1
ATOM 2787 O O . GLU B 1 106 ? -5.91 -11.883 -11.375 1 98.88 106 GLU B O 1
ATOM 2792 N N . LEU B 1 107 ? -4.168 -13.242 -11.727 1 98.94 107 LEU B N 1
ATOM 2793 C CA . LEU B 1 107 ? -3.547 -12.969 -10.43 1 98.94 107 LEU B CA 1
ATOM 2794 C C . LEU B 1 107 ? -3.088 -11.523 -10.336 1 98.94 107 LEU B C 1
ATOM 2796 O O . LEU B 1 107 ? -3.199 -10.898 -9.281 1 98.94 107 LEU B O 1
ATOM 2800 N N . LYS B 1 108 ? -2.584 -10.953 -11.445 1 98.94 108 LYS B N 1
ATOM 2801 C CA . LYS B 1 108 ? -2.158 -9.555 -11.453 1 98.94 108 LYS B CA 1
ATOM 2802 C C . LYS B 1 108 ? -3.344 -8.617 -11.25 1 98.94 108 LYS B C 1
ATOM 2804 O O . LYS B 1 108 ? -3.219 -7.59 -10.586 1 98.94 108 LYS B O 1
ATOM 2809 N N . VAL B 1 109 ? -4.473 -9.016 -11.789 1 98.94 109 VAL B N 1
ATOM 2810 C CA . VAL B 1 109 ? -5.684 -8.234 -11.562 1 98.94 109 VAL B CA 1
ATOM 2811 C C . VAL B 1 109 ? -6.016 -8.219 -10.078 1 98.94 109 VAL B C 1
ATOM 2813 O O . VAL B 1 109 ? -6.242 -7.156 -9.492 1 98.94 109 VAL B O 1
ATOM 2816 N N . ALA B 1 110 ? -6.012 -9.383 -9.445 1 98.94 110 ALA B N 1
ATOM 2817 C CA . ALA B 1 110 ? -6.305 -9.484 -8.016 1 98.94 110 ALA B CA 1
ATOM 2818 C C . ALA B 1 110 ? -5.281 -8.711 -7.191 1 98.94 110 ALA B C 1
ATOM 2820 O O . ALA B 1 110 ? -5.637 -8.039 -6.219 1 98.94 110 ALA B O 1
ATOM 2821 N N . TYR B 1 111 ? -3.99 -8.844 -7.578 1 98.94 111 TYR B N 1
ATOM 2822 C CA . TYR B 1 111 ? -2.904 -8.117 -6.922 1 98.94 111 TYR B CA 1
ATOM 2823 C C . TYR B 1 111 ? -3.182 -6.621 -6.898 1 98.94 111 TYR B C 1
ATOM 2825 O O . TYR B 1 111 ? -3.133 -5.992 -5.84 1 98.94 111 TYR B O 1
ATOM 2833 N N . TRP B 1 112 ? -3.604 -6.047 -7.992 1 98.94 112 TRP B N 1
ATOM 2834 C CA . TRP B 1 112 ? -3.85 -4.609 -8.094 1 98.94 112 TRP B CA 1
ATOM 2835 C C . TRP B 1 112 ? -5.121 -4.219 -7.352 1 98.94 112 TRP B C 1
ATOM 2837 O O . TRP B 1 112 ? -5.195 -3.137 -6.766 1 98.94 112 TRP B O 1
ATOM 2847 N N . MET B 1 113 ? -6.117 -5.094 -7.375 1 98.88 113 MET B N 1
ATOM 2848 C CA . MET B 1 113 ? -7.328 -4.809 -6.609 1 98.88 113 MET B CA 1
ATOM 2849 C C . MET B 1 113 ? -7.008 -4.648 -5.125 1 98.88 113 MET B C 1
ATOM 2851 O O . MET B 1 113 ? -7.508 -3.729 -4.477 1 98.88 113 MET B O 1
ATOM 2855 N N . GLU B 1 114 ? -6.152 -5.516 -4.621 1 98.88 114 GLU B N 1
ATOM 2856 C CA . GLU B 1 114 ? -5.793 -5.449 -3.205 1 98.88 114 GLU B CA 1
ATOM 2857 C C . GLU B 1 114 ? -4.949 -4.215 -2.906 1 98.88 114 GLU B C 1
ATOM 2859 O O . GLU B 1 114 ? -5.168 -3.539 -1.897 1 98.88 114 GLU B O 1
ATOM 2864 N N . ILE B 1 115 ? -3.982 -3.857 -3.754 1 98.94 115 ILE B N 1
ATOM 2865 C CA . ILE B 1 115 ? -3.158 -2.668 -3.576 1 98.94 115 ILE B CA 1
ATOM 2866 C C . ILE B 1 115 ? -4.039 -1.421 -3.596 1 98.94 115 ILE B C 1
ATOM 2868 O O . ILE B 1 115 ? -3.873 -0.524 -2.766 1 98.94 115 ILE B O 1
ATOM 2872 N N . GLU B 1 116 ? -4.922 -1.406 -4.547 1 98.94 116 GLU B N 1
ATOM 2873 C CA . GLU B 1 116 ? -5.816 -0.259 -4.652 1 98.94 116 GLU B CA 1
ATOM 2874 C C . GLU B 1 116 ? -6.684 -0.122 -3.402 1 98.94 116 GLU B C 1
ATOM 2876 O O . GLU B 1 116 ? -6.918 0.989 -2.922 1 98.94 116 GLU B O 1
ATOM 2881 N N . THR B 1 117 ? -7.152 -1.285 -2.92 1 98.88 117 THR B N 1
ATOM 2882 C CA . THR B 1 117 ? -7.969 -1.286 -1.709 1 98.88 117 THR B CA 1
ATOM 2883 C C . THR B 1 117 ? -7.18 -0.731 -0.526 1 98.88 117 THR B C 1
ATOM 2885 O O . THR B 1 117 ? -7.727 0.001 0.302 1 98.88 117 THR B O 1
ATOM 2888 N N . VAL B 1 118 ? -5.922 -1.025 -0.42 1 98.88 118 VAL B N 1
ATOM 2889 C CA . VAL B 1 118 ? -5.059 -0.471 0.618 1 98.88 118 VAL B CA 1
ATOM 2890 C C . VAL B 1 118 ? -5.094 1.055 0.557 1 98.88 118 VAL B C 1
ATOM 2892 O O . VAL B 1 118 ? -5.332 1.717 1.569 1 98.88 118 VAL B O 1
ATOM 2895 N N . MET B 1 119 ? -4.934 1.613 -0.637 1 98.88 119 MET B N 1
ATOM 2896 C CA . MET B 1 119 ? -4.93 3.061 -0.831 1 98.88 119 MET B CA 1
ATOM 2897 C C . MET B 1 119 ? -6.258 3.67 -0.397 1 98.88 119 MET B C 1
ATOM 2899 O O . MET B 1 119 ? -6.281 4.641 0.363 1 98.88 119 MET B O 1
ATOM 2903 N N . ASN B 1 120 ? -7.297 3.104 -0.837 1 98.88 120 ASN B N 1
ATOM 2904 C CA . ASN B 1 120 ? -8.609 3.693 -0.612 1 98.88 120 ASN B CA 1
ATOM 2905 C C . ASN B 1 120 ? -9.078 3.48 0.825 1 98.88 120 ASN B C 1
ATOM 2907 O O . ASN B 1 120 ? -9.789 4.324 1.383 1 98.88 120 ASN B O 1
ATOM 2911 N N . TYR B 1 121 ? -8.695 2.346 1.441 1 98.81 121 TYR B N 1
ATOM 2912 C CA . TYR B 1 121 ? -9.039 2.139 2.844 1 98.81 121 TYR B CA 1
ATOM 2913 C C . TYR B 1 121 ? -8.281 3.109 3.74 1 98.81 121 TYR B C 1
ATOM 2915 O O . TYR B 1 121 ? -8.828 3.596 4.738 1 98.81 121 TYR B O 1
ATOM 2923 N N . ILE B 1 122 ? -7.059 3.404 3.4 1 98.88 122 ILE B N 1
ATOM 2924 C CA . ILE B 1 122 ? -6.328 4.438 4.125 1 98.88 122 ILE B CA 1
ATOM 2925 C C . ILE B 1 122 ? -7.062 5.773 4.004 1 98.88 122 ILE B C 1
ATOM 2927 O O . ILE B 1 122 ? -7.383 6.406 5.012 1 98.88 122 ILE B O 1
ATOM 2931 N N . ALA B 1 123 ? -7.43 6.164 2.807 1 98.81 123 ALA B N 1
ATOM 2932 C CA . ALA B 1 123 ? -8.055 7.461 2.557 1 98.81 123 ALA B CA 1
ATOM 2933 C C . ALA B 1 123 ? -9.383 7.582 3.295 1 98.81 123 ALA B C 1
ATOM 2935 O O . ALA B 1 123 ? -9.609 8.555 4.02 1 98.81 123 ALA B O 1
ATOM 2936 N N . ASN B 1 124 ? -10.195 6.574 3.18 1 98.56 124 ASN B N 1
ATOM 2937 C CA . ASN B 1 124 ? -11.547 6.68 3.723 1 98.56 124 ASN B CA 1
ATOM 2938 C C . ASN B 1 124 ? -11.555 6.504 5.238 1 98.56 124 ASN B C 1
ATOM 2940 O O . ASN B 1 124 ? -12.352 7.137 5.934 1 98.56 124 ASN B O 1
ATOM 2944 N N . SER B 1 125 ? -10.68 5.641 5.789 1 98.31 125 SER B N 1
ATOM 2945 C CA . SER B 1 125 ? -10.602 5.48 7.238 1 98.31 125 SER B CA 1
ATOM 2946 C C . SER B 1 125 ? -10.203 6.781 7.922 1 98.31 125 SER B C 1
ATOM 2948 O O . SER B 1 125 ? -10.602 7.043 9.055 1 98.31 125 SER B O 1
ATOM 2950 N N . ILE B 1 126 ? -9.492 7.617 7.234 1 98.56 126 ILE B N 1
ATOM 2951 C CA . ILE B 1 126 ? -8.93 8.828 7.832 1 98.56 126 ILE B CA 1
ATOM 2952 C C . ILE B 1 126 ? -9.828 10.016 7.523 1 98.56 126 ILE B C 1
ATOM 2954 O O . ILE B 1 126 ? -10.055 10.875 8.383 1 98.56 126 ILE B O 1
ATOM 2958 N N . ASN B 1 127 ? -10.391 10.102 6.336 1 98.44 127 ASN B N 1
ATOM 2959 C CA . ASN B 1 127 ? -11.195 11.242 5.902 1 98.44 127 ASN B CA 1
ATOM 2960 C C . ASN B 1 127 ? -12.53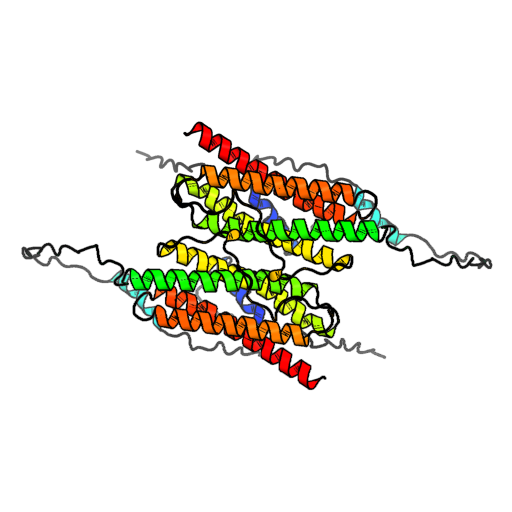9 11.289 6.625 1 98.44 127 ASN B C 1
ATOM 2962 O O . ASN B 1 127 ? -13.07 12.367 6.887 1 98.44 127 ASN B O 1
ATOM 2966 N N . LEU B 1 128 ? -13.094 10.125 6.922 1 97.25 128 LEU B N 1
ATOM 2967 C CA . LEU B 1 128 ? -14.43 10.094 7.512 1 97.25 128 LEU B CA 1
ATOM 2968 C C . LEU B 1 128 ? -14.461 10.836 8.836 1 97.25 128 LEU B C 1
ATOM 2970 O O . LEU B 1 128 ? -13.531 10.727 9.641 1 97.25 128 LEU B O 1
ATOM 2974 N N . ASP B 1 129 ? -15.484 11.547 8.969 1 95.12 129 ASP B N 1
ATOM 2975 C CA . ASP B 1 129 ? -15.727 12.305 10.188 1 95.12 129 ASP B CA 1
ATOM 2976 C C . ASP B 1 129 ? -17.031 11.891 10.852 1 95.12 129 ASP B C 1
ATOM 2978 O O . ASP B 1 129 ? -17.922 11.344 10.195 1 95.12 129 ASP B O 1
ATOM 2982 N N . GLY B 1 130 ? -17.094 12.195 12.188 1 90.75 130 GLY B N 1
ATOM 2983 C CA . GLY B 1 130 ? -18.328 12.016 12.938 1 90.75 130 GLY B CA 1
ATOM 2984 C C . GLY B 1 130 ? -18.312 10.805 13.852 1 90.75 130 GLY B C 1
ATOM 2985 O O . GLY B 1 130 ? -17.609 9.82 13.57 1 90.75 130 GLY B O 1
ATOM 2986 N N . VAL B 1 131 ? -18.984 10.891 14.852 1 87.81 131 VAL B N 1
ATOM 2987 C CA . VAL B 1 131 ? -19.047 9.859 15.883 1 87.81 131 VAL B CA 1
ATOM 2988 C C . VAL B 1 131 ? -19.609 8.57 15.289 1 87.81 131 VAL B C 1
ATOM 2990 O O . VAL B 1 131 ? -19.141 7.477 15.609 1 87.81 131 VAL B O 1
ATOM 2993 N N . ARG B 1 132 ? -20.531 8.719 14.375 1 87.31 132 ARG B N 1
ATOM 2994 C CA . ARG B 1 132 ? -21.203 7.566 13.789 1 87.31 132 ARG B CA 1
ATOM 2995 C C . ARG B 1 132 ? -20.266 6.805 12.859 1 87.31 132 ARG B C 1
ATOM 2997 O O . ARG B 1 132 ? -20.5 5.641 12.531 1 87.31 132 ARG B O 1
ATOM 3004 N N . ALA B 1 133 ? -19.266 7.516 12.508 1 93.56 133 ALA B N 1
ATOM 3005 C CA . ALA B 1 133 ? -18.359 6.934 11.523 1 93.56 133 ALA B CA 1
ATOM 3006 C C . ALA B 1 133 ? -17.25 6.129 12.195 1 93.56 133 ALA B C 1
ATOM 3008 O O . ALA B 1 133 ? -16.484 5.441 11.531 1 93.56 133 ALA B O 1
ATOM 3009 N N . GLU B 1 134 ? -17.156 6.137 13.484 1 95.75 134 GLU B N 1
ATOM 3010 C CA . GLU B 1 134 ? -15.992 5.637 14.203 1 95.75 134 GLU B CA 1
ATOM 3011 C C . GLU B 1 134 ? -15.797 4.141 13.961 1 95.75 134 GLU B C 1
ATOM 3013 O O . GLU B 1 134 ? -14.672 3.688 13.727 1 95.75 134 GLU B O 1
ATOM 3018 N N . GLU B 1 135 ? -16.891 3.438 14.031 1 95.62 135 GLU B N 1
ATOM 3019 C CA . GLU B 1 135 ? -16.781 1.996 13.828 1 95.62 135 GLU B CA 1
ATOM 3020 C C . GLU B 1 135 ? -16.312 1.669 12.414 1 95.62 135 GLU B C 1
ATOM 3022 O O . GLU B 1 135 ? -15.547 0.734 12.211 1 95.62 135 GLU B O 1
ATOM 3027 N N . ILE B 1 136 ? -16.75 2.404 11.438 1 97.69 136 ILE B N 1
ATOM 3028 C CA . ILE B 1 136 ? -16.391 2.199 10.047 1 97.69 136 ILE B CA 1
ATOM 3029 C C . ILE B 1 136 ? -14.914 2.561 9.844 1 97.69 136 ILE B C 1
ATOM 3031 O O . ILE B 1 136 ? -14.172 1.827 9.188 1 97.69 136 ILE B O 1
ATOM 3035 N N . LYS B 1 137 ? -14.484 3.689 10.422 1 98 137 LYS B N 1
ATOM 3036 C CA . LYS B 1 137 ? -13.086 4.109 10.352 1 98 137 LYS B CA 1
ATOM 3037 C C . LYS B 1 137 ? -12.164 3.02 10.891 1 98 137 LYS B C 1
ATOM 3039 O O . LYS B 1 137 ? -11.156 2.686 10.266 1 98 137 LYS B O 1
ATOM 3044 N N . LYS B 1 138 ? -12.531 2.434 11.984 1 97.88 138 LYS B N 1
ATOM 3045 C CA . LYS B 1 138 ? -11.727 1.403 12.633 1 97.88 138 LYS B CA 1
ATOM 3046 C C . LYS B 1 138 ? -11.672 0.133 11.789 1 97.88 138 LYS B C 1
ATOM 3048 O O . LYS B 1 138 ? -10.617 -0.489 11.656 1 97.88 138 LYS B O 1
ATOM 3053 N N . ALA B 1 139 ? -12.828 -0.226 11.273 1 97.75 139 ALA B N 1
ATOM 3054 C CA . ALA B 1 139 ? -12.891 -1.426 10.445 1 97.75 139 ALA B CA 1
ATOM 3055 C C . ALA B 1 139 ? -12.008 -1.284 9.211 1 97.75 139 ALA B C 1
ATOM 3057 O O . ALA B 1 139 ? -11.25 -2.197 8.875 1 97.75 139 ALA B O 1
ATOM 3058 N N . LEU B 1 140 ? -12.102 -0.118 8.555 1 98.5 140 LEU B N 1
ATOM 3059 C CA . LEU B 1 140 ? -11.289 0.131 7.363 1 98.5 140 LEU B CA 1
ATOM 3060 C C . LEU B 1 140 ? -9.805 0.149 7.715 1 98.5 140 LEU B C 1
ATOM 3062 O O . LEU B 1 140 ? -8.984 -0.44 7 1 98.5 140 LEU B O 1
ATOM 3066 N N . ALA B 1 141 ? -9.445 0.789 8.789 1 98.12 141 ALA B N 1
ATOM 3067 C CA . ALA B 1 141 ? -8.047 0.863 9.219 1 98.12 141 ALA B CA 1
ATOM 3068 C C . ALA B 1 141 ? -7.488 -0.526 9.516 1 98.12 141 ALA B C 1
ATOM 3070 O O . ALA B 1 141 ? -6.352 -0.833 9.148 1 98.12 141 ALA B O 1
ATOM 3071 N N . ALA B 1 142 ? -8.266 -1.334 10.133 1 97.12 142 ALA B N 1
ATOM 3072 C CA . ALA B 1 142 ? -7.848 -2.688 10.477 1 97.12 142 ALA B CA 1
ATOM 3073 C C . ALA B 1 142 ? -7.633 -3.535 9.227 1 97.12 142 ALA B C 1
ATOM 3075 O O . ALA B 1 142 ? -6.75 -4.398 9.195 1 97.12 142 ALA B O 1
ATOM 3076 N N . ASP B 1 143 ? -8.398 -3.254 8.203 1 98.06 143 ASP B N 1
ATOM 3077 C CA . ASP B 1 143 ? -8.352 -4.078 7 1 98.06 143 ASP B CA 1
ATOM 3078 C C . ASP B 1 143 ? -7.176 -3.682 6.109 1 98.06 143 ASP B C 1
ATOM 3080 O O . ASP B 1 143 ? -6.812 -4.422 5.191 1 98.06 143 ASP B O 1
ATOM 3084 N N . VAL B 1 144 ? -6.539 -2.545 6.34 1 98.56 144 VAL B N 1
ATOM 3085 C CA . VAL B 1 144 ? -5.449 -2.07 5.496 1 98.56 144 VAL B CA 1
ATOM 3086 C C . VAL B 1 144 ? -4.32 -3.102 5.477 1 98.56 144 VAL B C 1
ATOM 3088 O O . VAL B 1 144 ? -3.873 -3.521 4.41 1 98.56 144 VAL B O 1
ATOM 3091 N N . GLN B 1 145 ? -3.932 -3.547 6.656 1 97.5 145 GLN B N 1
ATOM 3092 C CA . GLN B 1 145 ? -2.826 -4.496 6.734 1 97.5 145 GLN B CA 1
ATOM 3093 C C . GLN B 1 145 ? -3.213 -5.844 6.133 1 97.5 145 GLN B C 1
ATOM 3095 O O . GLN B 1 145 ? -2.391 -6.504 5.492 1 97.5 145 GLN B O 1
ATOM 3100 N N . GLU B 1 146 ? -4.414 -6.227 6.355 1 98 146 GLU B N 1
ATOM 3101 C CA . GLU B 1 146 ? -4.883 -7.492 5.793 1 98 146 GLU B CA 1
ATOM 3102 C C . GLU B 1 146 ? -4.848 -7.465 4.27 1 98 146 GLU B C 1
ATOM 3104 O O . GLU B 1 146 ? -4.352 -8.398 3.637 1 98 146 GLU B O 1
ATOM 3109 N N . GLU B 1 147 ? -5.324 -6.379 3.693 1 98.75 147 GLU B N 1
ATOM 3110 C CA . GLU B 1 147 ? -5.348 -6.262 2.238 1 98.75 147 GLU B CA 1
ATOM 3111 C C . GLU B 1 147 ? -3.934 -6.195 1.667 1 98.75 147 GLU B C 1
ATOM 3113 O O . GLU B 1 147 ? -3.67 -6.723 0.585 1 98.75 147 GLU B O 1
ATOM 3118 N N . LEU B 1 148 ? -3.062 -5.551 2.377 1 98.69 148 LEU B N 1
ATOM 3119 C CA . LEU B 1 148 ? -1.666 -5.57 1.956 1 98.69 148 LEU B CA 1
ATOM 3120 C C . LEU B 1 148 ? -1.111 -6.988 1.975 1 98.69 148 LEU B C 1
ATOM 3122 O O . LEU B 1 148 ? -0.382 -7.387 1.062 1 98.69 148 LEU B O 1
ATOM 3126 N N . GLY B 1 149 ? -1.419 -7.699 3.027 1 98.5 149 GLY B N 1
ATOM 3127 C CA . GLY B 1 149 ? -1.016 -9.094 3.098 1 98.5 149 GLY B CA 1
ATOM 3128 C C . GLY B 1 149 ? -1.511 -9.922 1.925 1 98.5 149 GLY B C 1
ATOM 3129 O O . GLY B 1 149 ? -0.766 -10.734 1.372 1 98.5 149 GLY B O 1
ATOM 3130 N N . HIS B 1 150 ? -2.807 -9.719 1.526 1 98.75 150 HIS B N 1
ATOM 3131 C CA . HIS B 1 150 ? -3.336 -10.391 0.347 1 98.75 150 HIS B CA 1
ATOM 3132 C C . HIS B 1 150 ? -2.508 -10.062 -0.892 1 98.75 150 HIS B C 1
ATOM 3134 O O . HIS B 1 150 ? -2.139 -10.961 -1.649 1 98.75 150 HIS B O 1
ATOM 3140 N N . ALA B 1 151 ? -2.221 -8.812 -1.059 1 98.88 151 ALA B N 1
ATOM 3141 C CA . ALA B 1 151 ? -1.439 -8.375 -2.213 1 98.88 151 ALA B CA 1
ATOM 3142 C C . ALA B 1 151 ? -0.071 -9.055 -2.234 1 98.88 151 ALA B C 1
ATOM 3144 O O . ALA B 1 151 ? 0.385 -9.508 -3.285 1 98.88 151 ALA B O 1
ATOM 3145 N N . GLN B 1 152 ? 0.556 -9.125 -1.078 1 98.81 152 GLN B N 1
ATOM 3146 C CA . GLN B 1 152 ? 1.896 -9.695 -0.992 1 98.81 152 GLN B CA 1
ATOM 3147 C C . GLN B 1 152 ? 1.877 -11.195 -1.28 1 98.81 152 GLN B C 1
ATOM 3149 O O . GLN B 1 152 ? 2.773 -11.719 -1.946 1 98.81 152 GLN B O 1
ATOM 3154 N N . VAL B 1 153 ? 0.882 -11.891 -0.776 1 98.81 153 VAL B N 1
ATOM 3155 C CA . VAL B 1 153 ? 0.738 -13.32 -1.035 1 98.81 153 VAL B CA 1
ATOM 3156 C C . VAL B 1 153 ? 0.522 -13.555 -2.527 1 98.81 153 VAL B C 1
ATOM 3158 O O . VAL B 1 153 ? 1.126 -14.461 -3.113 1 98.81 153 VAL B O 1
ATOM 3161 N N . LEU B 1 154 ? -0.294 -12.75 -3.135 1 98.94 154 LEU B N 1
ATOM 3162 C CA . LEU B 1 154 ? -0.57 -12.852 -4.566 1 98.94 154 LEU B CA 1
ATOM 3163 C C . LEU B 1 154 ? 0.687 -12.57 -5.383 1 98.94 154 LEU B C 1
ATOM 3165 O O . LEU B 1 154 ? 0.969 -13.273 -6.355 1 98.94 154 LEU B O 1
ATOM 3169 N N . ALA B 1 155 ? 1.445 -11.609 -4.984 1 98.94 155 ALA B N 1
ATOM 3170 C CA . ALA B 1 155 ? 2.682 -11.25 -5.676 1 98.94 155 ALA B CA 1
ATOM 3171 C C . ALA B 1 155 ? 3.676 -12.406 -5.656 1 98.94 155 ALA B C 1
ATOM 3173 O O . ALA B 1 155 ? 4.273 -12.734 -6.684 1 98.94 155 ALA B O 1
ATOM 3174 N N . ARG B 1 156 ? 3.811 -13.008 -4.492 1 98.81 156 ARG B N 1
ATOM 3175 C CA . ARG B 1 156 ? 4.723 -14.141 -4.379 1 98.81 156 ARG B CA 1
ATOM 3176 C C . ARG B 1 156 ? 4.285 -15.289 -5.281 1 98.81 156 ARG B C 1
ATOM 3178 O O . ARG B 1 156 ? 5.117 -15.938 -5.918 1 98.81 156 ARG B O 1
ATOM 3185 N N . ARG B 1 157 ? 2.988 -15.531 -5.352 1 98.88 157 ARG B N 1
ATOM 3186 C CA . ARG B 1 157 ? 2.488 -16.625 -6.184 1 98.88 157 ARG B CA 1
ATOM 3187 C C . ARG B 1 157 ? 2.723 -16.328 -7.664 1 98.88 157 ARG B C 1
ATOM 3189 O O . ARG B 1 157 ? 3.092 -17.219 -8.422 1 98.88 157 ARG B O 1
ATOM 3196 N N . ILE B 1 158 ? 2.504 -15.078 -8.094 1 98.81 158 ILE B N 1
ATOM 3197 C CA . ILE B 1 158 ? 2.777 -14.656 -9.469 1 98.81 158 ILE B CA 1
ATOM 3198 C C . ILE B 1 158 ? 4.207 -15.047 -9.844 1 98.81 158 ILE B C 1
ATOM 3200 O O . ILE B 1 158 ? 4.43 -15.672 -10.883 1 98.81 158 ILE B O 1
ATOM 3204 N N . LYS B 1 159 ? 5.121 -14.758 -9 1 98.5 159 LYS B N 1
ATOM 3205 C CA . LYS B 1 159 ? 6.527 -15.07 -9.25 1 98.5 159 LYS B CA 1
ATOM 3206 C C . LYS B 1 159 ? 6.766 -16.578 -9.258 1 98.5 159 LYS B C 1
ATOM 3208 O O . LYS B 1 159 ? 7.453 -17.094 -10.133 1 98.5 159 LYS B O 1
ATOM 3213 N N . THR B 1 160 ? 6.176 -17.297 -8.328 1 98.31 160 THR B N 1
ATOM 3214 C CA . THR B 1 160 ? 6.391 -18.734 -8.148 1 98.31 160 THR B CA 1
ATOM 3215 C C . THR B 1 160 ? 6.02 -19.5 -9.422 1 98.31 160 THR B C 1
ATOM 3217 O O . THR B 1 160 ? 6.691 -20.453 -9.789 1 98.31 160 THR B O 1
ATOM 3220 N N . ILE B 1 161 ? 5.008 -19 -10.148 1 98 161 ILE B N 1
ATOM 3221 C CA . ILE B 1 161 ? 4.535 -19.797 -11.281 1 98 161 ILE B CA 1
ATOM 3222 C C . ILE B 1 161 ? 5.039 -19.172 -12.586 1 98 161 ILE B C 1
ATOM 3224 O O . ILE B 1 161 ? 4.469 -19.406 -13.648 1 98 161 ILE B O 1
ATOM 3228 N N . GLY B 1 162 ? 5.996 -18.312 -12.461 1 96.94 162 GLY B N 1
ATOM 3229 C CA . GLY B 1 162 ? 6.754 -17.891 -13.633 1 96.94 162 GLY B CA 1
ATOM 3230 C C . GLY B 1 162 ? 6.391 -16.516 -14.125 1 96.94 162 GLY B C 1
ATOM 3231 O O . GLY B 1 162 ? 6.82 -16.094 -15.203 1 96.94 162 GLY B O 1
ATOM 3232 N N . GLY B 1 163 ? 5.531 -15.789 -13.359 1 97.94 163 GLY B N 1
ATOM 3233 C CA . GLY B 1 163 ? 5.188 -14.43 -13.734 1 97.94 163 GLY B CA 1
ATOM 3234 C C . GLY B 1 163 ? 6.129 -13.391 -13.141 1 97.94 163 GLY B C 1
ATOM 3235 O O . GLY B 1 163 ? 7.043 -13.734 -12.391 1 97.94 163 GLY B O 1
ATOM 3236 N N . GLU B 1 164 ? 5.914 -12.148 -13.57 1 98.38 164 GLU B N 1
ATOM 3237 C CA . GLU B 1 164 ? 6.609 -10.984 -13.039 1 98.38 164 GLU B CA 1
ATOM 3238 C C . GLU B 1 164 ? 5.648 -10.062 -12.289 1 98.38 164 GLU B C 1
ATOM 3240 O O . GLU B 1 164 ? 4.594 -9.695 -12.812 1 98.38 164 GLU B O 1
ATOM 3245 N N . VAL B 1 165 ? 6 -9.742 -11.039 1 98.81 165 VAL B N 1
ATOM 3246 C CA . VAL B 1 165 ? 5.188 -8.789 -10.297 1 98.81 165 VAL B CA 1
ATOM 3247 C C . VAL B 1 165 ? 5.336 -7.395 -10.906 1 98.81 165 VAL B C 1
ATOM 3249 O O . VAL B 1 165 ? 6.453 -6.891 -11.055 1 98.81 165 VAL B O 1
ATOM 3252 N N . PRO B 1 166 ? 4.246 -6.754 -11.289 1 98.75 166 PRO B N 1
ATOM 3253 C CA . PRO B 1 166 ? 4.348 -5.445 -11.938 1 98.75 166 PRO B CA 1
ATOM 3254 C C . PRO B 1 166 ? 4.73 -4.332 -10.961 1 98.75 166 PRO B C 1
ATOM 3256 O O . PRO B 1 166 ? 4.43 -4.422 -9.766 1 98.75 166 PRO B O 1
ATOM 3259 N N . GLY B 1 167 ? 5.406 -3.312 -11.461 1 98.62 167 GLY B N 1
ATOM 3260 C CA . GLY B 1 167 ? 5.727 -2.115 -10.703 1 98.62 167 GLY B CA 1
ATOM 3261 C C . GLY B 1 167 ? 4.621 -1.08 -10.727 1 98.62 167 GLY B C 1
ATOM 3262 O O . GLY B 1 167 ? 3.578 -1.29 -11.352 1 98.62 167 GLY B O 1
ATOM 3263 N N . SER B 1 168 ? 4.859 -0.023 -10.102 1 98.81 168 SER B N 1
ATOM 3264 C CA . SER B 1 168 ? 3.859 1.012 -9.867 1 98.81 168 SER B CA 1
ATOM 3265 C C . SER B 1 168 ? 3.318 1.568 -11.18 1 98.81 168 SER B C 1
ATOM 3267 O O . SER B 1 168 ? 2.168 2.008 -11.242 1 98.81 168 SER B O 1
ATOM 3269 N N . GLN B 1 169 ? 4.066 1.572 -12.227 1 98.62 169 GLN B N 1
ATOM 3270 C CA . GLN B 1 169 ? 3.656 2.178 -13.484 1 98.62 169 GLN B CA 1
ATOM 3271 C C . GLN B 1 169 ? 2.541 1.374 -14.148 1 98.62 169 GLN B C 1
ATOM 3273 O O . GLN B 1 169 ? 1.869 1.864 -15.055 1 98.62 169 GLN B O 1
ATOM 3278 N N . ALA B 1 170 ? 2.332 0.187 -13.695 1 98.62 170 ALA B N 1
ATOM 3279 C CA . ALA B 1 170 ? 1.306 -0.678 -14.273 1 98.62 170 ALA B CA 1
ATOM 3280 C C . ALA B 1 170 ? -0.04 -0.463 -13.586 1 98.62 170 ALA B C 1
ATOM 3282 O O . ALA B 1 170 ? -1.064 -0.98 -14.039 1 98.62 170 ALA B O 1
ATOM 3283 N N . PHE B 1 171 ? -0.093 0.291 -12.523 1 98.88 171 PHE B N 1
ATOM 3284 C CA . PHE B 1 171 ? -1.32 0.476 -11.758 1 98.88 171 PHE B CA 1
ATOM 3285 C C . PHE B 1 171 ? -2.322 1.32 -12.539 1 98.88 171 PHE B C 1
ATOM 3287 O O . PHE B 1 171 ? -1.963 2.355 -13.102 1 98.88 171 PHE B O 1
ATOM 3294 N N . VAL B 1 172 ? -3.525 0.885 -12.539 1 98.31 172 VAL B N 1
ATOM 3295 C CA . VAL B 1 172 ? -4.672 1.627 -13.055 1 98.31 172 VAL B CA 1
ATOM 3296 C C . VAL B 1 172 ? -5.82 1.558 -12.047 1 98.31 172 VAL B C 1
ATOM 3298 O O . VAL B 1 172 ? -6.27 0.468 -11.68 1 98.31 172 VAL B O 1
ATOM 3301 N N . ALA B 1 173 ? -6.285 2.678 -11.641 1 98.5 173 ALA B N 1
ATOM 3302 C CA . ALA B 1 173 ? -7.363 2.729 -10.664 1 98.5 173 ALA B CA 1
ATOM 3303 C C . ALA B 1 173 ? -8.672 2.217 -11.258 1 98.5 173 ALA B C 1
ATOM 3305 O O . ALA B 1 173 ? -8.977 2.484 -12.422 1 98.5 173 ALA B O 1
ATOM 3306 N N . SER B 1 174 ? -9.469 1.533 -10.383 1 98.06 174 SER B N 1
ATOM 3307 C CA . SER B 1 174 ? -10.727 0.983 -10.898 1 98.06 174 SER B CA 1
ATOM 3308 C C . SER B 1 174 ? -11.812 1.013 -9.836 1 98.06 174 SER B C 1
ATOM 3310 O O . SER B 1 174 ? -12.953 0.615 -10.094 1 98.06 174 SER B O 1
ATOM 3312 N N . GLN B 1 175 ? -11.523 1.451 -8.656 1 98.25 175 GLN B N 1
ATOM 3313 C CA . GLN B 1 175 ? -12.5 1.495 -7.574 1 98.25 175 GLN B CA 1
ATOM 3314 C C . GLN B 1 175 ? -13.164 2.867 -7.484 1 98.25 175 GLN B C 1
ATOM 3316 O O . GLN B 1 175 ? -13.016 3.568 -6.48 1 98.25 175 GLN B O 1
ATOM 3321 N N . ASP B 1 176 ? -14 3.16 -8.398 1 97.56 176 ASP B N 1
ATOM 3322 C CA . ASP B 1 176 ? -14.594 4.48 -8.578 1 97.56 176 ASP B CA 1
ATOM 3323 C C . ASP B 1 176 ? -15.461 4.867 -7.379 1 97.56 176 ASP B C 1
ATOM 3325 O O . ASP B 1 176 ? -15.445 6.02 -6.945 1 97.56 176 ASP B O 1
ATOM 3329 N N . THR B 1 177 ? -16.172 3.928 -6.797 1 97.06 177 THR B N 1
ATOM 3330 C CA . THR B 1 177 ? -17.156 4.23 -5.766 1 97.06 177 THR B CA 1
ATOM 3331 C C . THR B 1 177 ? -16.484 4.34 -4.395 1 97.06 177 THR B C 1
ATOM 3333 O O . THR B 1 177 ? -17.156 4.625 -3.396 1 97.06 177 THR B O 1
ATOM 3336 N N . LEU B 1 178 ? -15.18 4.094 -4.387 1 97.38 178 LEU B N 1
ATOM 3337 C CA . LEU B 1 178 ? -14.484 4.117 -3.104 1 97.38 178 LEU B CA 1
ATOM 3338 C C . LEU B 1 178 ? -13.523 5.301 -3.031 1 97.38 178 LEU B C 1
ATOM 3340 O O . LEU B 1 178 ? -12.664 5.355 -2.143 1 97.38 178 LEU B O 1
ATOM 3344 N N . GLN B 1 179 ? -13.641 6.215 -4.023 1 97.94 179 GLN B N 1
ATOM 3345 C CA . GLN B 1 179 ? -12.875 7.453 -3.961 1 97.94 179 GLN B CA 1
ATOM 3346 C C . GLN B 1 179 ? -13.445 8.398 -2.91 1 97.94 179 GLN B C 1
ATOM 3348 O O . GLN B 1 179 ? -14.656 8.445 -2.697 1 97.94 179 GLN B O 1
ATOM 3353 N N . PRO B 1 180 ? -12.547 9.133 -2.23 1 94.69 180 PRO B N 1
ATOM 3354 C CA . PRO B 1 180 ? -13.055 10.07 -1.22 1 94.69 180 PRO B CA 1
ATOM 3355 C C . PRO B 1 180 ? -14.008 11.109 -1.8 1 94.69 180 PRO B C 1
ATOM 3357 O O . PRO B 1 180 ? -13.812 11.57 -2.928 1 94.69 180 PRO B O 1
ATOM 3360 N N . THR B 1 181 ? -14.992 11.383 -0.942 1 89.62 181 THR B N 1
ATOM 3361 C CA . THR B 1 181 ? -15.945 12.422 -1.313 1 89.62 181 THR B CA 1
ATOM 3362 C C . THR B 1 181 ? -15.672 13.703 -0.542 1 89.62 181 THR B C 1
ATOM 3364 O O . THR B 1 181 ? -14.945 13.695 0.457 1 89.62 181 THR B O 1
ATOM 3367 N N . SER B 1 182 ? -16.281 14.812 -1.018 1 89.12 182 SER B N 1
ATOM 3368 C CA . SER B 1 182 ? -16.094 16.094 -0.339 1 89.12 182 SER B CA 1
ATOM 3369 C C . SER B 1 182 ? -16.859 16.125 0.984 1 89.12 182 SER B C 1
ATOM 3371 O O . SER B 1 182 ? -16.484 16.875 1.892 1 89.12 182 SER B O 1
ATOM 3373 N N . ASP B 1 183 ? -17.891 15.344 1.1 1 94.38 183 ASP B N 1
ATOM 3374 C CA . ASP B 1 183 ? -18.609 15.234 2.361 1 94.38 183 ASP B CA 1
ATOM 3375 C C . ASP B 1 183 ? -18.062 14.094 3.215 1 94.38 183 ASP B C 1
ATOM 3377 O O . ASP B 1 183 ? -18.469 12.938 3.057 1 94.38 183 ASP B O 1
ATOM 3381 N N . HIS B 1 184 ? -17.266 14.445 4.195 1 95.56 184 HIS B N 1
ATOM 3382 C CA . HIS B 1 184 ? -16.578 13.453 5.012 1 95.56 184 HIS B CA 1
ATOM 3383 C C . HIS B 1 184 ? -1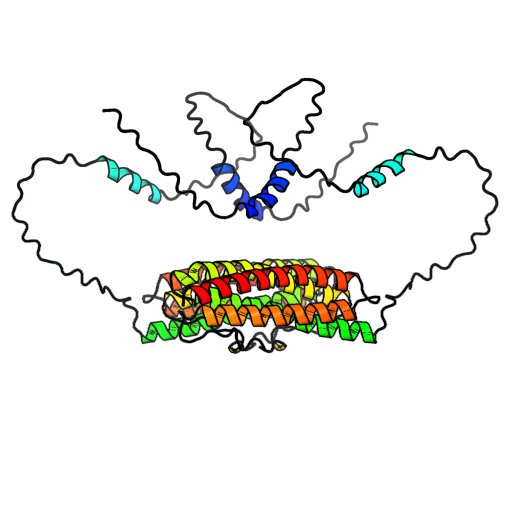7.5 12.867 6.074 1 95.56 184 HIS B C 1
ATOM 3385 O O . HIS B 1 184 ? -17.094 12.008 6.855 1 95.56 184 HIS B O 1
ATOM 3391 N N . THR B 1 185 ? -18.797 13.266 6.062 1 94.25 185 THR B N 1
ATOM 3392 C CA . THR B 1 185 ? -19.75 12.688 7 1 94.25 185 THR B CA 1
ATOM 3393 C C . THR B 1 185 ? -20.656 11.688 6.305 1 94.25 185 THR B C 1
ATOM 3395 O O . THR B 1 185 ? -21.5 11.047 6.945 1 94.25 185 THR B O 1
ATOM 3398 N N . ASP B 1 186 ? -20.391 11.531 4.973 1 93.75 186 ASP B N 1
ATOM 3399 C CA . ASP B 1 186 ? -21.203 10.602 4.199 1 93.75 186 ASP B CA 1
ATOM 3400 C C . ASP B 1 186 ? -20.703 9.164 4.367 1 93.75 186 ASP B C 1
ATOM 3402 O O . ASP B 1 186 ? -20.203 8.562 3.414 1 93.75 186 ASP B O 1
ATOM 3406 N N . VAL B 1 187 ? -21 8.57 5.488 1 95.56 187 VAL B N 1
ATOM 3407 C CA . VAL B 1 187 ? -20.531 7.246 5.871 1 95.56 187 VAL B CA 1
ATOM 3408 C C . VAL B 1 187 ? -21.156 6.188 4.973 1 95.56 187 VAL B C 1
ATOM 3410 O O . VAL B 1 187 ? -20.5 5.215 4.594 1 95.56 187 VAL B O 1
ATOM 3413 N N . MET B 1 188 ? -22.359 6.387 4.602 1 95.31 188 MET B N 1
ATOM 3414 C CA . MET B 1 188 ? -23.078 5.402 3.809 1 95.31 188 MET B CA 1
ATOM 3415 C C . MET B 1 188 ? -22.438 5.223 2.438 1 95.31 188 MET B C 1
ATOM 3417 O O . MET B 1 188 ? -22.328 4.098 1.942 1 95.31 188 MET B O 1
ATOM 3421 N N . SER B 1 189 ? -22.047 6.316 1.822 1 95.94 189 SER B N 1
ATOM 3422 C CA . SER B 1 189 ? -21.359 6.227 0.534 1 95.94 189 SER B CA 1
ATOM 3423 C C . SER B 1 189 ? -20.094 5.402 0.641 1 95.94 189 SER B C 1
ATOM 3425 O O . SER B 1 189 ? -19.766 4.617 -0.255 1 95.94 189 SER B O 1
ATOM 3427 N N . VAL B 1 190 ? -19.375 5.578 1.721 1 97.69 190 VAL B N 1
ATOM 3428 C CA . VAL B 1 190 ? -18.141 4.824 1.929 1 97.69 190 VAL B CA 1
ATOM 3429 C C . VAL B 1 190 ? -18.469 3.348 2.133 1 97.69 190 VAL B C 1
ATOM 3431 O O . VAL B 1 190 ? -17.812 2.477 1.546 1 97.69 190 VAL B O 1
ATOM 3434 N N . ILE B 1 191 ? -19.484 3.051 2.959 1 97.94 191 ILE B N 1
ATOM 3435 C CA . ILE B 1 191 ? -19.891 1.676 3.209 1 97.94 191 ILE B CA 1
ATOM 3436 C C . ILE B 1 191 ? -20.25 0.996 1.888 1 97.94 191 ILE B C 1
ATOM 3438 O O . ILE B 1 191 ? -19.781 -0.112 1.608 1 97.94 191 ILE B O 1
ATOM 3442 N N . LYS B 1 192 ? -21.016 1.671 1.071 1 98.12 192 LYS B N 1
ATOM 3443 C CA . LYS B 1 192 ? -21.422 1.118 -0.219 1 98.12 192 LYS B CA 1
ATOM 3444 C C . LYS B 1 192 ? -20.219 0.933 -1.136 1 98.12 192 LYS B C 1
ATOM 3446 O O . LYS B 1 192 ? -20.141 -0.038 -1.893 1 98.12 192 LYS B O 1
ATOM 3451 N N . GLY B 1 193 ? -19.297 1.874 -1.121 1 98.38 193 GLY B N 1
ATOM 3452 C CA . GLY B 1 193 ? -18.062 1.733 -1.879 1 98.38 193 GLY B CA 1
ATOM 3453 C C . GLY B 1 193 ? -17.25 0.522 -1.47 1 98.38 193 GLY B C 1
ATOM 3454 O O . GLY B 1 193 ? -16.688 -0.176 -2.32 1 98.38 193 GLY B O 1
ATOM 3455 N N . VAL B 1 194 ? -17.156 0.255 -0.15 1 98.69 194 VAL B N 1
ATOM 3456 C CA . VAL B 1 194 ? -16.438 -0.905 0.361 1 98.69 194 VAL B CA 1
ATOM 3457 C C . VAL B 1 194 ? -17.109 -2.188 -0.13 1 98.69 194 VAL B C 1
ATOM 3459 O O . VAL B 1 194 ? -16.422 -3.109 -0.591 1 98.69 194 VAL B O 1
ATOM 3462 N N . ILE B 1 195 ? -18.422 -2.225 -0.005 1 98.75 195 ILE B N 1
ATOM 3463 C CA . ILE B 1 195 ? -19.156 -3.4 -0.447 1 98.75 195 ILE B CA 1
ATOM 3464 C C . ILE B 1 195 ? -18.906 -3.645 -1.933 1 98.75 195 ILE B C 1
ATOM 3466 O O . ILE B 1 195 ? -18.656 -4.777 -2.348 1 98.75 195 ILE B O 1
ATOM 3470 N N . ALA B 1 196 ? -18.875 -2.611 -2.748 1 98.75 196 ALA B N 1
ATOM 3471 C CA . ALA B 1 196 ? -18.609 -2.738 -4.18 1 98.75 196 ALA B CA 1
ATOM 3472 C C . ALA B 1 196 ? -17.203 -3.279 -4.43 1 98.75 196 ALA B C 1
ATOM 3474 O O . ALA B 1 196 ? -17.016 -4.145 -5.285 1 98.75 196 ALA B O 1
ATOM 3475 N N . ALA B 1 197 ? -16.219 -2.74 -3.713 1 98.56 197 ALA B N 1
ATOM 3476 C CA . ALA B 1 197 ? -14.844 -3.213 -3.855 1 98.56 197 ALA B CA 1
ATOM 3477 C C . ALA B 1 197 ? -14.727 -4.684 -3.467 1 98.56 197 ALA B C 1
ATOM 3479 O O . ALA B 1 197 ? -14.078 -5.465 -4.168 1 98.56 197 ALA B O 1
ATOM 3480 N N . GLU B 1 198 ? -15.359 -5.055 -2.33 1 98.75 198 GLU B N 1
ATOM 3481 C CA . GLU B 1 198 ? -15.328 -6.441 -1.876 1 98.75 198 GLU B CA 1
ATOM 3482 C C . GLU B 1 198 ? -16.031 -7.363 -2.863 1 98.75 198 GLU B C 1
ATOM 3484 O O . GLU B 1 198 ? -15.586 -8.484 -3.105 1 98.75 198 GLU B O 1
ATOM 3489 N N . ASP B 1 199 ? -17.125 -6.895 -3.426 1 98.75 199 ASP B N 1
ATOM 3490 C CA . ASP B 1 199 ? -17.812 -7.664 -4.461 1 98.75 199 ASP B CA 1
ATOM 3491 C C . ASP B 1 199 ? -16.906 -7.91 -5.656 1 98.75 199 ASP B C 1
ATOM 3493 O O . ASP B 1 199 ? -16.891 -9.008 -6.223 1 98.75 199 ASP B O 1
ATOM 3497 N N . GLY B 1 200 ? -16.234 -6.855 -6.055 1 98.75 200 GLY B N 1
ATOM 3498 C CA . GLY B 1 200 ? -15.258 -7.016 -7.125 1 98.75 200 GLY B CA 1
ATOM 3499 C C . GLY B 1 200 ? -14.188 -8.039 -6.809 1 98.75 200 GLY B C 1
ATOM 3500 O O . GLY B 1 200 ? -13.859 -8.883 -7.648 1 98.75 200 GLY B O 1
ATOM 3501 N N . ALA B 1 201 ? -13.641 -7.988 -5.586 1 98.75 201 ALA B N 1
ATOM 3502 C CA . ALA B 1 201 ? -12.617 -8.945 -5.16 1 98.75 201 ALA B CA 1
ATOM 3503 C C . ALA B 1 201 ? -13.172 -10.367 -5.137 1 98.75 201 ALA B C 1
ATOM 3505 O O . ALA B 1 201 ? -12.523 -11.297 -5.602 1 98.75 201 ALA B O 1
ATOM 3506 N N . ILE B 1 202 ? -14.367 -10.539 -4.562 1 98.88 202 ILE B N 1
ATOM 3507 C CA . ILE B 1 202 ? -15.023 -11.836 -4.473 1 98.88 202 ILE B CA 1
ATOM 3508 C C . ILE B 1 202 ? -15.219 -12.414 -5.875 1 98.88 202 ILE B C 1
ATOM 3510 O O . ILE B 1 202 ? -14.914 -13.586 -6.117 1 98.88 202 ILE B O 1
ATOM 3514 N N . LYS B 1 203 ? -15.68 -11.609 -6.789 1 98.88 203 LYS B N 1
ATOM 3515 C CA . LYS B 1 203 ? -15.852 -12.039 -8.172 1 98.88 203 LYS B CA 1
ATOM 3516 C C . LYS B 1 203 ? -14.523 -12.477 -8.781 1 98.88 203 LYS B C 1
ATOM 3518 O O . LYS B 1 203 ? -14.445 -13.523 -9.438 1 98.88 203 LYS B O 1
ATOM 3523 N N . GLN B 1 204 ? -13.516 -11.711 -8.586 1 98.94 204 GLN B N 1
ATOM 3524 C CA . GLN B 1 204 ? -12.195 -12.008 -9.141 1 98.94 204 GLN B CA 1
ATOM 3525 C C . GLN B 1 204 ? -11.633 -13.305 -8.57 1 98.94 204 GLN B C 1
ATOM 3527 O O . GLN B 1 204 ? -11.086 -14.125 -9.312 1 98.94 204 GLN B O 1
ATOM 3532 N N . TYR B 1 205 ? -11.742 -13.516 -7.242 1 98.94 205 TYR B N 1
ATOM 3533 C CA . TYR B 1 205 ? -11.219 -14.734 -6.633 1 98.94 205 TYR B CA 1
ATOM 3534 C C . TYR B 1 205 ? -12.008 -15.953 -7.094 1 98.94 205 TYR B C 1
ATOM 3536 O O . TYR B 1 205 ? -11.43 -17.031 -7.305 1 98.94 205 TYR B O 1
ATOM 3544 N N . ASN B 1 206 ? -13.312 -15.82 -7.242 1 98.94 206 ASN B N 1
ATOM 3545 C CA . ASN B 1 206 ? -14.102 -16.922 -7.785 1 98.94 206 ASN B CA 1
ATOM 3546 C C . ASN B 1 206 ? -13.656 -17.281 -9.203 1 98.94 206 ASN B C 1
ATOM 3548 O O . ASN B 1 206 ? -13.57 -18.453 -9.547 1 98.94 206 ASN B O 1
ATOM 3552 N N . LYS B 1 207 ? -13.43 -16.25 -10.023 1 98.88 207 LYS B N 1
ATOM 3553 C CA . LYS B 1 207 ? -12.914 -16.469 -11.367 1 98.88 207 LYS B CA 1
ATOM 3554 C C . LYS B 1 207 ? -11.594 -17.234 -11.328 1 98.88 207 LYS B C 1
ATOM 3556 O O . LYS B 1 207 ? -11.406 -18.203 -12.07 1 98.88 207 LYS B O 1
ATOM 3561 N N . LEU B 1 208 ? -10.68 -16.859 -10.445 1 98.94 208 LEU B N 1
ATOM 3562 C CA . LEU B 1 208 ? -9.367 -17.5 -10.312 1 98.94 208 LEU B CA 1
ATOM 3563 C C . LEU B 1 208 ? -9.516 -18.938 -9.836 1 98.94 208 LEU B C 1
ATOM 3565 O O . LEU B 1 208 ? -8.82 -19.844 -10.328 1 98.94 208 LEU B O 1
ATOM 3569 N N . ILE B 1 209 ? -10.383 -19.156 -8.844 1 98.81 209 ILE B N 1
ATOM 3570 C CA . ILE B 1 209 ? -10.609 -20.484 -8.305 1 98.81 209 ILE B CA 1
ATOM 3571 C C . ILE B 1 209 ? -11.094 -21.422 -9.406 1 98.81 209 ILE B C 1
ATOM 3573 O O . ILE B 1 209 ? -10.609 -22.547 -9.539 1 98.81 209 ILE B O 1
ATOM 3577 N N . GLN B 1 210 ? -11.969 -20.938 -10.25 1 98.56 210 GLN B N 1
ATOM 3578 C CA . GLN B 1 210 ? -12.477 -21.719 -11.359 1 98.56 210 GLN B CA 1
ATOM 3579 C C . GLN B 1 210 ? -11.383 -22 -12.383 1 98.56 210 GLN B C 1
ATOM 3581 O O . GLN B 1 210 ? -11.242 -23.125 -12.867 1 98.56 210 GLN B O 1
ATOM 3586 N N . LEU B 1 211 ? -10.617 -21 -12.719 1 98.06 211 LEU B N 1
ATOM 3587 C CA . LEU B 1 211 ? -9.531 -21.125 -13.688 1 98.06 211 LEU B CA 1
ATOM 3588 C C . LEU B 1 211 ? -8.5 -22.141 -13.219 1 98.06 211 LEU B C 1
ATOM 3590 O O . LEU B 1 211 ? -7.887 -22.828 -14.039 1 98.06 211 LEU B O 1
ATOM 3594 N N . CYS B 1 212 ? -8.273 -22.312 -11.945 1 98.19 212 CYS B N 1
ATOM 3595 C CA . CYS B 1 212 ? -7.211 -23.125 -11.375 1 98.19 212 CYS B CA 1
ATOM 3596 C C . CYS B 1 212 ? -7.668 -24.562 -11.18 1 98.19 212 CYS B C 1
ATOM 3598 O O . CYS B 1 212 ? -6.848 -25.453 -10.953 1 98.19 212 CYS B O 1
ATOM 3600 N N . ASP B 1 213 ? -8.961 -24.781 -11.211 1 97.06 213 ASP B N 1
ATOM 3601 C CA . ASP B 1 213 ? -9.5 -26.109 -10.922 1 97.06 213 ASP B CA 1
ATOM 3602 C C . ASP B 1 213 ? -8.93 -27.156 -11.883 1 97.06 213 ASP B C 1
ATOM 3604 O O . ASP B 1 213 ? -9.039 -27.016 -13.102 1 97.06 213 ASP B O 1
ATOM 3608 N N . GLY B 1 214 ? -8.203 -28.141 -11.344 1 96.25 214 GLY B N 1
ATOM 3609 C CA . GLY B 1 214 ? -7.586 -29.188 -12.148 1 96.25 214 GLY B CA 1
ATOM 3610 C C . GLY B 1 214 ? -6.277 -28.766 -12.781 1 96.25 214 GLY B C 1
ATOM 3611 O O . GLY B 1 214 ? -5.637 -29.547 -13.492 1 96.25 214 GLY B O 1
ATOM 3612 N N . GLU B 1 215 ? -5.906 -27.547 -12.578 1 96.75 215 GLU B N 1
ATOM 3613 C CA . GLU B 1 215 ? -4.73 -27 -13.25 1 96.75 215 GLU B CA 1
ATOM 3614 C C . GLU B 1 215 ? -3.668 -26.578 -12.242 1 96.75 215 GLU B C 1
ATOM 3616 O O . GLU B 1 215 ? -2.486 -26.875 -12.414 1 96.75 215 GLU B O 1
ATOM 3621 N N . ASP B 1 216 ? -4.055 -25.938 -11.195 1 97.88 216 ASP B N 1
ATOM 3622 C CA . ASP B 1 216 ? -3.145 -25.359 -10.227 1 97.88 216 ASP B CA 1
ATOM 3623 C C . ASP B 1 216 ? -3.801 -25.25 -8.852 1 97.88 216 ASP B C 1
ATOM 3625 O O . ASP B 1 216 ? -4.355 -24.203 -8.492 1 97.88 216 ASP B O 1
ATOM 3629 N N . TYR B 1 217 ? -3.676 -26.219 -8.055 1 97.75 217 TYR B N 1
ATOM 3630 C CA . TYR B 1 217 ? -4.402 -26.344 -6.793 1 97.75 217 TYR B CA 1
ATOM 3631 C C . TYR B 1 217 ? -3.791 -25.438 -5.73 1 97.75 217 TYR B C 1
ATOM 3633 O O . TYR B 1 217 ? -4.484 -24.984 -4.812 1 97.75 217 TYR B O 1
ATOM 3641 N N . VAL B 1 218 ? -2.477 -25.156 -5.801 1 98.38 218 VAL B N 1
ATOM 3642 C CA . VAL B 1 218 ? -1.838 -24.266 -4.84 1 98.38 218 VAL B CA 1
ATOM 3643 C C . VAL B 1 218 ? -2.41 -22.859 -4.98 1 98.38 218 VAL B C 1
ATOM 3645 O O . VAL B 1 218 ? -2.795 -22.234 -3.99 1 98.38 218 VAL B O 1
ATOM 3648 N N . THR B 1 219 ? -2.459 -22.375 -6.223 1 98.75 219 THR B N 1
ATOM 3649 C CA . THR B 1 219 ? -3.064 -21.078 -6.484 1 98.75 219 THR B CA 1
ATOM 3650 C C . THR B 1 219 ? -4.539 -21.078 -6.082 1 98.75 219 THR B C 1
ATOM 3652 O O . THR B 1 219 ? -5.027 -20.109 -5.504 1 98.75 219 THR B O 1
ATOM 3655 N N . GLN B 1 220 ? -5.23 -22.141 -6.418 1 98.69 220 GLN B N 1
ATOM 3656 C CA . GLN B 1 220 ? -6.641 -22.25 -6.055 1 98.69 220 GLN B CA 1
ATOM 3657 C C . GLN B 1 220 ? -6.836 -22.062 -4.555 1 98.69 220 GLN B C 1
ATOM 3659 O O . GLN B 1 220 ? -7.703 -21.312 -4.121 1 98.69 220 GLN B O 1
ATOM 3664 N N . ASP B 1 221 ? -6.055 -22.734 -3.766 1 98.75 221 ASP B N 1
ATOM 3665 C CA . ASP B 1 221 ? -6.168 -22.703 -2.311 1 98.75 221 ASP B CA 1
ATOM 3666 C C . ASP B 1 221 ? -5.879 -21.297 -1.779 1 98.75 221 ASP B C 1
ATOM 3668 O O . ASP B 1 221 ? -6.559 -20.812 -0.865 1 98.75 221 ASP B O 1
ATOM 3672 N N . LEU B 1 222 ? -4.848 -20.656 -2.33 1 98.75 222 LEU B N 1
ATOM 3673 C CA . LEU B 1 222 ? -4.52 -19.281 -1.965 1 98.75 222 LEU B CA 1
ATOM 3674 C C . LEU B 1 222 ? -5.703 -18.359 -2.209 1 98.75 222 LEU B C 1
ATOM 3676 O O . LEU B 1 222 ? -6.027 -17.516 -1.363 1 98.75 222 LEU B O 1
ATOM 3680 N N . CYS B 1 223 ? -6.344 -18.562 -3.326 1 98.88 223 CYS B N 1
ATOM 3681 C CA . CYS B 1 223 ? -7.477 -17.719 -3.693 1 98.88 223 CYS B CA 1
ATOM 3682 C C . CYS B 1 223 ? -8.68 -18.016 -2.799 1 98.88 223 CYS B C 1
ATOM 3684 O O . CYS B 1 223 ? -9.422 -17.094 -2.439 1 98.88 223 CYS B O 1
ATOM 3686 N N . ILE B 1 224 ? -8.867 -19.25 -2.422 1 98.88 224 ILE B N 1
ATOM 3687 C CA . ILE B 1 224 ? -9.945 -19.625 -1.52 1 98.88 224 ILE B CA 1
ATOM 3688 C C . ILE B 1 224 ? -9.742 -18.953 -0.162 1 98.88 224 ILE B C 1
ATOM 3690 O O . ILE B 1 224 ? -10.688 -18.438 0.431 1 98.88 224 ILE B O 1
ATOM 3694 N N . THR B 1 225 ? -8.531 -18.875 0.334 1 98.81 225 THR B N 1
ATOM 3695 C CA . THR B 1 225 ? -8.219 -18.234 1.608 1 98.81 225 THR B CA 1
ATOM 3696 C C . THR B 1 225 ? -8.539 -16.75 1.569 1 98.81 225 THR B C 1
ATOM 3698 O O . THR B 1 225 ? -9.188 -16.234 2.48 1 98.81 225 THR B O 1
ATOM 3701 N N . SER B 1 226 ? -8.102 -16.094 0.497 1 98.56 226 SER B N 1
ATOM 3702 C CA . SER B 1 226 ? -8.391 -14.68 0.36 1 98.56 226 SER B CA 1
ATOM 3703 C C . SER B 1 226 ? -9.891 -14.438 0.196 1 98.56 226 SER B C 1
ATOM 3705 O O . SER B 1 226 ? -10.43 -13.461 0.727 1 98.56 226 SER B O 1
ATOM 3707 N N . LEU B 1 227 ? -10.555 -15.336 -0.551 1 98.81 227 LEU B N 1
ATOM 3708 C CA . LEU B 1 227 ? -12 -15.234 -0.756 1 98.81 227 LEU B CA 1
ATOM 3709 C C . LEU B 1 227 ? -12.742 -15.25 0.577 1 98.81 227 LEU B C 1
ATOM 3711 O O . LEU B 1 227 ? -13.648 -14.445 0.794 1 98.81 227 LEU B O 1
ATOM 3715 N N . ALA B 1 228 ? -12.336 -16.109 1.456 1 98.81 228 ALA B N 1
ATOM 3716 C CA . ALA B 1 228 ? -12.969 -16.203 2.766 1 98.81 228 ALA B CA 1
ATOM 3717 C C . ALA B 1 228 ? -12.867 -14.883 3.523 1 98.81 228 ALA B C 1
ATOM 3719 O O . ALA B 1 228 ? -13.844 -14.43 4.129 1 98.81 228 ALA B O 1
ATOM 3720 N N . ASP B 1 229 ? -11.742 -14.234 3.459 1 98.62 229 ASP B N 1
ATOM 3721 C CA . ASP B 1 229 ? -11.547 -12.953 4.129 1 98.62 229 ASP B CA 1
ATOM 3722 C C . ASP B 1 229 ? -12.414 -11.867 3.506 1 98.62 229 ASP B C 1
ATOM 3724 O O . ASP B 1 229 ? -13.062 -11.094 4.219 1 98.62 229 ASP B O 1
ATOM 3728 N N . GLU B 1 230 ? -12.453 -11.859 2.199 1 98.69 230 GLU B N 1
ATOM 3729 C CA . GLU B 1 230 ? -13.227 -10.82 1.532 1 98.69 230 GLU B CA 1
ATOM 3730 C C . GLU B 1 230 ? -14.719 -11 1.784 1 98.69 230 GLU B C 1
ATOM 3732 O O . GLU B 1 230 ? -15.461 -10.016 1.878 1 98.69 230 GLU B O 1
ATOM 3737 N N . GLU B 1 231 ? -15.133 -12.281 1.812 1 98.75 231 GLU B N 1
ATOM 3738 C CA . GLU B 1 231 ? -16.531 -12.531 2.148 1 98.75 231 GLU B CA 1
ATOM 3739 C C . GLU B 1 231 ? -16.859 -12.055 3.562 1 98.75 231 GLU B C 1
ATOM 3741 O O . GLU B 1 231 ? -17.938 -11.531 3.812 1 98.75 231 GLU B O 1
ATOM 3746 N N . GLU B 1 232 ? -15.953 -12.266 4.457 1 98.62 232 GLU B N 1
ATOM 3747 C CA . GLU B 1 232 ? -16.141 -11.766 5.816 1 98.62 232 GLU B CA 1
ATOM 3748 C C . GLU B 1 232 ? -16.203 -10.234 5.84 1 98.62 232 GLU B C 1
ATOM 3750 O O . GLU B 1 232 ? -17.062 -9.648 6.488 1 98.62 232 GLU B O 1
ATOM 3755 N N . HIS B 1 233 ? -15.273 -9.539 5.148 1 98.25 233 HIS B N 1
ATOM 3756 C CA . HIS B 1 233 ? -15.297 -8.086 5.039 1 98.25 233 HIS B CA 1
ATOM 3757 C C . HIS B 1 233 ? -16.625 -7.594 4.488 1 98.25 233 HIS B C 1
ATOM 3759 O O . HIS B 1 233 ? -17.234 -6.684 5.051 1 98.25 233 HIS B O 1
ATOM 3765 N N . ARG B 1 234 ? -17.062 -8.25 3.422 1 98.5 234 ARG B N 1
ATOM 3766 C CA . ARG B 1 234 ? -18.312 -7.863 2.785 1 98.5 234 ARG B CA 1
ATOM 3767 C C . ARG B 1 234 ? -19.484 -8.031 3.748 1 98.5 234 ARG B C 1
ATOM 3769 O O . ARG B 1 234 ? -20.344 -7.148 3.844 1 98.5 234 ARG B O 1
ATOM 3776 N N . ARG B 1 235 ? -19.516 -9.117 4.438 1 98.25 235 ARG B N 1
ATOM 3777 C CA . ARG B 1 235 ? -20.594 -9.375 5.402 1 98.25 235 ARG B CA 1
ATOM 3778 C C . ARG B 1 235 ? -20.625 -8.297 6.48 1 98.25 235 ARG B C 1
ATOM 3780 O O . ARG B 1 235 ? -21.703 -7.793 6.824 1 98.25 235 ARG B O 1
ATOM 3787 N N . ASP B 1 236 ? -19.453 -7.984 7.035 1 97.94 236 ASP B N 1
ATOM 3788 C CA . ASP B 1 236 ? -19.375 -6.945 8.062 1 97.94 236 ASP B CA 1
ATOM 3789 C C . ASP B 1 236 ? -19.938 -5.625 7.547 1 97.94 236 ASP B C 1
ATOM 3791 O O . ASP B 1 236 ? -20.734 -4.977 8.227 1 97.94 236 ASP B O 1
ATOM 3795 N N . PHE B 1 237 ? -19.672 -5.254 6.367 1 98.31 237 PHE B N 1
ATOM 3796 C CA . PHE B 1 237 ? -20.062 -3.949 5.855 1 98.31 237 PHE B CA 1
ATOM 3797 C C . PHE B 1 237 ? -21.531 -3.961 5.426 1 98.31 237 PHE B C 1
ATOM 3799 O O . PHE B 1 237 ? -22.219 -2.936 5.492 1 98.31 237 PHE B O 1
ATOM 3806 N N . LEU B 1 238 ? -22.047 -5.125 4.996 1 98.12 238 LEU B N 1
ATOM 3807 C CA . LEU B 1 238 ? -23.484 -5.25 4.805 1 98.12 238 LEU B CA 1
ATOM 3808 C C . LEU B 1 238 ? -24.234 -5.051 6.117 1 98.12 238 LEU B C 1
ATOM 3810 O O . LEU B 1 238 ? -25.297 -4.438 6.145 1 98.12 238 LEU B O 1
ATOM 3814 N N . GLY B 1 239 ? -23.641 -5.578 7.176 1 97.06 239 GLY B N 1
ATOM 3815 C CA . GLY B 1 239 ? -24.203 -5.328 8.492 1 97.06 239 GLY B CA 1
ATOM 3816 C C . GLY B 1 239 ? -24.234 -3.859 8.867 1 97.06 239 GLY B C 1
ATOM 3817 O O . GLY B 1 239 ? -25.234 -3.355 9.367 1 97.06 239 GLY B O 1
ATOM 3818 N N . TYR B 1 240 ? -23.141 -3.18 8.625 1 96.56 240 TYR B N 1
ATOM 3819 C CA . TYR B 1 240 ? -23.078 -1.745 8.875 1 96.56 240 TYR B CA 1
ATOM 3820 C C . TYR B 1 240 ? -24.141 -1.005 8.062 1 96.56 240 TYR B C 1
ATOM 3822 O O . TYR B 1 240 ? -24.812 -0.112 8.578 1 96.56 240 TYR B O 1
ATOM 3830 N N . LEU B 1 241 ? -24.281 -1.407 6.773 1 96.12 241 LEU B N 1
ATOM 3831 C CA . LEU B 1 241 ? -25.25 -0.754 5.887 1 96.12 241 LEU B CA 1
ATOM 3832 C C . LEU B 1 241 ? -26.656 -0.865 6.441 1 96.12 241 LEU B C 1
ATOM 3834 O O . LEU B 1 241 ? -27.406 0.12 6.461 1 96.12 241 LEU B O 1
ATOM 3838 N N . THR B 1 242 ? -26.984 -2.006 6.887 1 95.38 242 THR B N 1
ATOM 3839 C CA . THR B 1 242 ? -28.312 -2.252 7.445 1 95.38 242 THR B CA 1
ATOM 3840 C C . THR B 1 242 ? -28.562 -1.368 8.664 1 95.38 242 THR B C 1
ATOM 3842 O O . THR B 1 242 ? -29.656 -0.802 8.812 1 95.38 242 THR B O 1
ATOM 3845 N N . GLU B 1 243 ? -27.547 -1.246 9.477 1 92.06 243 GLU B N 1
ATOM 3846 C CA . GLU B 1 243 ? -27.672 -0.424 10.68 1 92.06 243 GLU B CA 1
ATOM 3847 C C . GLU B 1 243 ? -27.844 1.05 10.32 1 92.06 243 GLU B C 1
ATOM 3849 O O . GLU B 1 243 ? -28.672 1.749 10.93 1 92.06 243 GLU B O 1
ATOM 3854 N N . TYR B 1 244 ? -27.156 1.544 9.375 1 90.88 244 TYR B N 1
ATOM 3855 C CA . TYR B 1 244 ? -27.219 2.947 8.977 1 90.88 244 TYR B CA 1
ATOM 3856 C C . TYR B 1 244 ? -28.531 3.258 8.258 1 90.88 244 TYR B C 1
ATOM 3858 O O . TYR B 1 244 ? -29.062 4.367 8.375 1 90.88 244 TYR B O 1
ATOM 3866 N N . GLU B 1 245 ? -29.016 2.307 7.488 1 89.06 245 GLU B N 1
ATOM 3867 C CA . GLU B 1 245 ? -30.281 2.498 6.801 1 89.06 245 GLU B CA 1
ATOM 3868 C C . GLU B 1 245 ? -31.453 2.535 7.785 1 89.06 245 GLU B C 1
ATOM 3870 O O . GLU B 1 245 ? -32.438 3.232 7.562 1 89.06 245 GLU B O 1
ATOM 3875 N N . GLN B 1 246 ? -31.312 1.81 8.844 1 85.56 246 GLN B N 1
ATOM 3876 C CA . GLN B 1 246 ? -32.375 1.798 9.859 1 85.56 246 GLN B CA 1
ATOM 3877 C C . GLN B 1 246 ? -32.375 3.092 10.664 1 85.56 246 GLN B C 1
ATOM 3879 O O . GLN B 1 246 ? -33.406 3.518 11.172 1 85.56 246 GLN B O 1
ATOM 3884 N N . ARG B 1 247 ? -31.266 3.684 10.828 1 76.81 247 ARG B N 1
ATOM 3885 C CA . ARG B 1 247 ? -31.156 4.891 11.641 1 76.81 247 ARG B CA 1
ATOM 3886 C C . ARG B 1 247 ? -31.422 6.141 10.805 1 76.81 247 ARG B C 1
ATOM 3888 O O . ARG B 1 247 ? -31.562 7.238 11.344 1 76.81 247 ARG B O 1
ATOM 3895 N N . SER B 1 248 ? -31.391 6.125 9.5 1 68.25 248 SER B N 1
ATOM 3896 C CA . SER B 1 248 ? -31.719 7.266 8.648 1 68.25 248 SER B CA 1
ATOM 3897 C C . SER B 1 248 ? -33.219 7.359 8.406 1 68.25 248 SER B C 1
ATOM 3899 O O . SER B 1 248 ? -33.781 8.461 8.32 1 68.25 248 SER B O 1
#

Sequence (496 aa):
MTGNYEFLISDACPKQHQLGHYSEFIACMLGTSLCTPQGVTAAFFGGIEVKIPRHISPFQSERWRRSCRTDGGLYNRGHNKHAGFKFNAEEDSTMSDDVRKKIIEELKVAYWMEIETVMNYIANSINLDGVRAEEIKKALAADVQEELGHAQVLARRIKTIGGEVPGSQAFVASQDTLQPTSDHTDVMSVIKGVIAAEDGAIKQYNKLIQLCDGEDYVTQDLCITSLADEEEHRRDFLGYLTEYEQRSMTGNYEFLISDACPKQHQLGHYSEFIACMLGTSLCTPQGVTAAFFGGIEVKIPRHISPFQSERWRRSCRTDGGLYNRGHNKHAGFKFNAEEDSTMSDDVRKKIIEELKVAYWMEIETVMNYIANSINLDGVRAEEIKKALAADVQEELGHAQVLARRIKTIGGEVPGSQAFVASQDTLQPTSDHTDVMSVIKGVIAAEDGAIKQYNKLIQLCDGEDYVTQDLCITSLADEEEHRRDFLGYLTEYEQRS

Foldseek 3Di:
DPPPPPPPPPPVPPDPPVPPPVVVVVVVVPPPPCPPDDDDPPVPDDDPPPPPPPPPPPPVPPVVPPPPDDDPPPPDPPPPPPPPPPPPVCPPLPADPVLLVVLLVLLLVLLLLLVLLLVLLVVLLPLADDPLCPVVSVLSVVCNVVSVVLNVVSQVVSVVSPHHRDDPVPHDDDLVQSHDDPPNNPNLSNLVSLLVSLVVSLVSLVVSLVSCVVRPVPSNVSSVVVNVVSVVSNVVSVVSNVVVVVVD/DPPPPPPPPPPVPDDPPVVPPVVVVVVVVPPPPCPPDDDDPPPPDDDPPPPPPPPPPPPVPPPVPPPPDDPDPDPPPPPPPPPPPPPPVPPPLPADPVLLVVLLVLLLVLLLLLVLLLVLLVVLLPLADDPLCPVVSVLSVVCNVVSVVLNVVSQVVSVVSPHHRDDPVPHDDDLVQSHDDPPNNPNLSNLVSLLVSLVVSLVSLVVSLVSCVVRPVPSNVSSVVVNVVSVVSNVVSVVSNVVVVVVD

Radius of gyration: 30.79 Å; Cα contacts (8 Å, |Δi|>4): 397; chains: 2; bounding box: 74×106×78 Å

Organism: NCBI:txid2527985

Nearest PDB structures (foldseek):
  1n1q-assembly1_A  TM=8.295E-01  e=2.893E-04  Brevibacillus brevis
  2c41-assembly1_C  TM=8.347E-01  e=4.495E-04  Thermosynechococcus vestitus BP-1
  2chp-assembly1_A  TM=8.401E-01  e=1.257E-03  Bacillus subtilis subsp. subtilis str. 168
  2yjk-assembly1_B  TM=7.918E-01  e=6.650E-04  Microbacterium arborescens
  1jig-assembly1_A  TM=7.746E-01  e=1.770E-03  Bacillus anthracis